Protein AF-A0A923XTR3-F1 (afdb_monomer_lite)

Sequence (593 aa):
PEISQDNFKNIISNLSNMLNDKYDSRIKNPKELISSTLHDISAPSDISQRDIGTCAGTSIQIQLALKDPIQYIKMIDTFAKNKPYKSESRAVINPNWTFKNEGKPELDKNGKPFKDKSGNIQYHPETNRTISSKIMQNAIMDYADGKRKYDSASSDENINSGLDDNEIKRGLEGVFPNKARIYSINNFSPEQLVNIAIKAKPSLANPVEINLNYADKGRDASHAVDLINVDKQKGLATIINPWGREETFPLSTLKDRITSVINVEKEKINTEKMSDTDLKNMIDNKINVNGINQIINKVNDASKKDSFLNSLNLDQKVKLIDTFSKKNPMPEENKKACLSVLENLLQGSEAQISDTSSTLNDKLKEKNISFDKLMDRLKLNDPSYYRLARIVDNANPEFNLATTLINDPKTSAKFISVLNKDQKIDIIDTLAKNYLAYDKKNEYPEDKKTVVVLWNNLLESEKSDKIFPDLDIKSKITFLNMGISISDKFLKDVNNQEKTNLLKGIGELIDNKSIKPEEKEQLKSSYQNLVKNMLKDIEPNNQKQILKTILLALGSNNNFFQKDDISYQSGLKAFKAYLTDNSETKNIFKLLS

pLDDT: mean 78.31, std 17.02, range [36.75, 98.62]

Structure (mmCIF, N/CA/C/O backbone):
data_AF-A0A923XTR3-F1
#
_entry.id   AF-A0A923XTR3-F1
#
loop_
_atom_site.group_PDB
_atom_site.id
_atom_site.type_symbol
_atom_site.label_atom_id
_atom_site.label_alt_id
_atom_site.label_comp_id
_atom_site.label_asym_id
_atom_site.label_entity_id
_atom_site.label_seq_id
_atom_site.pdbx_PDB_ins_code
_atom_site.Cartn_x
_atom_site.Cartn_y
_atom_site.Cartn_z
_atom_site.occupancy
_atom_site.B_iso_or_equiv
_atom_site.auth_seq_id
_atom_site.auth_comp_id
_atom_site.auth_asym_id
_atom_site.auth_atom_id
_atom_site.pdbx_PDB_model_num
ATOM 1 N N . PRO A 1 1 ? 4.467 -20.066 -11.820 1.00 58.88 1 PRO A N 1
ATOM 2 C CA . PRO A 1 1 ? 3.504 -20.338 -12.920 1.00 58.88 1 PRO A CA 1
ATOM 3 C C . PRO A 1 1 ? 4.150 -21.237 -13.982 1.00 58.88 1 PRO A C 1
ATOM 5 O O . PRO A 1 1 ? 5.334 -21.062 -14.254 1.00 58.88 1 PRO A O 1
ATOM 8 N N . GLU A 1 2 ? 3.416 -22.192 -14.559 1.00 76.94 2 GLU A N 1
ATOM 9 C CA . GLU A 1 2 ? 3.915 -22.936 -15.724 1.00 76.94 2 GLU A CA 1
ATOM 10 C C . GLU A 1 2 ? 3.927 -21.999 -16.939 1.00 76.94 2 GLU A C 1
ATOM 12 O O . GLU A 1 2 ? 2.881 -21.560 -17.417 1.00 76.94 2 GLU A O 1
ATOM 17 N N . ILE A 1 3 ? 5.120 -21.638 -17.412 1.00 84.31 3 ILE A N 1
ATOM 18 C CA . ILE A 1 3 ? 5.292 -20.827 -18.619 1.00 84.31 3 ILE A CA 1
ATOM 19 C C . ILE A 1 3 ? 5.256 -21.780 -19.815 1.00 84.31 3 ILE A C 1
ATOM 21 O O . ILE A 1 3 ? 6.049 -22.719 -19.885 1.00 84.31 3 ILE A O 1
ATOM 25 N N . SER A 1 4 ? 4.350 -21.544 -20.768 1.00 90.94 4 SER A N 1
ATOM 26 C CA . SER A 1 4 ? 4.307 -22.337 -22.000 1.00 90.94 4 SER A CA 1
ATOM 27 C C . SER A 1 4 ? 5.623 -22.217 -22.774 1.00 90.94 4 SER A C 1
ATOM 29 O O . SER A 1 4 ? 6.312 -21.197 -22.707 1.00 90.94 4 SER A O 1
ATOM 31 N N . GLN A 1 5 ? 5.970 -23.237 -23.560 1.00 93.31 5 GLN A N 1
ATOM 32 C CA . GLN A 1 5 ? 7.203 -23.220 -24.351 1.00 93.31 5 GLN A CA 1
ATOM 33 C C . GLN A 1 5 ? 7.280 -22.001 -25.289 1.00 93.31 5 GLN A C 1
ATOM 35 O O . GLN A 1 5 ? 8.353 -21.422 -25.464 1.00 93.31 5 GLN A O 1
ATOM 40 N N . ASP A 1 6 ? 6.152 -21.582 -25.863 1.00 95.00 6 ASP A N 1
ATOM 41 C CA . ASP A 1 6 ? 6.092 -20.408 -26.736 1.00 95.00 6 ASP A CA 1
ATOM 42 C C . ASP A 1 6 ? 6.262 -19.102 -25.956 1.00 95.00 6 ASP A C 1
ATOM 44 O O . ASP A 1 6 ? 7.020 -18.229 -26.384 1.00 95.00 6 ASP A O 1
ATOM 48 N N . ASN A 1 7 ? 5.655 -18.983 -24.769 1.00 92.62 7 ASN A N 1
ATOM 49 C CA . ASN A 1 7 ? 5.886 -17.828 -23.902 1.00 92.62 7 ASN A CA 1
ATOM 50 C C . ASN A 1 7 ? 7.346 -17.750 -23.457 1.00 92.62 7 ASN A C 1
ATOM 52 O O . ASN A 1 7 ? 7.928 -16.668 -23.471 1.00 92.62 7 ASN A O 1
ATOM 56 N N . PHE A 1 8 ? 7.968 -18.887 -23.140 1.00 94.31 8 PHE A N 1
ATOM 57 C CA . PHE A 1 8 ? 9.386 -18.941 -22.803 1.00 94.31 8 PHE A CA 1
ATOM 58 C C . PHE A 1 8 ? 10.262 -18.465 -23.972 1.00 94.31 8 PHE A C 1
ATOM 60 O O . PHE A 1 8 ? 11.107 -17.590 -23.787 1.00 94.31 8 PHE A O 1
ATOM 67 N N . LYS A 1 9 ? 10.020 -18.953 -25.198 1.00 96.19 9 LYS A N 1
ATOM 68 C CA . LYS A 1 9 ? 10.724 -18.473 -26.404 1.00 96.19 9 LYS A CA 1
ATOM 69 C C . LYS A 1 9 ? 10.554 -16.965 -26.605 1.00 96.19 9 LYS A C 1
ATOM 71 O O . LYS A 1 9 ? 11.531 -16.281 -26.905 1.00 96.19 9 LYS A O 1
ATOM 76 N N . ASN A 1 10 ? 9.345 -16.441 -26.404 1.00 96.69 10 ASN A N 1
ATOM 77 C CA . ASN A 1 10 ? 9.059 -15.011 -26.530 1.00 96.69 10 ASN A CA 1
ATOM 78 C C . ASN A 1 10 ? 9.779 -14.177 -25.462 1.00 96.69 10 ASN A C 1
ATOM 80 O O . ASN A 1 10 ? 10.318 -13.120 -25.782 1.00 96.69 10 ASN A O 1
ATOM 84 N N . ILE A 1 11 ? 9.835 -14.652 -24.214 1.00 96.00 11 ILE A N 1
ATOM 85 C CA . ILE A 1 11 ? 10.606 -14.021 -23.132 1.00 96.00 11 ILE A CA 1
ATOM 86 C C . ILE A 1 11 ? 12.085 -13.939 -23.524 1.00 96.00 11 ILE A C 1
ATOM 88 O O . ILE A 1 11 ? 12.656 -12.849 -23.528 1.00 96.00 11 ILE A O 1
ATOM 92 N N . ILE A 1 12 ? 12.687 -15.062 -23.929 1.00 96.75 12 ILE A N 1
ATOM 93 C CA . ILE A 1 12 ? 14.100 -15.114 -24.330 1.00 96.75 12 ILE A CA 1
ATOM 94 C C . ILE A 1 12 ? 14.372 -14.221 -25.544 1.00 96.75 12 ILE A C 1
ATOM 96 O O . ILE A 1 12 ? 15.374 -13.505 -25.567 1.00 96.75 12 ILE A O 1
ATOM 100 N N . SER A 1 13 ? 13.482 -14.215 -26.537 1.00 97.00 13 SER A N 1
ATOM 101 C CA . SER A 1 13 ? 13.606 -13.344 -27.706 1.00 97.00 13 SER A CA 1
ATOM 102 C C . SER A 1 13 ? 13.545 -11.863 -27.324 1.00 97.00 13 SER A C 1
ATOM 104 O O . SER A 1 13 ? 14.414 -11.103 -27.746 1.00 97.00 13 SER A O 1
ATOM 106 N N . ASN A 1 14 ? 12.597 -11.448 -26.476 1.00 97.38 14 ASN A N 1
ATOM 107 C CA . ASN A 1 14 ? 12.499 -10.053 -26.036 1.00 97.38 14 ASN A CA 1
ATOM 108 C C . ASN A 1 14 ? 13.723 -9.619 -25.217 1.00 97.38 14 ASN A C 1
ATOM 110 O O . ASN A 1 14 ? 14.280 -8.559 -25.487 1.00 97.38 14 ASN A O 1
ATOM 114 N N . LEU A 1 15 ? 14.199 -10.449 -24.281 1.00 96.31 15 LEU A N 1
ATOM 115 C CA . LEU A 1 15 ? 15.422 -10.165 -23.516 1.00 96.31 15 LEU A CA 1
ATOM 116 C C . LEU A 1 15 ? 16.667 -10.111 -24.421 1.00 96.31 15 LEU A C 1
ATOM 118 O O . LEU A 1 15 ? 17.572 -9.312 -24.192 1.00 96.31 15 LEU A O 1
ATOM 122 N N . SER A 1 16 ? 16.706 -10.925 -25.479 1.00 96.25 16 SER A N 1
ATOM 123 C CA . SER A 1 16 ? 17.784 -10.888 -26.479 1.00 96.25 16 SER A CA 1
ATOM 124 C C . SER A 1 16 ? 17.741 -9.614 -27.327 1.00 96.25 16 SER A C 1
ATOM 126 O O . SER A 1 16 ? 18.786 -9.042 -27.628 1.00 96.25 16 SER A O 1
ATOM 128 N N . ASN A 1 17 ? 16.548 -9.133 -27.684 1.00 96.69 17 ASN A N 1
ATOM 129 C CA . ASN A 1 17 ? 16.378 -7.852 -28.375 1.00 96.69 17 ASN A CA 1
ATOM 130 C C . ASN A 1 17 ? 16.838 -6.690 -27.491 1.00 96.69 17 ASN A C 1
ATOM 132 O O . ASN A 1 17 ? 17.592 -5.832 -27.952 1.00 96.69 17 ASN A O 1
ATOM 136 N N . MET A 1 18 ? 16.500 -6.743 -26.199 1.00 97.25 18 MET A N 1
ATOM 137 C CA . MET A 1 18 ? 16.944 -5.765 -25.211 1.00 97.25 18 MET A CA 1
ATOM 138 C C . MET A 1 18 ? 18.476 -5.631 -25.130 1.00 97.25 18 MET A C 1
ATOM 140 O O . MET A 1 18 ? 18.952 -4.550 -24.793 1.00 97.25 18 MET A O 1
ATOM 144 N N . LEU A 1 19 ? 19.263 -6.672 -25.446 1.00 95.00 19 LEU A N 1
ATOM 145 C CA . LEU A 1 19 ? 20.737 -6.590 -25.479 1.00 95.00 19 LEU A CA 1
ATOM 146 C C . LEU A 1 19 ? 21.270 -5.693 -26.604 1.00 95.00 19 LEU A C 1
ATOM 148 O O . LEU A 1 19 ? 22.365 -5.147 -26.477 1.00 95.00 19 LEU A O 1
ATOM 152 N N . ASN A 1 20 ? 20.521 -5.566 -27.699 1.00 95.81 20 ASN A N 1
ATOM 153 C CA . ASN A 1 20 ? 20.929 -4.827 -28.896 1.00 95.81 20 ASN A CA 1
ATOM 154 C C . ASN A 1 20 ? 20.326 -3.416 -28.959 1.00 95.81 20 ASN A C 1
ATOM 156 O O . ASN A 1 20 ? 20.702 -2.615 -29.818 1.00 95.81 20 ASN A O 1
ATOM 160 N N . ASP A 1 21 ? 19.385 -3.113 -28.068 1.00 96.88 21 ASP A N 1
ATOM 161 C CA . ASP A 1 21 ? 18.677 -1.845 -28.045 1.00 96.88 21 ASP A CA 1
ATOM 162 C C . ASP A 1 21 ? 19.510 -0.692 -27.474 1.00 96.88 21 ASP A C 1
ATOM 164 O O . ASP A 1 21 ? 20.375 -0.850 -26.610 1.00 96.88 21 ASP A O 1
ATOM 168 N N . LYS A 1 22 ? 19.211 0.520 -27.956 1.00 97.31 22 LYS A N 1
ATOM 169 C CA . LYS A 1 22 ? 19.754 1.763 -27.399 1.00 97.31 22 LYS A CA 1
ATOM 170 C C . LYS A 1 22 ? 18.801 2.307 -26.344 1.00 97.31 22 LYS A C 1
ATOM 172 O O . LYS A 1 22 ? 17.691 2.724 -26.675 1.00 97.31 22 LYS A O 1
ATOM 177 N N . TYR A 1 23 ? 19.263 2.341 -25.102 1.00 97.94 23 TYR A N 1
ATOM 178 C CA . TYR A 1 23 ? 18.527 2.918 -23.983 1.00 97.94 23 TYR A CA 1
ATOM 179 C C . TYR A 1 23 ? 18.865 4.385 -23.762 1.00 97.94 23 TYR A C 1
ATOM 181 O O . TYR A 1 23 ? 19.847 4.915 -24.287 1.00 97.94 23 TYR A O 1
ATOM 189 N N . ASP A 1 24 ? 18.028 5.035 -22.962 1.00 97.50 24 ASP A N 1
ATOM 190 C CA . ASP A 1 24 ? 18.317 6.359 -22.443 1.00 97.50 24 ASP A CA 1
ATOM 191 C C . ASP A 1 24 ? 19.664 6.347 -21.690 1.00 97.50 24 ASP A C 1
ATOM 193 O O . ASP A 1 24 ? 19.979 5.392 -20.978 1.00 97.50 24 ASP A O 1
ATOM 197 N N . SER A 1 25 ? 20.469 7.407 -21.831 1.00 95.38 25 SER A N 1
ATOM 198 C CA . SER A 1 25 ? 21.829 7.498 -21.263 1.00 95.38 25 SER A CA 1
ATOM 199 C C . SER A 1 25 ? 21.877 7.373 -19.737 1.00 95.38 25 SER A C 1
ATOM 201 O O . SER A 1 25 ? 22.938 7.162 -19.146 1.00 95.38 25 SER A O 1
ATOM 203 N N . ARG A 1 26 ? 20.720 7.493 -19.083 1.00 93.75 26 ARG A N 1
ATOM 204 C CA . ARG A 1 26 ? 20.529 7.259 -17.653 1.00 93.75 26 ARG A CA 1
ATOM 205 C C . ARG A 1 26 ? 20.680 5.787 -17.266 1.00 93.75 26 ARG A C 1
ATOM 207 O O . ARG A 1 26 ? 21.054 5.515 -16.126 1.00 93.75 26 ARG A O 1
ATOM 214 N N . ILE A 1 27 ? 20.460 4.860 -18.197 1.00 94.56 27 ILE A N 1
ATOM 215 C CA . ILE A 1 27 ? 20.739 3.430 -18.037 1.00 94.56 27 ILE A CA 1
ATOM 216 C C . ILE A 1 27 ? 22.209 3.180 -18.366 1.00 94.56 27 ILE A C 1
ATOM 218 O O . ILE A 1 27 ? 22.583 2.890 -19.500 1.00 94.56 27 ILE A O 1
ATOM 222 N N . LYS A 1 28 ? 23.067 3.303 -17.350 1.00 90.88 28 LYS A N 1
ATOM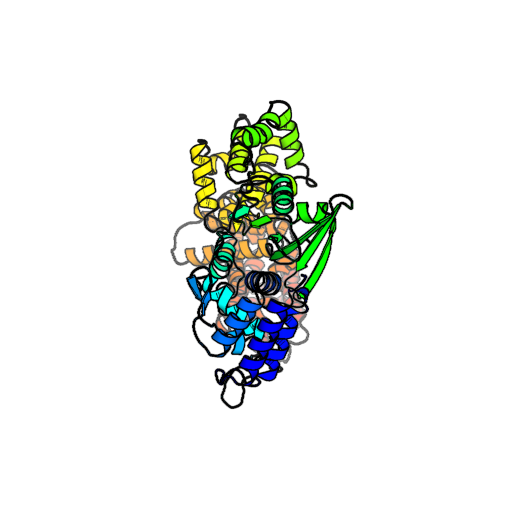 223 C CA . LYS A 1 28 ? 24.522 3.147 -17.508 1.00 90.88 28 LYS A CA 1
ATOM 224 C C . LYS A 1 28 ? 24.931 1.729 -17.921 1.00 90.88 28 LYS A C 1
ATOM 226 O O . LYS A 1 28 ? 25.936 1.564 -18.603 1.00 90.88 28 LYS A O 1
ATOM 231 N N . ASN A 1 29 ? 24.172 0.719 -17.491 1.00 93.56 29 ASN A N 1
ATOM 232 C CA . ASN A 1 29 ? 24.484 -0.686 -17.723 1.00 93.56 29 ASN A CA 1
ATOM 233 C C . ASN A 1 29 ? 23.246 -1.465 -18.207 1.00 93.56 29 ASN A C 1
ATOM 235 O O . ASN A 1 29 ? 22.483 -1.986 -17.393 1.00 93.56 29 ASN A O 1
ATOM 239 N N . PRO A 1 30 ? 23.048 -1.599 -19.530 1.00 94.75 30 PRO A N 1
ATOM 240 C CA . PRO A 1 30 ? 21.943 -2.380 -20.088 1.00 94.75 30 PRO A CA 1
ATOM 241 C C . PRO A 1 30 ? 21.911 -3.845 -19.627 1.00 94.75 30 PRO A C 1
ATOM 243 O O . PRO A 1 30 ? 20.836 -4.421 -19.485 1.00 94.75 30 PRO A O 1
ATOM 246 N N . LYS A 1 31 ? 23.072 -4.456 -19.341 1.00 96.19 31 LYS A N 1
ATOM 247 C CA . LYS A 1 31 ? 23.131 -5.847 -18.861 1.00 96.19 31 LYS A CA 1
ATOM 248 C C . LYS A 1 31 ? 22.508 -6.000 -17.477 1.00 96.19 31 LYS A C 1
ATOM 250 O O . LYS A 1 31 ? 21.869 -7.012 -17.217 1.00 96.19 31 LYS A O 1
ATOM 255 N N . GLU A 1 32 ? 22.675 -5.004 -16.611 1.00 95.75 32 GLU A N 1
ATOM 256 C CA . GLU A 1 32 ? 22.054 -4.988 -15.283 1.00 95.75 32 GLU A CA 1
ATOM 257 C C . GLU A 1 32 ? 20.530 -4.904 -15.389 1.00 95.75 32 GLU A C 1
ATOM 259 O O . GLU A 1 32 ? 19.840 -5.663 -14.717 1.00 95.75 32 GLU A O 1
ATOM 264 N N . LEU A 1 33 ? 20.012 -4.067 -16.298 1.00 97.25 33 LEU A N 1
ATOM 265 C CA . LEU A 1 33 ? 18.576 -3.978 -16.576 1.00 97.25 33 LEU A CA 1
ATOM 266 C C . LEU A 1 33 ? 17.993 -5.318 -17.023 1.00 97.25 33 LEU A C 1
ATOM 268 O O . LEU A 1 33 ? 16.948 -5.738 -16.535 1.00 97.25 33 LEU A O 1
ATOM 272 N N . ILE A 1 34 ? 18.674 -6.002 -17.936 1.00 97.81 34 ILE A N 1
ATOM 273 C CA . ILE A 1 34 ? 18.228 -7.298 -18.457 1.00 97.81 34 ILE A CA 1
ATOM 274 C C . ILE A 1 34 ? 18.315 -8.369 -17.369 1.00 97.81 34 ILE A C 1
ATOM 276 O O . ILE A 1 34 ? 17.372 -9.137 -17.192 1.00 97.81 34 ILE A O 1
ATOM 280 N N . SER A 1 35 ? 19.413 -8.388 -16.608 1.00 97.81 35 SER A N 1
ATOM 281 C CA . SER A 1 35 ? 19.601 -9.304 -15.482 1.00 97.81 35 SER A CA 1
ATOM 282 C C . SER A 1 35 ? 18.520 -9.118 -14.421 1.00 97.81 35 SER A C 1
ATOM 284 O O . SER A 1 35 ? 17.957 -10.106 -13.955 1.00 97.81 35 SER A O 1
ATOM 286 N N . SER A 1 36 ? 18.192 -7.876 -14.053 1.00 97.88 36 SER A N 1
ATOM 287 C CA . SER A 1 36 ? 17.151 -7.627 -13.059 1.00 97.88 36 SER A CA 1
ATOM 288 C C . SER A 1 36 ? 15.754 -7.921 -13.597 1.00 97.88 36 SER A C 1
ATOM 290 O O . SER A 1 36 ? 14.943 -8.491 -12.884 1.00 97.88 36 SER A O 1
ATOM 292 N N . THR A 1 37 ? 15.485 -7.621 -14.871 1.00 98.31 37 THR A N 1
ATOM 293 C CA . THR A 1 37 ? 14.211 -7.970 -15.524 1.00 98.31 37 THR A CA 1
ATOM 294 C C . THR A 1 37 ? 14.002 -9.486 -15.544 1.00 98.31 37 THR A C 1
ATOM 296 O O . THR A 1 37 ? 12.912 -9.959 -15.236 1.00 98.31 37 THR A O 1
ATOM 299 N N . LEU A 1 38 ? 15.045 -10.261 -15.866 1.00 97.38 38 LEU A N 1
ATOM 300 C CA . LEU A 1 38 ? 14.994 -11.725 -15.826 1.00 97.38 38 LEU A CA 1
ATOM 301 C C . LEU A 1 38 ? 14.796 -12.249 -14.398 1.00 97.38 38 LEU A C 1
ATOM 303 O O . LEU A 1 38 ? 14.015 -13.181 -14.201 1.00 97.38 38 LEU A O 1
ATOM 307 N N . HIS A 1 39 ? 15.486 -11.660 -13.419 1.00 97.50 39 HIS A N 1
ATOM 308 C CA . HIS A 1 39 ? 15.320 -12.005 -12.008 1.00 97.50 39 HIS A CA 1
ATOM 309 C C . HIS A 1 39 ? 13.880 -11.770 -11.543 1.00 97.50 39 HIS A C 1
ATOM 311 O O . HIS A 1 39 ? 13.271 -12.703 -11.033 1.00 97.50 39 HIS A O 1
ATOM 317 N N . ASP A 1 40 ? 13.306 -10.599 -11.823 1.00 97.94 40 ASP A N 1
ATOM 318 C CA . ASP A 1 40 ? 11.937 -10.243 -11.434 1.00 97.94 40 ASP A CA 1
ATOM 319 C C . ASP A 1 40 ? 10.895 -11.236 -11.984 1.00 97.94 40 ASP A C 1
ATOM 321 O O . ASP A 1 40 ? 9.946 -11.582 -11.292 1.00 97.94 40 ASP A O 1
ATOM 325 N N . ILE A 1 41 ? 11.077 -11.749 -13.206 1.00 96.88 41 ILE A N 1
ATOM 326 C CA . ILE A 1 41 ? 10.185 -12.767 -13.796 1.00 96.88 41 ILE A CA 1
ATOM 327 C C . ILE A 1 41 ? 10.405 -14.149 -13.168 1.00 96.88 41 ILE A C 1
ATOM 329 O O . ILE A 1 41 ? 9.464 -14.929 -13.022 1.00 96.88 41 ILE A O 1
ATOM 333 N N . SER A 1 42 ? 11.655 -14.473 -12.835 1.00 95.62 42 SER A N 1
ATOM 334 C CA . SER A 1 42 ? 12.039 -15.790 -12.311 1.00 95.62 42 SER A CA 1
ATOM 335 C C . SER A 1 42 ? 11.692 -15.949 -10.830 1.00 95.62 42 SER A C 1
ATOM 337 O O . SER A 1 42 ? 11.332 -17.045 -10.404 1.00 95.62 42 SER A O 1
ATOM 339 N N . ALA A 1 43 ? 11.788 -14.864 -10.062 1.00 96.81 43 ALA A N 1
ATOM 340 C CA . ALA A 1 43 ? 11.511 -14.797 -8.633 1.00 96.81 43 ALA A CA 1
ATOM 341 C C . ALA A 1 43 ? 10.714 -13.521 -8.285 1.00 96.81 43 ALA A C 1
ATOM 343 O O . ALA A 1 43 ? 11.242 -12.622 -7.630 1.00 96.81 43 ALA A O 1
ATOM 344 N N . PRO A 1 44 ? 9.427 -13.420 -8.681 1.00 97.25 44 PRO A N 1
ATOM 345 C CA . PRO A 1 44 ? 8.620 -12.229 -8.404 1.00 97.25 44 PRO A CA 1
ATOM 346 C C . PRO A 1 44 ? 8.516 -11.871 -6.916 1.00 97.25 44 PRO A C 1
ATOM 348 O O . PRO A 1 44 ? 8.340 -10.705 -6.582 1.00 97.25 44 PRO A O 1
ATOM 351 N N . SER A 1 45 ? 8.669 -12.846 -6.014 1.00 97.19 45 SER A N 1
ATOM 352 C CA . SER A 1 45 ? 8.702 -12.625 -4.564 1.00 97.19 45 SER A CA 1
ATOM 353 C C . SER A 1 45 ? 9.844 -11.728 -4.087 1.00 97.19 45 SER A C 1
ATOM 355 O O . SER A 1 45 ? 9.742 -11.165 -3.000 1.00 97.19 45 SER A O 1
ATOM 357 N N . ASP A 1 46 ? 10.917 -11.601 -4.869 1.00 97.31 46 ASP A N 1
ATOM 358 C CA . ASP A 1 46 ? 12.120 -10.845 -4.507 1.00 97.31 46 ASP A CA 1
ATOM 359 C C . ASP A 1 46 ? 12.019 -9.366 -4.926 1.00 97.31 46 ASP A C 1
ATOM 361 O O . ASP A 1 46 ? 12.818 -8.526 -4.492 1.00 97.31 46 ASP A O 1
ATOM 365 N N . ILE A 1 47 ? 11.003 -9.017 -5.726 1.00 98.12 47 ILE A N 1
ATOM 366 C CA . ILE A 1 47 ? 10.692 -7.637 -6.102 1.00 98.12 47 ILE A CA 1
ATOM 367 C C . ILE A 1 47 ? 10.314 -6.867 -4.830 1.00 98.12 47 ILE A C 1
ATOM 369 O O . ILE A 1 47 ? 9.406 -7.241 -4.089 1.00 98.12 47 ILE A O 1
ATOM 373 N N . SER A 1 48 ? 11.025 -5.770 -4.568 1.00 96.38 48 SER A N 1
ATOM 374 C CA . SER A 1 48 ? 10.932 -5.052 -3.296 1.00 96.38 48 SER A CA 1
ATOM 375 C C . SER A 1 48 ? 10.840 -3.541 -3.494 1.00 96.38 48 SER A C 1
ATOM 377 O O . SER A 1 48 ? 11.605 -2.955 -4.261 1.00 96.38 48 SER A O 1
ATOM 379 N N . GLN A 1 49 ? 9.936 -2.904 -2.750 1.00 94.00 49 GLN A N 1
ATOM 380 C CA . GLN A 1 49 ? 9.837 -1.454 -2.570 1.00 94.00 49 GLN A CA 1
ATOM 381 C C . GLN A 1 49 ? 10.986 -0.920 -1.698 1.00 94.00 49 GLN A C 1
ATOM 383 O O . GLN A 1 49 ? 11.304 0.270 -1.736 1.00 94.00 49 GLN A O 1
ATOM 388 N N . ARG A 1 50 ? 11.580 -1.799 -0.875 1.00 91.00 50 ARG A N 1
ATOM 389 C CA . ARG A 1 50 ? 12.580 -1.463 0.146 1.00 91.00 50 ARG A CA 1
ATOM 390 C C . ARG A 1 50 ? 12.061 -0.359 1.080 1.00 91.00 50 ARG A C 1
ATOM 392 O O . ARG A 1 50 ? 11.006 -0.543 1.675 1.00 91.00 50 ARG A O 1
ATOM 399 N N . ASP A 1 51 ? 12.773 0.759 1.189 1.00 85.44 51 ASP A N 1
ATOM 400 C CA . ASP A 1 51 ? 12.411 1.884 2.061 1.00 85.44 51 ASP A CA 1
ATOM 401 C C . ASP A 1 51 ? 11.701 3.026 1.303 1.00 85.44 51 ASP A C 1
ATOM 403 O O . ASP A 1 51 ? 11.631 4.149 1.798 1.00 85.44 51 ASP A O 1
ATOM 407 N N . ILE A 1 52 ? 11.207 2.772 0.085 1.00 90.06 52 ILE A N 1
ATOM 408 C CA . ILE A 1 52 ? 10.487 3.762 -0.731 1.00 90.06 52 ILE A CA 1
ATOM 409 C C . ILE A 1 52 ? 8.983 3.488 -0.668 1.00 90.06 52 ILE A C 1
ATOM 411 O O . ILE A 1 52 ? 8.566 2.334 -0.787 1.00 90.06 52 ILE A O 1
ATOM 415 N N . GLY A 1 53 ? 8.163 4.538 -0.545 1.00 89.69 53 GLY A N 1
ATOM 416 C CA . GLY A 1 53 ? 6.693 4.502 -0.466 1.00 89.69 53 GLY A CA 1
ATOM 417 C C . GLY A 1 53 ? 5.981 4.033 -1.744 1.00 89.69 53 GLY A C 1
ATOM 418 O O . GLY A 1 53 ? 5.111 4.720 -2.257 1.00 89.69 53 GLY A O 1
ATOM 419 N N . THR A 1 54 ? 6.352 2.864 -2.275 1.00 95.00 54 THR A N 1
ATOM 420 C CA . THR A 1 54 ? 5.862 2.288 -3.538 1.00 95.00 54 THR A CA 1
ATOM 421 C C . THR A 1 54 ? 5.147 0.942 -3.378 1.00 95.00 54 THR A C 1
ATOM 423 O O . THR A 1 54 ? 4.968 0.257 -4.374 1.00 95.00 54 THR A O 1
ATOM 426 N N . CYS A 1 55 ? 4.697 0.547 -2.178 1.00 96.69 55 CYS A N 1
ATOM 427 C CA . CYS A 1 55 ? 4.111 -0.784 -1.914 1.00 96.69 55 CYS A CA 1
ATOM 428 C C . CYS A 1 55 ? 3.050 -1.213 -2.945 1.00 96.69 55 CYS A C 1
ATOM 430 O O . CYS A 1 55 ? 3.097 -2.338 -3.442 1.00 96.69 55 CYS A O 1
ATOM 432 N N . ALA A 1 56 ? 2.157 -0.298 -3.330 1.00 97.31 56 ALA A N 1
ATOM 433 C CA . ALA A 1 56 ? 1.172 -0.509 -4.387 1.00 97.31 56 ALA A CA 1
ATOM 434 C C . ALA A 1 56 ? 1.812 -0.712 -5.772 1.00 97.31 56 ALA A C 1
ATOM 436 O O . ALA A 1 56 ? 1.558 -1.710 -6.438 1.00 97.31 56 ALA A O 1
ATOM 437 N N . GLY A 1 57 ? 2.693 0.197 -6.206 1.00 97.88 57 GLY A N 1
ATOM 438 C CA . GLY A 1 57 ? 3.408 0.067 -7.481 1.00 97.88 57 GLY A CA 1
ATOM 439 C C . GLY A 1 57 ? 4.263 -1.204 -7.565 1.00 97.88 57 GLY A C 1
ATOM 440 O O . GLY A 1 57 ? 4.334 -1.832 -8.620 1.00 97.88 57 GLY A O 1
ATOM 441 N N . THR A 1 58 ? 4.869 -1.615 -6.449 1.00 98.44 58 THR A N 1
ATOM 442 C CA . THR A 1 58 ? 5.607 -2.875 -6.305 1.00 98.44 58 THR A CA 1
ATOM 443 C C . THR A 1 58 ? 4.679 -4.083 -6.424 1.00 98.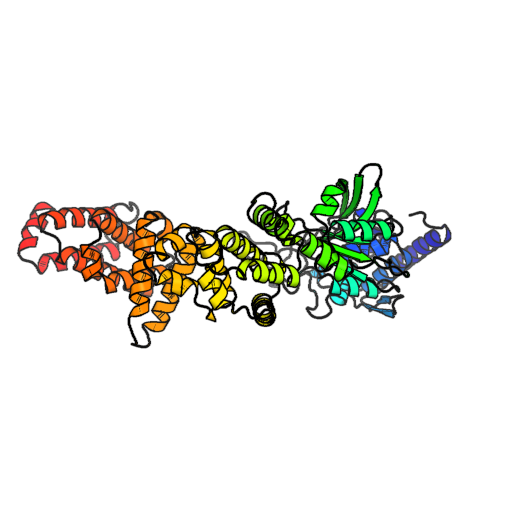44 58 THR A C 1
ATOM 445 O O . THR A 1 58 ? 5.006 -4.998 -7.172 1.00 98.44 58 THR A O 1
ATOM 448 N N . SER A 1 59 ? 3.516 -4.079 -5.764 1.00 98.38 59 SER A N 1
ATOM 449 C CA . SER A 1 59 ? 2.526 -5.167 -5.874 1.00 98.38 59 SER A CA 1
ATOM 450 C C . SER A 1 59 ? 2.008 -5.297 -7.312 1.00 98.38 59 SER A C 1
ATOM 452 O O . SER A 1 59 ? 2.051 -6.371 -7.905 1.00 98.38 59 SER A O 1
ATOM 454 N N . ILE A 1 60 ? 1.673 -4.185 -7.974 1.00 98.50 60 ILE A N 1
ATOM 455 C CA . ILE A 1 60 ? 1.265 -4.203 -9.390 1.00 98.50 60 ILE A CA 1
ATOM 456 C C . ILE A 1 60 ? 2.387 -4.755 -10.293 1.00 98.50 60 ILE A C 1
ATOM 458 O O . ILE A 1 60 ? 2.110 -5.529 -11.214 1.00 98.50 60 ILE A O 1
ATOM 462 N N . GLN A 1 61 ? 3.654 -4.407 -10.031 1.00 98.62 61 GLN A N 1
ATOM 463 C CA . GLN A 1 61 ? 4.803 -4.983 -10.741 1.00 98.62 61 GLN A CA 1
ATOM 464 C C . GLN A 1 61 ? 4.904 -6.502 -10.527 1.00 98.62 61 GLN A C 1
ATOM 466 O O . GLN A 1 61 ? 5.093 -7.230 -11.503 1.00 98.62 61 GLN A O 1
ATOM 471 N N . ILE A 1 62 ? 4.766 -6.979 -9.285 1.00 98.56 62 ILE A N 1
ATOM 472 C CA . ILE A 1 62 ? 4.775 -8.410 -8.937 1.00 98.56 62 ILE A CA 1
ATOM 473 C C . ILE A 1 62 ? 3.676 -9.142 -9.707 1.00 98.56 62 ILE A C 1
ATOM 475 O O . ILE A 1 62 ? 3.944 -10.145 -10.377 1.00 98.56 62 ILE A O 1
ATOM 479 N N . GLN A 1 63 ? 2.451 -8.612 -9.690 1.00 97.88 63 GLN A N 1
ATOM 480 C CA . GLN A 1 63 ? 1.341 -9.185 -10.445 1.00 97.88 63 GLN A CA 1
ATOM 481 C C . GLN A 1 63 ? 1.616 -9.215 -11.947 1.00 97.88 63 GLN A C 1
ATOM 483 O O . GLN A 1 63 ? 1.284 -10.207 -12.592 1.00 97.88 63 GLN A O 1
ATOM 488 N N . LEU A 1 64 ? 2.208 -8.161 -12.516 1.00 97.56 64 LEU A N 1
ATOM 489 C CA . LEU A 1 64 ? 2.518 -8.106 -13.945 1.00 97.56 64 LEU A CA 1
ATOM 490 C C . LEU A 1 64 ? 3.580 -9.149 -14.321 1.00 97.56 64 LEU A C 1
ATOM 492 O O . LEU A 1 64 ? 3.392 -9.870 -15.298 1.00 97.56 64 LEU A O 1
ATOM 496 N N . ALA A 1 65 ? 4.637 -9.294 -13.518 1.00 97.62 65 ALA A N 1
ATOM 497 C CA . ALA A 1 65 ? 5.670 -10.313 -13.718 1.00 97.62 65 ALA A CA 1
ATOM 498 C C . ALA A 1 65 ? 5.110 -11.748 -13.631 1.00 97.62 65 ALA A C 1
ATOM 500 O O . ALA A 1 65 ? 5.528 -12.620 -14.394 1.00 97.62 65 ALA A O 1
ATOM 501 N N . LEU A 1 66 ? 4.135 -11.987 -12.744 1.00 95.94 66 LEU A N 1
ATOM 502 C CA . LEU A 1 66 ? 3.464 -13.283 -12.583 1.00 95.94 66 LEU A CA 1
ATOM 503 C C . LEU A 1 66 ? 2.441 -13.590 -13.688 1.00 95.94 66 LEU A C 1
ATOM 505 O O . LEU A 1 66 ? 2.410 -14.715 -14.193 1.00 95.94 66 LEU A O 1
ATOM 509 N N . LYS A 1 67 ? 1.576 -12.621 -14.019 1.00 94.62 67 LYS A N 1
ATOM 510 C CA . LYS A 1 67 ? 0.414 -12.796 -14.910 1.00 94.62 67 LYS A CA 1
ATOM 511 C C . LYS A 1 67 ? 0.787 -12.675 -16.387 1.00 94.62 67 LYS A C 1
ATOM 513 O O . LYS A 1 67 ? 0.316 -13.475 -17.191 1.00 94.62 67 LYS A O 1
ATOM 518 N N . ASP A 1 68 ? 1.615 -11.692 -16.741 1.00 95.75 68 ASP A N 1
ATOM 519 C CA . ASP A 1 68 ? 2.027 -11.428 -18.122 1.00 95.75 68 ASP A CA 1
ATOM 520 C C . ASP A 1 68 ? 3.498 -10.966 -18.201 1.00 95.75 68 ASP A C 1
ATOM 522 O O . ASP A 1 68 ? 3.802 -9.779 -18.387 1.00 95.75 68 ASP A O 1
ATOM 526 N N . PRO A 1 69 ? 4.451 -11.910 -18.098 1.00 96.56 69 PRO A N 1
ATOM 527 C CA . PRO A 1 69 ? 5.874 -11.591 -18.170 1.00 96.56 69 PRO A CA 1
ATOM 528 C C . PRO A 1 69 ? 6.295 -10.993 -19.523 1.00 96.56 69 PRO A C 1
ATOM 530 O O . PRO A 1 69 ? 7.312 -10.305 -19.600 1.00 96.56 69 PRO A O 1
ATOM 533 N N . ILE A 1 70 ? 5.540 -11.214 -20.607 1.00 97.12 70 ILE A N 1
ATOM 534 C CA . ILE A 1 70 ? 5.853 -10.623 -21.916 1.00 97.12 70 ILE A CA 1
ATOM 535 C C . ILE A 1 70 ? 5.494 -9.135 -21.910 1.00 97.12 70 ILE A C 1
ATOM 537 O O . ILE A 1 70 ? 6.297 -8.313 -22.368 1.00 97.12 70 ILE A O 1
ATOM 541 N N . GLN A 1 71 ? 4.315 -8.777 -21.395 1.00 97.19 71 GLN A N 1
ATOM 542 C CA . GLN A 1 71 ? 3.916 -7.383 -21.208 1.00 97.19 71 GLN A CA 1
ATOM 543 C C . GLN A 1 71 ? 4.876 -6.669 -20.250 1.00 97.19 71 GLN A C 1
ATOM 545 O O . GLN A 1 71 ? 5.327 -5.566 -20.570 1.00 97.19 71 GLN A O 1
ATOM 550 N N . TYR A 1 72 ? 5.263 -7.322 -19.148 1.00 98.31 72 TYR A N 1
ATOM 551 C CA . TYR A 1 72 ? 6.272 -6.824 -18.210 1.00 98.31 72 TYR A CA 1
ATOM 552 C C . TYR A 1 72 ? 7.571 -6.395 -18.917 1.00 98.31 72 TYR A C 1
ATOM 554 O O . TYR A 1 72 ? 7.982 -5.237 -18.809 1.00 98.31 72 TYR A O 1
ATOM 562 N N . ILE A 1 73 ? 8.181 -7.293 -19.704 1.00 98.44 73 ILE A N 1
ATOM 563 C CA . ILE A 1 73 ? 9.435 -7.014 -20.429 1.00 98.44 73 ILE A CA 1
ATOM 564 C C . ILE A 1 73 ? 9.261 -5.844 -21.400 1.00 98.44 73 ILE A C 1
ATOM 566 O O . ILE A 1 73 ? 10.089 -4.935 -21.424 1.00 98.44 73 ILE A O 1
ATOM 570 N N . LYS A 1 74 ? 8.180 -5.840 -22.191 1.00 98.38 74 LYS A N 1
ATOM 571 C CA . LYS A 1 74 ? 7.913 -4.769 -23.168 1.00 98.38 74 LYS A CA 1
ATOM 572 C C . LYS A 1 74 ? 7.766 -3.406 -22.495 1.00 98.38 74 LYS A C 1
ATOM 574 O O . LYS A 1 74 ? 8.219 -2.400 -23.043 1.00 98.38 74 LYS A O 1
ATOM 579 N N . MET A 1 75 ? 7.124 -3.370 -21.332 1.00 98.56 75 MET A N 1
ATOM 580 C CA . MET A 1 75 ? 6.920 -2.150 -20.560 1.00 98.56 75 MET A CA 1
ATOM 581 C C . MET A 1 75 ? 8.248 -1.628 -19.995 1.00 98.56 75 MET A C 1
ATOM 583 O O . MET A 1 75 ? 8.562 -0.455 -20.203 1.00 98.56 75 MET A O 1
ATOM 587 N N . ILE A 1 76 ? 9.078 -2.497 -19.399 1.00 98.56 76 ILE A N 1
ATOM 588 C CA . ILE A 1 76 ? 10.438 -2.146 -18.948 1.00 98.56 76 ILE A CA 1
ATOM 589 C C . ILE A 1 76 ? 11.290 -1.608 -20.101 1.00 98.56 76 ILE A C 1
ATOM 591 O O . ILE A 1 76 ? 11.867 -0.528 -19.982 1.00 98.56 76 ILE A O 1
ATOM 595 N N . ASP A 1 77 ? 11.357 -2.339 -21.214 1.00 98.62 77 ASP A N 1
ATOM 596 C CA . ASP A 1 77 ? 12.138 -1.959 -22.394 1.00 98.62 77 ASP A CA 1
ATOM 597 C C . ASP A 1 77 ? 11.720 -0.576 -22.926 1.00 98.62 77 ASP A C 1
ATOM 599 O O . ASP A 1 77 ? 12.550 0.303 -23.178 1.00 98.62 77 ASP A O 1
ATOM 603 N N . THR A 1 78 ? 10.408 -0.335 -23.010 1.00 98.62 78 THR A N 1
ATOM 604 C CA . THR A 1 78 ? 9.852 0.948 -23.460 1.00 98.62 78 THR A CA 1
ATOM 605 C C . THR A 1 78 ? 10.217 2.092 -22.513 1.00 98.62 78 THR A C 1
ATOM 607 O O . THR A 1 78 ? 10.673 3.150 -22.965 1.00 98.62 78 THR A O 1
ATOM 610 N N . PHE A 1 79 ? 10.076 1.892 -21.201 1.00 98.56 79 PHE A N 1
ATOM 611 C CA . PHE A 1 79 ? 10.420 2.915 -20.215 1.00 98.56 79 PHE A CA 1
ATOM 612 C C . PHE A 1 79 ? 11.915 3.187 -20.138 1.00 98.56 79 PHE A C 1
ATOM 614 O O . PHE A 1 79 ? 12.303 4.350 -20.049 1.00 98.56 79 PHE A O 1
ATOM 621 N N . ALA A 1 80 ? 12.762 2.165 -20.258 1.00 98.19 80 ALA A N 1
ATOM 622 C CA . ALA A 1 80 ? 14.214 2.317 -20.296 1.00 98.19 80 ALA A CA 1
ATOM 623 C C . ALA A 1 80 ? 14.696 3.121 -21.519 1.00 98.19 80 ALA A C 1
ATOM 625 O O . ALA A 1 80 ? 15.747 3.762 -21.476 1.00 98.19 80 ALA A O 1
ATOM 626 N N . LYS A 1 81 ? 13.908 3.147 -22.602 1.00 98.44 81 LYS A N 1
ATOM 627 C CA . LYS A 1 81 ? 14.098 4.021 -23.777 1.00 98.44 81 LYS A CA 1
ATOM 628 C C . LYS A 1 81 ? 13.522 5.431 -23.582 1.00 98.44 81 LYS A C 1
ATOM 630 O O . LYS A 1 81 ? 13.515 6.217 -24.528 1.00 98.44 81 LYS A O 1
ATOM 635 N N . ASN A 1 82 ? 13.025 5.742 -22.383 1.00 98.00 82 ASN A N 1
ATOM 636 C CA . ASN A 1 82 ? 12.332 6.978 -22.028 1.00 98.00 82 ASN A CA 1
ATOM 637 C C . ASN A 1 82 ? 11.138 7.284 -22.948 1.00 98.00 82 ASN A C 1
ATOM 639 O O . ASN A 1 82 ? 10.955 8.413 -23.404 1.00 98.00 82 ASN A O 1
ATOM 643 N N . LYS A 1 83 ? 10.331 6.262 -23.245 1.00 98.50 83 LYS A N 1
ATOM 644 C CA . LYS A 1 83 ? 9.126 6.396 -24.069 1.00 98.50 83 LYS A CA 1
ATOM 645 C C . LYS A 1 83 ? 7.872 6.072 -23.261 1.00 98.50 83 LYS A C 1
ATOM 647 O O . LYS A 1 83 ? 7.937 5.220 -22.376 1.00 98.50 83 LYS A O 1
ATOM 652 N N . PRO A 1 84 ? 6.732 6.713 -23.567 1.00 98.38 84 PRO A N 1
ATOM 653 C CA . PRO A 1 84 ? 5.453 6.299 -23.013 1.00 98.38 84 PRO A CA 1
ATOM 654 C C . PRO A 1 84 ? 5.090 4.895 -23.507 1.00 98.38 84 PRO A C 1
ATOM 656 O O . PRO A 1 84 ? 5.293 4.569 -24.680 1.00 98.38 84 PRO A O 1
ATOM 659 N N . TYR A 1 85 ? 4.523 4.080 -22.624 1.00 98.44 85 TYR A N 1
ATOM 660 C CA . TYR A 1 85 ? 4.033 2.744 -22.942 1.00 98.44 85 TYR A CA 1
ATOM 661 C C . TYR A 1 85 ? 2.509 2.752 -23.020 1.00 98.44 85 TYR A C 1
ATOM 663 O O . TYR A 1 85 ? 1.838 3.247 -22.115 1.00 98.44 85 TYR A O 1
ATOM 671 N N . LYS A 1 86 ? 1.958 2.193 -24.101 1.00 98.44 86 LYS A N 1
ATOM 672 C CA . LYS A 1 86 ? 0.518 1.976 -24.244 1.00 98.44 86 LYS A CA 1
ATOM 673 C C . LYS A 1 86 ? 0.195 0.540 -23.844 1.00 98.44 86 LYS A C 1
ATOM 675 O O . LYS A 1 86 ? 0.547 -0.381 -24.579 1.00 98.44 86 LYS A O 1
ATOM 680 N N . SER A 1 87 ? -0.451 0.365 -22.696 1.00 96.75 87 SER A N 1
ATOM 681 C CA . SER A 1 87 ? -0.799 -0.951 -22.157 1.00 96.75 87 SER A CA 1
ATOM 682 C C . SER A 1 87 ? -1.919 -1.628 -22.948 1.00 96.75 87 SER A C 1
ATOM 684 O O . SER A 1 87 ? -2.570 -1.020 -23.805 1.00 96.75 87 SER A O 1
ATOM 686 N N . GLU A 1 88 ? -2.194 -2.892 -22.625 1.00 94.69 88 GLU A N 1
ATOM 687 C CA . GLU A 1 88 ? -3.329 -3.620 -23.199 1.00 94.69 88 GLU A CA 1
ATOM 688 C C . GLU A 1 88 ? -4.686 -3.015 -22.808 1.00 94.69 88 GLU A C 1
ATOM 690 O O . GLU A 1 88 ? -5.639 -3.074 -23.589 1.00 94.69 88 GLU A O 1
ATOM 695 N N . SER A 1 89 ? -4.765 -2.339 -21.655 1.00 94.00 89 SER A N 1
ATOM 696 C CA . SER A 1 89 ? -5.939 -1.546 -21.263 1.00 94.00 89 SER A CA 1
ATOM 697 C C . SER A 1 89 ? -6.075 -0.236 -22.044 1.00 94.00 89 SER A C 1
ATOM 699 O O . SER A 1 89 ? -7.073 0.475 -21.915 1.00 94.00 89 SER A O 1
ATOM 701 N N . ARG A 1 90 ? -5.100 0.056 -22.919 1.00 97.06 90 ARG A N 1
ATOM 702 C CA . ARG A 1 90 ? -4.943 1.278 -23.720 1.00 97.06 90 ARG A CA 1
ATOM 703 C C . ARG A 1 90 ? -4.566 2.512 -22.909 1.00 97.06 90 ARG A C 1
ATOM 705 O O . ARG A 1 90 ? -4.509 3.595 -23.497 1.00 97.06 90 ARG A O 1
ATOM 712 N N . ALA A 1 91 ? -4.281 2.362 -21.617 1.00 97.19 91 ALA A N 1
ATOM 713 C CA . ALA A 1 91 ? -3.690 3.425 -20.826 1.00 97.19 91 ALA A CA 1
ATOM 714 C C . ALA A 1 91 ? -2.309 3.791 -21.378 1.00 97.19 91 ALA A C 1
ATOM 716 O O . ALA A 1 91 ? -1.572 2.934 -21.867 1.00 97.19 91 ALA A O 1
ATOM 717 N N . VAL A 1 92 ? -1.969 5.077 -21.307 1.00 98.12 92 VAL A N 1
ATOM 718 C CA . VAL A 1 92 ? -0.638 5.577 -21.651 1.00 98.12 92 VAL A CA 1
ATOM 719 C C . VAL A 1 92 ? 0.075 5.901 -20.350 1.00 98.12 92 VAL A C 1
ATOM 721 O O . VAL A 1 92 ? -0.306 6.838 -19.653 1.00 98.12 92 VAL A O 1
ATOM 724 N N . ILE A 1 93 ? 1.091 5.111 -20.028 1.00 98.25 93 ILE A N 1
ATOM 725 C CA . ILE A 1 93 ? 1.896 5.264 -18.817 1.00 98.25 93 ILE A CA 1
ATOM 726 C C . ILE A 1 93 ? 3.215 5.910 -19.238 1.00 98.25 93 ILE A C 1
ATOM 728 O O . ILE A 1 93 ? 3.871 5.438 -20.169 1.00 98.25 93 ILE A O 1
ATOM 732 N N . ASN A 1 94 ? 3.574 7.026 -18.608 1.00 98.19 94 ASN A N 1
ATOM 733 C CA . ASN A 1 94 ? 4.813 7.740 -18.901 1.00 98.19 94 ASN A CA 1
ATOM 734 C C . ASN A 1 94 ? 5.953 7.204 -18.022 1.00 98.19 94 ASN A C 1
ATOM 736 O O . ASN A 1 94 ? 5.707 6.810 -16.883 1.00 98.19 94 ASN A O 1
ATOM 740 N N . PRO A 1 95 ? 7.201 7.196 -18.515 1.00 97.88 95 PRO A N 1
ATOM 741 C CA . PRO A 1 95 ? 8.338 6.828 -17.686 1.00 97.88 95 PRO A CA 1
ATOM 742 C C . PRO A 1 95 ? 8.590 7.907 -16.625 1.00 97.88 95 PRO A C 1
ATOM 744 O O . PRO A 1 95 ? 8.618 9.098 -16.941 1.00 97.88 95 PRO A O 1
ATOM 747 N N . ASN A 1 96 ? 8.852 7.489 -15.387 1.00 96.62 96 ASN A N 1
ATOM 748 C CA . ASN A 1 96 ? 9.201 8.381 -14.285 1.00 96.62 96 ASN A CA 1
ATOM 749 C C . ASN A 1 96 ? 10.616 8.065 -13.772 1.00 96.62 96 ASN A C 1
ATOM 751 O O . ASN A 1 96 ? 10.899 6.963 -13.310 1.00 96.62 96 ASN A O 1
ATOM 755 N N . TRP A 1 97 ? 11.514 9.048 -13.868 1.00 95.19 97 TRP A N 1
ATOM 756 C CA . TRP A 1 97 ? 12.948 8.901 -13.592 1.00 95.19 97 TRP A CA 1
ATOM 757 C C . TRP A 1 97 ? 13.406 9.564 -12.290 1.00 95.19 97 TRP A C 1
ATOM 759 O O . TRP A 1 97 ? 14.606 9.797 -12.108 1.00 95.19 97 TRP A O 1
ATOM 769 N N . THR A 1 98 ? 12.477 9.881 -11.389 1.00 91.00 98 THR A N 1
ATOM 770 C CA . THR A 1 98 ? 12.778 10.488 -10.082 1.00 91.00 98 THR A CA 1
ATOM 771 C C . THR A 1 98 ? 13.740 9.648 -9.240 1.00 91.00 98 THR A C 1
ATOM 773 O O . THR A 1 98 ? 14.538 10.196 -8.484 1.00 91.00 98 THR A O 1
ATOM 776 N N . PHE A 1 99 ? 13.796 8.331 -9.481 1.00 87.12 99 PHE A N 1
ATOM 777 C CA . PHE A 1 99 ? 14.701 7.395 -8.805 1.00 87.12 99 PHE A CA 1
ATOM 778 C C . PHE A 1 99 ? 16.192 7.696 -8.943 1.00 87.12 99 PHE A C 1
ATOM 780 O O . PHE A 1 99 ? 17.022 7.069 -8.289 1.00 87.12 99 PHE A O 1
ATOM 787 N N . LYS A 1 100 ? 16.580 8.630 -9.809 1.00 79.50 100 LYS A N 1
ATOM 788 C CA . LYS A 1 100 ? 17.970 9.082 -9.885 1.00 79.50 100 LYS A CA 1
ATOM 789 C C . LYS A 1 100 ? 18.478 9.728 -8.604 1.00 79.50 100 LYS A C 1
ATOM 791 O O . LYS A 1 100 ? 19.682 9.710 -8.376 1.00 79.50 100 LYS A O 1
ATOM 796 N N . ASN A 1 101 ? 17.566 10.290 -7.822 1.00 75.19 101 ASN A N 1
ATOM 797 C CA . ASN A 1 101 ? 17.866 10.973 -6.572 1.00 75.19 101 ASN A CA 1
ATOM 798 C C . ASN A 1 101 ? 17.252 10.218 -5.381 1.00 75.19 101 ASN A C 1
ATOM 800 O O . ASN A 1 101 ? 17.036 10.794 -4.323 1.00 75.19 101 ASN A O 1
ATOM 804 N N . GLU A 1 102 ? 16.924 8.936 -5.567 1.00 78.31 102 GLU A N 1
ATOM 805 C CA . GLU A 1 102 ? 16.430 8.089 -4.490 1.00 78.31 102 GLU A CA 1
ATOM 806 C C . GLU A 1 102 ? 17.515 7.805 -3.458 1.00 78.31 102 GLU A C 1
ATOM 808 O O . GLU A 1 102 ? 18.641 7.453 -3.806 1.00 78.31 102 GLU A O 1
ATOM 813 N N . GLY A 1 103 ? 17.132 7.883 -2.188 1.00 67.62 103 GLY A N 1
ATOM 814 C CA . GLY A 1 103 ? 18.010 7.644 -1.051 1.00 67.62 103 GLY A CA 1
ATOM 815 C C . GLY A 1 103 ? 17.901 8.774 -0.039 1.00 67.62 103 GLY A C 1
ATOM 816 O O . GLY A 1 103 ? 17.345 9.836 -0.312 1.00 67.62 103 GLY A O 1
ATOM 817 N N . LYS A 1 104 ? 18.440 8.560 1.160 1.00 67.12 104 LYS A N 1
ATOM 818 C CA . LYS A 1 104 ? 18.676 9.685 2.068 1.00 67.12 104 LYS A CA 1
ATOM 819 C C . LYS A 1 104 ? 19.878 10.467 1.544 1.00 67.12 104 LYS A C 1
ATOM 821 O O . LYS A 1 104 ? 20.810 9.834 1.039 1.00 67.12 104 LYS A O 1
ATOM 826 N N . PRO A 1 105 ? 19.897 11.802 1.673 1.00 71.25 105 PRO A N 1
ATOM 827 C CA . PRO A 1 105 ? 21.132 12.542 1.490 1.00 71.25 105 PRO A CA 1
ATOM 828 C C . PRO A 1 105 ? 22.218 11.883 2.338 1.00 71.25 105 PRO A C 1
ATOM 830 O O . PRO A 1 105 ? 21.980 11.595 3.515 1.00 71.25 105 PRO A O 1
ATOM 833 N N . GLU A 1 106 ? 23.391 11.630 1.765 1.00 76.25 106 GLU A N 1
ATOM 834 C CA . GLU A 1 106 ? 24.561 11.352 2.590 1.00 76.25 106 GLU A CA 1
ATOM 835 C C . GLU A 1 106 ? 24.708 12.532 3.546 1.00 76.25 106 GLU A C 1
ATOM 837 O O . GLU A 1 106 ? 24.591 13.679 3.124 1.00 76.25 106 GLU A O 1
ATOM 842 N N . LEU A 1 107 ? 24.877 12.281 4.840 1.00 80.75 107 LEU A N 1
ATOM 843 C CA . LEU A 1 107 ? 25.056 13.354 5.810 1.00 80.75 107 LEU A CA 1
ATOM 844 C C . LEU A 1 107 ? 26.548 13.511 6.103 1.00 80.75 107 LEU A C 1
ATOM 846 O O . LEU A 1 107 ? 27.265 12.531 6.293 1.00 80.75 107 LEU A O 1
ATOM 850 N N . ASP A 1 108 ? 27.024 14.752 6.145 1.00 83.31 108 ASP A N 1
ATOM 851 C CA . ASP A 1 108 ? 28.348 15.082 6.646 1.00 83.31 108 ASP A CA 1
ATOM 852 C C . ASP A 1 108 ? 28.440 14.792 8.156 1.00 83.31 108 ASP A C 1
ATOM 854 O O . ASP A 1 108 ? 27.456 14.496 8.838 1.00 83.31 108 ASP A O 1
ATOM 858 N N . LYS A 1 109 ? 29.644 14.929 8.720 1.00 88.38 109 LYS A N 1
ATOM 859 C CA . LYS A 1 109 ? 29.894 14.734 10.160 1.00 88.38 109 LYS A CA 1
ATOM 860 C C . LYS A 1 109 ? 29.064 15.638 11.091 1.00 88.38 109 LYS A C 1
ATOM 862 O O . LYS A 1 109 ? 29.083 15.426 12.298 1.00 88.38 109 LYS A O 1
ATOM 867 N N . ASN A 1 110 ? 28.384 16.652 10.556 1.00 87.38 110 ASN A N 1
ATOM 868 C CA . ASN A 1 110 ? 27.529 17.581 11.292 1.00 87.38 110 ASN A CA 1
ATOM 869 C C . ASN A 1 110 ? 26.033 17.315 11.045 1.00 87.38 110 ASN A C 1
ATOM 871 O O . ASN A 1 110 ? 25.204 18.135 11.441 1.00 87.38 110 ASN A O 1
ATOM 875 N N . GLY A 1 111 ? 25.678 16.222 10.362 1.00 82.31 111 GLY A N 1
ATOM 876 C CA . GLY A 1 111 ? 24.294 15.883 10.037 1.00 82.31 111 GLY A CA 1
ATOM 877 C C . GLY A 1 111 ? 23.693 16.705 8.891 1.00 82.31 111 GLY A C 1
ATOM 878 O O . GLY A 1 111 ? 22.472 16.726 8.748 1.00 82.31 111 GLY A O 1
ATOM 879 N N . LYS A 1 112 ? 24.501 17.407 8.085 1.00 84.81 112 LYS A N 1
ATOM 880 C CA . LYS A 1 112 ? 24.024 18.173 6.919 1.00 84.81 112 LYS A CA 1
ATOM 881 C C . LYS A 1 112 ? 24.164 17.352 5.639 1.00 84.81 112 LYS A C 1
ATOM 883 O O . LYS A 1 112 ? 25.156 16.646 5.522 1.00 84.81 112 LYS A O 1
ATOM 888 N N . PRO A 1 113 ? 23.271 17.491 4.644 1.00 84.62 113 PRO A N 1
ATOM 889 C CA . PRO A 1 113 ? 23.457 16.869 3.335 1.00 84.62 113 PRO A CA 1
ATOM 890 C C . PRO A 1 113 ? 24.853 17.151 2.760 1.00 84.62 113 PRO A C 1
ATOM 892 O O . PRO A 1 113 ? 25.227 18.310 2.553 1.00 84.62 113 PRO A O 1
ATOM 895 N N . PHE A 1 114 ? 25.621 16.094 2.525 1.00 82.50 114 PHE A N 1
ATOM 896 C CA . PHE A 1 114 ? 26.921 16.120 1.885 1.00 82.50 114 PHE A CA 1
ATOM 897 C C . PHE A 1 114 ? 26.734 16.617 0.456 1.00 82.50 114 PHE A C 1
ATOM 899 O O . PHE A 1 114 ? 25.911 16.099 -0.300 1.00 82.50 114 PHE A O 1
ATOM 906 N N . LYS A 1 115 ? 27.479 17.659 0.094 1.00 86.50 115 LYS A N 1
ATOM 907 C CA . LYS A 1 115 ? 27.472 18.234 -1.249 1.00 86.50 115 LYS A CA 1
ATOM 908 C C . LYS A 1 115 ? 28.794 17.921 -1.931 1.00 86.50 115 LYS A C 1
ATOM 910 O O . LYS A 1 115 ? 29.849 18.065 -1.315 1.00 86.50 115 LYS A O 1
ATOM 915 N N . ASP A 1 116 ? 28.743 17.512 -3.194 1.00 80.50 116 ASP A N 1
ATOM 916 C CA . ASP A 1 116 ? 29.948 17.357 -4.004 1.00 80.50 116 ASP A CA 1
ATOM 917 C C . ASP A 1 116 ? 30.627 18.711 -4.285 1.00 80.50 116 ASP A C 1
ATOM 919 O O . ASP A 1 116 ? 30.145 19.784 -3.910 1.00 80.50 116 ASP A O 1
ATOM 923 N N . LYS A 1 117 ? 31.769 18.671 -4.982 1.00 85.31 117 LYS A N 1
ATOM 924 C CA . LYS A 1 117 ? 32.524 19.877 -5.365 1.00 85.31 117 LYS A CA 1
ATOM 925 C C . LYS A 1 117 ? 31.728 20.839 -6.258 1.00 85.31 117 LYS A C 1
ATOM 927 O O . LYS A 1 117 ? 32.115 21.997 -6.379 1.00 85.31 117 LYS A O 1
ATOM 932 N N . SER A 1 118 ? 30.649 20.371 -6.877 1.00 79.19 118 SER A N 1
ATOM 933 C CA . SER A 1 118 ? 29.745 21.163 -7.710 1.00 79.19 118 SER A CA 1
ATOM 934 C C . SER A 1 118 ? 28.534 21.690 -6.929 1.00 79.19 118 SER A C 1
ATOM 936 O O . SER A 1 118 ? 27.708 22.396 -7.501 1.00 79.19 118 SER A O 1
ATOM 938 N N . GLY A 1 119 ? 28.435 21.397 -5.629 1.00 83.44 119 GLY A N 1
ATOM 939 C CA . GLY A 1 119 ? 27.348 21.839 -4.758 1.00 83.44 119 GLY A CA 1
ATOM 940 C C . GLY A 1 119 ? 26.107 20.942 -4.781 1.00 83.44 119 GLY A C 1
ATOM 941 O O . GLY A 1 119 ? 25.118 21.288 -4.126 1.00 83.44 119 GLY A O 1
ATOM 942 N N . ASN A 1 120 ? 26.139 19.804 -5.481 1.00 76.00 120 ASN A N 1
ATOM 943 C CA . ASN A 1 120 ? 25.006 18.882 -5.564 1.00 76.00 120 ASN A CA 1
ATOM 944 C C . ASN A 1 120 ? 24.977 17.951 -4.354 1.00 76.00 120 ASN A C 1
ATOM 946 O O . ASN A 1 120 ? 26.004 17.377 -3.991 1.00 76.00 120 ASN A O 1
ATOM 950 N N . ILE A 1 121 ? 23.794 17.769 -3.764 1.00 77.00 121 ILE A N 1
ATOM 951 C CA . ILE A 1 121 ? 23.580 16.813 -2.673 1.00 77.00 121 ILE A CA 1
ATOM 952 C C . ILE A 1 121 ? 23.877 15.401 -3.185 1.00 77.00 121 ILE A C 1
ATOM 954 O O . ILE A 1 121 ? 23.307 14.978 -4.190 1.00 77.00 121 ILE A O 1
ATOM 958 N N . GLN A 1 122 ? 24.766 14.690 -2.497 1.00 75.62 122 GLN A N 1
ATOM 959 C CA . GLN A 1 122 ? 24.974 13.266 -2.718 1.00 75.62 122 GLN A CA 1
ATOM 960 C C . GLN A 1 122 ? 23.915 12.491 -1.945 1.00 75.62 122 GLN A C 1
ATOM 962 O O . GLN A 1 122 ? 23.616 12.802 -0.792 1.00 75.62 122 GLN A O 1
ATOM 967 N N . TYR A 1 123 ? 23.345 11.488 -2.593 1.00 70.75 123 TYR A N 1
ATOM 968 C CA . TYR A 1 123 ? 22.372 10.587 -1.997 1.00 70.75 123 TYR A CA 1
ATOM 969 C C . TYR A 1 123 ? 23.040 9.239 -1.777 1.00 70.75 123 TYR A C 1
ATOM 971 O O . TYR A 1 123 ? 23.828 8.800 -2.616 1.00 70.75 123 TYR A O 1
ATOM 979 N N . HIS A 1 124 ? 22.723 8.590 -0.656 1.00 61.62 124 HIS A N 1
ATOM 980 C CA . HIS A 1 124 ? 23.229 7.259 -0.362 1.00 61.62 124 HIS A CA 1
ATOM 981 C C . HIS A 1 124 ? 22.782 6.329 -1.504 1.00 61.62 124 HIS A C 1
ATOM 983 O O . HIS A 1 124 ? 21.580 6.237 -1.762 1.00 61.62 124 HIS A O 1
ATOM 989 N N . PRO A 1 125 ? 23.712 5.668 -2.210 1.00 54.09 125 PRO A N 1
ATOM 990 C CA . PRO A 1 125 ? 23.468 5.203 -3.576 1.00 54.09 125 PRO A CA 1
ATOM 991 C C . PRO A 1 125 ? 22.411 4.102 -3.741 1.00 54.09 125 PRO A C 1
ATOM 993 O O . PRO A 1 125 ? 22.031 3.793 -4.872 1.00 54.09 125 PRO A O 1
ATOM 996 N N . GLU A 1 126 ? 21.916 3.482 -2.671 1.00 59.25 126 GLU A N 1
ATOM 997 C CA . GLU A 1 126 ? 21.183 2.231 -2.814 1.00 59.25 126 GLU A CA 1
ATOM 998 C C . GLU A 1 126 ? 19.960 2.175 -1.909 1.00 59.25 126 GLU A C 1
ATOM 1000 O O . GLU A 1 126 ? 19.998 1.696 -0.781 1.00 59.25 126 GLU A O 1
ATOM 1005 N N . THR A 1 127 ? 18.808 2.517 -2.489 1.00 71.44 127 THR A N 1
ATOM 1006 C CA . THR A 1 127 ? 17.522 1.981 -2.026 1.00 71.44 127 THR A CA 1
ATOM 1007 C C . THR A 1 127 ? 17.469 0.452 -2.106 1.00 71.44 127 THR A C 1
ATOM 1009 O O . THR A 1 127 ? 16.452 -0.117 -1.750 1.00 71.44 127 THR A O 1
ATOM 1012 N N . ASN A 1 128 ? 18.522 -0.234 -2.586 1.00 83.19 128 ASN A N 1
ATOM 1013 C CA . ASN A 1 128 ? 18.602 -1.679 -2.836 1.00 83.19 128 ASN A CA 1
ATOM 1014 C C . ASN A 1 128 ? 17.470 -2.226 -3.724 1.00 83.19 128 ASN A C 1
ATOM 1016 O O . ASN A 1 128 ? 17.236 -3.438 -3.768 1.00 83.19 128 ASN A O 1
ATOM 1020 N N . ARG A 1 129 ? 16.745 -1.338 -4.420 1.00 92.12 129 ARG A N 1
ATOM 1021 C CA . ARG A 1 129 ? 15.812 -1.695 -5.488 1.00 92.12 129 ARG A CA 1
ATOM 1022 C C . ARG A 1 129 ? 16.607 -1.947 -6.760 1.00 92.12 129 ARG A C 1
ATOM 1024 O O . ARG A 1 129 ? 17.503 -1.168 -7.099 1.00 92.12 129 ARG A O 1
ATOM 1031 N N . THR A 1 130 ? 16.246 -3.001 -7.480 1.00 95.25 130 THR A N 1
ATOM 1032 C CA . THR A 1 130 ? 16.807 -3.277 -8.802 1.00 95.25 130 THR A CA 1
ATOM 1033 C C . THR A 1 130 ? 16.472 -2.152 -9.784 1.00 95.25 130 THR A C 1
ATOM 1035 O O . THR A 1 130 ? 15.496 -1.419 -9.603 1.00 95.25 130 THR A O 1
ATOM 1038 N N . ILE A 1 131 ? 17.267 -1.991 -10.844 1.00 96.00 131 ILE A N 1
ATOM 1039 C CA . ILE A 1 131 ? 17.007 -0.952 -11.850 1.00 96.00 131 ILE A CA 1
ATOM 1040 C C . ILE A 1 131 ? 15.642 -1.137 -12.541 1.00 96.00 131 ILE A C 1
ATOM 1042 O O . ILE A 1 131 ? 14.950 -0.149 -12.778 1.00 96.00 131 ILE A O 1
ATOM 1046 N N . SER A 1 132 ? 15.202 -2.377 -12.785 1.00 97.94 132 SER A N 1
ATOM 1047 C CA . SER A 1 132 ? 13.852 -2.670 -13.296 1.00 97.94 132 SER A CA 1
ATOM 1048 C C . SER A 1 132 ? 12.761 -2.204 -12.328 1.00 97.94 132 SER A C 1
ATOM 1050 O O . SER A 1 132 ? 11.829 -1.522 -12.751 1.00 97.94 132 SER A O 1
ATOM 1052 N N . SER A 1 133 ? 12.922 -2.468 -11.027 1.00 97.62 133 SER A N 1
ATOM 1053 C CA . SER A 1 133 ? 12.011 -1.985 -9.980 1.00 97.62 133 SER A CA 1
ATOM 1054 C C . SER A 1 133 ? 11.941 -0.457 -9.931 1.00 97.62 133 SER A C 1
ATOM 1056 O O . SER A 1 133 ? 10.851 0.108 -9.915 1.00 97.62 133 SER A O 1
ATOM 1058 N N . LYS A 1 134 ? 13.089 0.230 -9.976 1.00 96.06 134 LYS A N 1
ATOM 1059 C CA . LYS A 1 134 ? 13.152 1.703 -9.985 1.00 96.06 134 LYS A CA 1
ATOM 1060 C C . LYS A 1 134 ? 12.388 2.310 -11.168 1.00 96.06 134 LYS A C 1
ATOM 1062 O O . LYS A 1 134 ? 11.628 3.257 -10.989 1.00 96.06 134 LYS A O 1
ATOM 1067 N N . ILE A 1 135 ? 12.565 1.743 -12.363 1.00 97.44 135 ILE A N 1
ATOM 1068 C CA . ILE A 1 135 ? 11.893 2.199 -13.589 1.00 97.44 135 ILE A CA 1
ATOM 1069 C C . ILE A 1 135 ? 10.387 1.926 -13.529 1.00 97.44 135 ILE A C 1
ATOM 1071 O O . ILE A 1 135 ? 9.588 2.814 -13.825 1.00 97.44 135 ILE A O 1
ATOM 1075 N N . MET A 1 136 ? 9.995 0.702 -13.166 1.00 98.50 136 MET A N 1
ATOM 1076 C CA . MET A 1 136 ? 8.600 0.270 -13.229 1.00 98.50 136 MET A CA 1
ATOM 1077 C C . MET A 1 136 ? 7.748 0.908 -12.136 1.00 98.50 136 MET A C 1
ATOM 1079 O O . MET A 1 136 ? 6.699 1.482 -12.427 1.00 98.50 136 MET A O 1
ATOM 1083 N N . GLN A 1 137 ? 8.197 0.823 -10.882 1.00 98.00 137 GLN A N 1
ATOM 1084 C CA . GLN A 1 137 ? 7.393 1.218 -9.726 1.00 98.00 137 GLN A CA 1
ATOM 1085 C C . GLN A 1 137 ? 7.081 2.709 -9.783 1.00 98.00 137 GLN A C 1
ATOM 1087 O O . GLN A 1 137 ? 5.929 3.089 -9.619 1.00 98.00 137 GLN A O 1
ATOM 1092 N N . ASN A 1 138 ? 8.061 3.554 -10.112 1.00 97.38 138 ASN A N 1
ATOM 1093 C CA . ASN A 1 138 ? 7.838 4.996 -10.188 1.00 97.38 138 ASN A CA 1
ATOM 1094 C C . ASN A 1 138 ? 6.877 5.384 -11.319 1.00 97.38 138 ASN A C 1
ATOM 1096 O O . ASN A 1 138 ? 6.071 6.294 -11.142 1.00 97.38 138 ASN A O 1
ATOM 1100 N N . ALA A 1 139 ? 6.952 4.709 -12.472 1.00 98.19 139 ALA A N 1
ATOM 1101 C CA . ALA A 1 139 ? 6.053 4.961 -13.598 1.00 98.19 139 ALA A CA 1
ATOM 1102 C C . ALA A 1 139 ? 4.606 4.552 -13.270 1.00 98.19 139 ALA A C 1
ATOM 1104 O O . ALA A 1 139 ? 3.668 5.290 -13.572 1.00 98.19 139 ALA A O 1
ATOM 1105 N N . ILE A 1 140 ? 4.423 3.398 -12.615 1.00 98.38 140 ILE A N 1
ATOM 1106 C CA . ILE A 1 140 ? 3.105 2.938 -12.159 1.00 98.38 140 ILE A CA 1
ATOM 1107 C C . ILE A 1 140 ? 2.549 3.881 -11.091 1.00 98.38 140 ILE A C 1
ATOM 1109 O O . ILE A 1 140 ? 1.395 4.286 -11.200 1.00 98.38 140 ILE A O 1
ATOM 1113 N N . MET A 1 141 ? 3.359 4.252 -10.096 1.00 97.88 141 MET A N 1
ATOM 1114 C CA . MET A 1 141 ? 2.950 5.153 -9.017 1.00 97.88 141 MET A CA 1
ATOM 1115 C C . MET A 1 141 ? 2.500 6.508 -9.559 1.00 97.88 141 MET A C 1
ATOM 1117 O O . MET A 1 141 ? 1.409 6.946 -9.219 1.00 97.88 141 MET A O 1
ATOM 1121 N N . ASP A 1 142 ? 3.274 7.130 -10.453 1.00 97.44 142 ASP A N 1
ATOM 1122 C CA . ASP A 1 142 ? 2.931 8.431 -11.048 1.00 97.44 142 ASP A CA 1
ATOM 1123 C C . ASP A 1 142 ? 1.623 8.381 -11.849 1.00 97.44 142 ASP A C 1
ATOM 1125 O O . ASP A 1 142 ? 0.753 9.242 -11.705 1.00 97.44 142 ASP A O 1
ATOM 1129 N N . TYR A 1 143 ? 1.424 7.320 -12.637 1.00 97.88 143 TYR A N 1
ATOM 1130 C CA . TYR A 1 143 ? 0.171 7.114 -13.363 1.00 97.88 143 TYR A CA 1
ATOM 1131 C C . TYR A 1 143 ? -1.028 6.891 -12.424 1.00 97.88 143 TYR A C 1
ATOM 1133 O O . TYR A 1 143 ? -2.113 7.447 -12.635 1.00 97.88 143 TYR A O 1
ATOM 1141 N N . ALA A 1 144 ? -0.848 6.054 -11.404 1.00 97.50 144 ALA A N 1
ATOM 1142 C CA . ALA A 1 144 ? -1.901 5.643 -10.487 1.00 97.50 144 ALA A CA 1
ATOM 1143 C C . ALA A 1 144 ? -2.335 6.786 -9.555 1.00 97.50 144 ALA A C 1
ATOM 1145 O O . ALA A 1 144 ? -3.535 7.006 -9.378 1.00 97.50 144 ALA A O 1
ATOM 1146 N N . ASP A 1 145 ? -1.375 7.559 -9.054 1.00 95.31 145 ASP A N 1
ATOM 1147 C CA . ASP A 1 145 ? -1.584 8.785 -8.287 1.00 95.31 145 ASP A CA 1
ATOM 1148 C C . ASP A 1 145 ? -2.309 9.853 -9.130 1.00 95.31 145 ASP A C 1
ATOM 1150 O O . ASP A 1 145 ? -3.377 10.365 -8.770 1.00 95.31 145 ASP A O 1
ATOM 1154 N N . GLY A 1 146 ? -1.785 10.150 -10.322 1.00 89.81 146 GLY A N 1
ATOM 1155 C CA . GLY A 1 146 ? -2.361 11.046 -11.329 1.00 89.81 146 GLY A CA 1
ATOM 1156 C C . GLY A 1 146 ? -2.477 12.530 -10.954 1.00 89.81 146 GLY A C 1
ATOM 1157 O O . GLY A 1 146 ? -2.618 13.351 -11.861 1.00 89.81 146 GLY A O 1
ATOM 1158 N N . LYS A 1 147 ? -2.433 12.905 -9.667 1.00 82.38 147 LYS A N 1
ATOM 1159 C CA . LYS A 1 147 ? -2.577 14.300 -9.207 1.00 82.38 147 LYS A CA 1
ATOM 1160 C C . LYS A 1 147 ? -1.332 14.842 -8.513 1.00 82.38 147 LYS A C 1
ATOM 1162 O O . LYS A 1 147 ? -0.961 15.982 -8.793 1.00 82.38 147 LYS A O 1
ATOM 1167 N N . ARG A 1 148 ? -0.727 14.074 -7.605 1.00 81.44 148 ARG A N 1
ATOM 1168 C CA . ARG A 1 148 ? 0.398 14.507 -6.759 1.00 81.44 148 ARG A CA 1
ATOM 1169 C C . ARG A 1 148 ? 1.714 14.556 -7.544 1.00 81.44 148 ARG A C 1
ATOM 1171 O O . ARG A 1 148 ? 2.599 15.308 -7.149 1.00 81.44 148 ARG A O 1
ATOM 1178 N N . LYS A 1 149 ? 1.780 13.872 -8.697 1.00 89.12 149 LYS A N 1
ATOM 1179 C CA . LYS A 1 149 ? 2.976 13.688 -9.540 1.00 89.12 149 LYS A CA 1
ATOM 1180 C C . LYS A 1 149 ? 4.071 13.006 -8.737 1.00 89.12 149 LYS A C 1
ATOM 1182 O O . LYS A 1 149 ? 5.038 13.650 -8.333 1.00 89.12 149 LYS A O 1
ATOM 1187 N N . TYR A 1 150 ? 3.856 11.725 -8.458 1.00 94.31 150 TYR A N 1
ATOM 1188 C CA . TYR A 1 150 ? 4.718 10.933 -7.591 1.00 94.31 150 TYR A CA 1
ATOM 1189 C C . TYR A 1 150 ? 6.211 11.155 -7.886 1.00 94.31 150 TYR A C 1
ATOM 1191 O O . TYR A 1 150 ? 6.682 10.976 -9.012 1.00 94.31 150 TYR A O 1
ATOM 1199 N N . ASP A 1 151 ? 6.964 11.500 -6.844 1.00 93.44 151 ASP A N 1
ATOM 1200 C CA . ASP A 1 151 ? 8.412 11.687 -6.898 1.00 93.44 151 ASP A CA 1
ATOM 1201 C C . ASP A 1 151 ? 9.059 10.929 -5.740 1.00 93.44 151 ASP A C 1
ATOM 1203 O O . ASP A 1 151 ? 9.029 11.353 -4.585 1.00 93.44 151 ASP A O 1
ATOM 1207 N N . SER A 1 152 ? 9.677 9.798 -6.073 1.00 89.12 152 SER A N 1
ATOM 1208 C CA . SER A 1 152 ? 10.370 8.931 -5.118 1.00 89.12 152 SER A CA 1
ATOM 1209 C C . SER A 1 152 ? 11.599 9.553 -4.448 1.00 89.12 152 SER A C 1
ATOM 1211 O O . SER A 1 152 ? 12.089 9.007 -3.457 1.00 89.12 152 SER A O 1
ATOM 1213 N N . ALA A 1 153 ? 12.118 10.660 -4.980 1.00 87.50 153 ALA A N 1
ATOM 1214 C CA . ALA A 1 153 ? 13.207 11.423 -4.387 1.00 87.50 153 ALA A CA 1
ATOM 1215 C C . ALA A 1 153 ? 12.711 12.606 -3.548 1.00 87.50 153 ALA A C 1
ATOM 1217 O O . ALA A 1 153 ? 13.510 13.252 -2.866 1.00 87.50 153 ALA A O 1
ATOM 1218 N N . SER A 1 154 ? 11.410 12.905 -3.585 1.00 87.19 154 SER A N 1
ATOM 1219 C CA . SER A 1 154 ? 10.842 13.959 -2.758 1.00 87.19 154 SER A CA 1
ATOM 1220 C C . SER A 1 154 ? 10.908 13.580 -1.280 1.00 87.19 154 SER A C 1
ATOM 1222 O O . SER A 1 154 ? 10.596 12.453 -0.886 1.00 87.19 154 SER A O 1
ATOM 1224 N N . SER A 1 155 ? 11.292 14.554 -0.453 1.00 81.88 155 SER A N 1
ATOM 1225 C CA . SER A 1 155 ? 11.172 14.475 1.004 1.00 81.88 155 SER A CA 1
ATOM 1226 C C . SER A 1 155 ? 9.774 14.846 1.506 1.00 81.88 155 SER A C 1
ATOM 1228 O O . SER A 1 155 ? 9.513 14.724 2.697 1.00 81.88 155 SER A O 1
ATOM 1230 N N . ASP A 1 156 ? 8.907 15.372 0.636 1.00 84.75 156 ASP A N 1
ATOM 1231 C CA . ASP A 1 156 ? 7.514 15.663 0.969 1.00 84.75 156 ASP A CA 1
ATOM 1232 C C . ASP A 1 156 ? 6.713 14.359 0.958 1.00 84.75 156 ASP A C 1
ATOM 1234 O O . ASP A 1 156 ? 6.511 13.748 -0.095 1.00 84.75 156 ASP A O 1
ATOM 1238 N N . GLU A 1 157 ? 6.246 13.946 2.134 1.00 83.81 157 GLU A N 1
ATOM 1239 C CA . GLU A 1 157 ? 5.437 12.741 2.313 1.00 83.81 157 GLU A CA 1
ATOM 1240 C C . GLU A 1 157 ? 4.148 12.786 1.492 1.00 83.81 157 GLU A C 1
ATOM 1242 O O . GLU A 1 157 ? 3.669 11.740 1.076 1.00 83.81 157 GLU A O 1
ATOM 1247 N N . ASN A 1 158 ? 3.606 13.962 1.163 1.00 83.69 158 ASN A N 1
ATOM 1248 C CA . ASN A 1 158 ? 2.436 14.043 0.288 1.00 83.69 158 ASN A CA 1
ATOM 1249 C C . ASN A 1 158 ? 2.775 13.644 -1.151 1.00 83.69 158 ASN A C 1
ATOM 1251 O O . ASN A 1 158 ? 1.921 13.110 -1.846 1.00 83.69 158 ASN A O 1
ATOM 1255 N N . ILE A 1 159 ? 4.010 13.865 -1.601 1.00 88.12 159 ILE A N 1
ATOM 1256 C CA . ILE A 1 159 ? 4.463 13.533 -2.959 1.00 88.12 159 ILE A CA 1
ATOM 1257 C C . ILE A 1 159 ? 5.022 12.101 -3.023 1.00 88.12 159 ILE A C 1
ATOM 1259 O O . ILE A 1 159 ? 4.844 11.417 -4.029 1.00 88.12 159 ILE A O 1
ATOM 1263 N N . ASN A 1 160 ? 5.670 11.636 -1.950 1.00 87.62 160 ASN A N 1
ATOM 1264 C CA . ASN A 1 160 ? 6.311 10.319 -1.849 1.00 87.62 160 ASN A CA 1
ATOM 1265 C C . ASN A 1 160 ? 5.547 9.345 -0.927 1.00 87.62 160 ASN A C 1
ATOM 1267 O O . ASN A 1 160 ? 6.147 8.516 -0.243 1.00 87.62 160 ASN A O 1
ATOM 1271 N N . SER A 1 161 ? 4.221 9.457 -0.859 1.00 88.50 161 SER A N 1
ATOM 1272 C CA . SER A 1 161 ? 3.382 8.517 -0.101 1.00 88.50 161 SER A CA 1
ATOM 1273 C C . SER A 1 161 ? 2.867 7.382 -0.972 1.00 88.50 161 SER A C 1
ATOM 1275 O O . SER A 1 161 ? 2.842 7.459 -2.202 1.00 88.50 161 SER A O 1
ATOM 1277 N N . GLY A 1 162 ? 2.413 6.327 -0.292 1.00 91.75 162 GLY A N 1
ATOM 1278 C CA . GLY A 1 162 ? 1.668 5.239 -0.907 1.00 91.75 162 GLY A CA 1
ATOM 1279 C C . GLY A 1 162 ? 0.370 5.700 -1.582 1.00 91.75 162 GLY A C 1
ATOM 1280 O O . GLY A 1 162 ? -0.017 6.874 -1.553 1.00 91.75 162 GLY A O 1
ATOM 1281 N N . LEU A 1 163 ? -0.298 4.735 -2.206 1.00 94.44 163 LEU A N 1
ATOM 1282 C CA . LEU A 1 163 ? -1.553 4.939 -2.920 1.00 94.44 163 LEU A CA 1
ATOM 1283 C C . LEU A 1 163 ? -2.748 4.521 -2.061 1.00 94.44 163 LEU A C 1
ATOM 1285 O O . LEU A 1 163 ? -2.662 3.540 -1.319 1.00 94.44 163 LEU A O 1
ATOM 1289 N N . ASP A 1 164 ? -3.867 5.226 -2.204 1.00 93.94 164 ASP A N 1
ATOM 1290 C CA . ASP A 1 164 ? -5.154 4.775 -1.665 1.00 93.94 164 ASP A CA 1
ATOM 1291 C C . ASP A 1 164 ? -5.794 3.662 -2.528 1.00 93.94 164 ASP A C 1
ATOM 1293 O O . ASP A 1 164 ? -5.343 3.366 -3.636 1.00 93.94 164 ASP A O 1
ATOM 1297 N N . ASP A 1 165 ? -6.882 3.042 -2.052 1.00 94.38 165 ASP A N 1
ATOM 1298 C CA . ASP A 1 165 ? -7.583 1.970 -2.781 1.00 94.38 165 ASP A CA 1
ATOM 1299 C C . ASP A 1 165 ? -8.014 2.374 -4.215 1.00 94.38 165 ASP A C 1
ATOM 1301 O O . ASP A 1 165 ? -8.013 1.542 -5.129 1.00 94.38 165 ASP A O 1
ATOM 1305 N N . ASN A 1 166 ? -8.416 3.631 -4.442 1.00 95.38 166 ASN A N 1
ATOM 1306 C CA . ASN A 1 166 ? -8.866 4.115 -5.754 1.00 95.38 166 ASN A CA 1
ATOM 1307 C C . ASN A 1 166 ? -7.698 4.371 -6.704 1.00 95.38 166 ASN A C 1
ATOM 1309 O O . ASN A 1 166 ? -7.819 4.139 -7.912 1.00 95.38 166 ASN A O 1
ATOM 1313 N N . GLU A 1 167 ? -6.589 4.869 -6.180 1.00 97.19 167 GLU A N 1
ATOM 1314 C CA . GLU A 1 167 ? -5.342 5.051 -6.910 1.00 97.19 167 GLU A CA 1
ATOM 1315 C C . GLU A 1 167 ? -4.734 3.694 -7.275 1.00 97.19 167 GLU A C 1
ATOM 1317 O O . GLU A 1 167 ? -4.430 3.470 -8.446 1.00 97.19 167 GLU A O 1
ATOM 1322 N N . ILE A 1 168 ? -4.686 2.737 -6.340 1.00 97.56 168 ILE A N 1
ATOM 1323 C CA . ILE A 1 168 ? -4.290 1.345 -6.614 1.00 97.56 168 ILE A CA 1
ATOM 1324 C C . ILE A 1 168 ? -5.143 0.761 -7.740 1.00 97.56 168 ILE A C 1
ATOM 1326 O O . ILE A 1 168 ? -4.622 0.259 -8.739 1.00 97.56 168 ILE A O 1
ATOM 1330 N N . LYS A 1 169 ? -6.471 0.884 -7.623 1.00 97.06 169 LYS A N 1
ATOM 1331 C CA . LYS A 1 169 ? -7.410 0.443 -8.658 1.00 97.06 169 LYS A CA 1
ATOM 1332 C C . LYS A 1 169 ? -7.081 1.072 -10.015 1.00 97.06 169 LYS A C 1
ATOM 1334 O O . LYS A 1 169 ? -7.098 0.368 -11.023 1.00 97.06 169 LYS A O 1
ATOM 1339 N N . ARG A 1 170 ? -6.766 2.371 -10.060 1.00 97.56 170 ARG A N 1
ATOM 1340 C CA . ARG A 1 170 ? -6.360 3.057 -11.295 1.00 97.56 170 ARG A CA 1
ATOM 1341 C C . ARG A 1 170 ? -5.070 2.471 -11.861 1.00 97.56 170 ARG A C 1
ATOM 1343 O O . ARG A 1 170 ? -5.010 2.254 -13.067 1.00 97.56 170 ARG A O 1
ATOM 1350 N N . GLY A 1 171 ? -4.074 2.194 -11.021 1.00 97.88 171 GLY A N 1
ATOM 1351 C CA . GLY A 1 171 ? -2.831 1.531 -11.417 1.00 97.88 171 GLY A CA 1
ATOM 1352 C C . GLY A 1 171 ? -3.081 0.152 -12.032 1.00 97.88 171 GLY A C 1
ATOM 1353 O O . GLY A 1 171 ? -2.637 -0.111 -13.151 1.00 97.88 171 GLY A O 1
ATOM 1354 N N . LEU A 1 172 ? -3.879 -0.685 -11.363 1.00 97.56 172 LEU A N 1
ATOM 1355 C CA . LEU A 1 172 ? -4.280 -2.004 -11.860 1.00 97.56 172 LEU A CA 1
ATOM 1356 C C . LEU A 1 172 ? -5.029 -1.919 -13.198 1.00 97.56 172 LEU A C 1
ATOM 1358 O O . LEU A 1 172 ? -4.686 -2.644 -14.126 1.00 97.56 172 LEU A O 1
ATOM 1362 N N . GLU A 1 173 ? -5.999 -1.012 -13.340 1.00 96.94 173 GLU A N 1
ATOM 1363 C CA . GLU A 1 173 ? -6.726 -0.783 -14.605 1.00 96.94 173 GLU A CA 1
ATOM 1364 C C . GLU A 1 173 ? -5.846 -0.129 -15.687 1.00 96.94 173 GLU A C 1
ATOM 1366 O O . GLU A 1 173 ? -6.133 -0.217 -16.882 1.00 96.94 173 GLU A O 1
ATOM 1371 N N . GLY A 1 174 ? -4.761 0.539 -15.296 1.00 97.38 174 GLY A N 1
ATOM 1372 C CA . GLY A 1 174 ? -3.749 1.068 -16.205 1.00 97.38 174 GLY A CA 1
ATOM 1373 C C . GLY A 1 174 ? -2.870 -0.023 -16.802 1.00 97.38 174 GLY A C 1
ATOM 1374 O O . GLY A 1 174 ? -2.504 0.050 -17.972 1.00 97.38 174 GLY A O 1
ATOM 1375 N N . VAL A 1 175 ? -2.547 -1.048 -16.019 1.00 97.44 175 VAL A N 1
ATOM 1376 C CA . VAL A 1 175 ? -1.662 -2.139 -16.439 1.00 97.44 175 VAL A CA 1
ATOM 1377 C C . VAL A 1 175 ? -2.442 -3.274 -17.105 1.00 97.44 175 VAL A C 1
ATOM 1379 O O . VAL A 1 175 ? -2.053 -3.736 -18.181 1.00 97.44 175 VAL A O 1
ATOM 1382 N N . PHE A 1 176 ? -3.563 -3.680 -16.511 1.00 96.44 176 PHE A N 1
ATOM 1383 C CA . PHE A 1 176 ? -4.361 -4.825 -16.938 1.00 96.44 176 PHE A CA 1
ATOM 1384 C C . PHE A 1 176 ? -5.637 -4.391 -17.676 1.00 96.44 176 PHE A C 1
ATOM 1386 O O . PHE A 1 176 ? -6.275 -3.412 -17.295 1.00 96.44 176 PHE A O 1
ATOM 1393 N N . PRO A 1 177 ? -6.083 -5.134 -18.707 1.00 93.38 177 PRO A N 1
ATOM 1394 C CA . PRO A 1 177 ? -7.260 -4.767 -19.504 1.00 93.38 177 PRO A CA 1
ATOM 1395 C C . PRO A 1 177 ? -8.599 -4.926 -18.766 1.00 93.38 177 PRO A C 1
ATOM 1397 O O . PRO A 1 177 ? -9.624 -4.416 -19.224 1.00 93.38 177 PRO A O 1
ATOM 1400 N N . ASN A 1 178 ? -8.622 -5.654 -17.647 1.00 92.31 178 ASN A N 1
ATOM 1401 C CA . ASN A 1 178 ? -9.838 -5.890 -16.878 1.00 92.31 178 ASN A CA 1
ATOM 1402 C C . ASN A 1 178 ? -10.090 -4.747 -15.891 1.00 92.31 178 ASN A C 1
ATOM 1404 O O . ASN A 1 178 ? -9.165 -4.180 -15.317 1.00 92.31 178 ASN A O 1
ATOM 1408 N N . LYS A 1 179 ? -11.370 -4.462 -15.639 1.00 92.31 179 LYS A N 1
ATOM 1409 C CA . LYS A 1 179 ? -11.763 -3.519 -14.589 1.00 92.31 179 LYS A CA 1
ATOM 1410 C C . LYS A 1 179 ? -11.474 -4.105 -13.214 1.00 92.31 179 LYS A C 1
ATOM 1412 O O . LYS A 1 179 ? -11.784 -5.270 -12.962 1.00 92.31 179 LYS A O 1
ATOM 1417 N N . ALA A 1 180 ? -10.964 -3.271 -12.323 1.00 93.88 180 ALA A N 1
ATOM 1418 C CA . ALA A 1 180 ? -10.719 -3.628 -10.940 1.00 93.88 180 ALA A CA 1
ATOM 1419 C C . ALA A 1 180 ? -11.917 -3.231 -10.065 1.00 93.88 180 ALA A C 1
ATOM 1421 O O . ALA A 1 180 ? -12.686 -2.310 -10.370 1.00 93.88 180 ALA A O 1
ATOM 1422 N N . ARG A 1 181 ? -12.115 -3.940 -8.956 1.00 94.12 181 ARG A N 1
ATOM 1423 C CA . ARG A 1 181 ? -13.176 -3.650 -7.984 1.00 94.12 181 ARG A CA 1
ATOM 1424 C C . ARG A 1 181 ? -12.616 -3.612 -6.585 1.00 94.12 181 ARG A C 1
ATOM 1426 O O . ARG A 1 181 ? -11.925 -4.540 -6.192 1.00 94.12 181 ARG A O 1
ATOM 1433 N N . ILE A 1 182 ? -12.999 -2.575 -5.853 1.00 94.12 182 ILE A N 1
ATOM 1434 C CA . ILE A 1 182 ? -12.594 -2.354 -4.471 1.00 94.12 182 ILE A CA 1
ATOM 1435 C C . ILE A 1 182 ? -13.699 -2.867 -3.552 1.00 94.12 182 ILE A C 1
ATOM 1437 O O . ILE A 1 182 ? -14.867 -2.489 -3.687 1.00 94.12 182 ILE A O 1
ATOM 1441 N N . TYR A 1 183 ? -13.311 -3.697 -2.596 1.00 93.31 183 TYR A N 1
ATOM 1442 C CA . TYR A 1 183 ? -14.113 -4.082 -1.447 1.00 93.31 183 TYR A CA 1
ATOM 1443 C C . TYR A 1 183 ? -13.344 -3.630 -0.211 1.00 93.31 183 TYR A C 1
ATOM 1445 O O . TYR A 1 183 ? -12.269 -4.152 0.045 1.00 93.31 183 TYR A O 1
ATOM 1453 N N . SER A 1 184 ? -13.858 -2.657 0.537 1.00 92.00 184 SER A N 1
ATOM 1454 C CA . SER A 1 184 ? -13.152 -2.089 1.690 1.00 92.00 184 SER A CA 1
ATOM 1455 C C . SER A 1 184 ? -13.932 -2.256 2.987 1.00 92.00 184 SER A C 1
ATOM 1457 O O . SER A 1 184 ? -15.153 -2.453 2.975 1.00 92.00 184 SER A O 1
ATOM 1459 N N . ILE A 1 185 ? -13.224 -2.131 4.108 1.00 85.56 185 ILE A N 1
ATOM 1460 C CA . ILE A 1 185 ? -13.765 -2.250 5.466 1.00 85.56 185 ILE A CA 1
ATOM 1461 C C . ILE A 1 185 ? -14.936 -1.288 5.733 1.00 85.56 185 ILE A C 1
ATOM 1463 O O . ILE A 1 185 ? -15.839 -1.594 6.504 1.00 85.56 185 ILE A O 1
ATOM 1467 N N . ASN A 1 186 ? -15.003 -0.172 4.998 1.00 79.88 186 ASN A N 1
ATOM 1468 C CA . ASN A 1 186 ? -16.108 0.790 5.065 1.00 79.88 186 ASN A CA 1
ATOM 1469 C C . ASN A 1 186 ? -17.465 0.180 4.654 1.00 79.88 186 ASN A C 1
ATOM 1471 O O . ASN A 1 186 ? -18.522 0.668 5.057 1.00 79.88 186 ASN A O 1
ATOM 1475 N N . ASN A 1 187 ? -17.450 -0.870 3.825 1.00 81.12 187 ASN A N 1
ATOM 1476 C CA . ASN A 1 187 ? -18.643 -1.500 3.249 1.00 81.12 187 ASN A CA 1
ATOM 1477 C C . ASN A 1 187 ? -18.773 -2.997 3.563 1.00 81.12 187 ASN A C 1
ATOM 1479 O O . ASN A 1 187 ? -19.819 -3.587 3.282 1.00 81.12 187 ASN A O 1
ATOM 1483 N N . PHE A 1 188 ? -17.722 -3.622 4.087 1.00 83.62 188 PHE A N 1
ATOM 1484 C CA . PHE A 1 188 ? -17.640 -5.061 4.302 1.00 83.62 188 PHE A CA 1
ATOM 1485 C C . PHE A 1 188 ? -16.961 -5.336 5.638 1.00 83.62 188 PHE A C 1
ATOM 1487 O O . PHE A 1 188 ? -15.957 -4.721 5.963 1.00 83.62 188 PHE A O 1
ATOM 1494 N N . SER A 1 189 ? -17.471 -6.300 6.398 1.00 82.75 189 SER A N 1
ATOM 1495 C CA . SER A 1 189 ? -16.754 -6.800 7.577 1.00 82.75 189 SER A CA 1
ATOM 1496 C C . SER A 1 189 ? -15.459 -7.525 7.171 1.00 82.75 189 SER A C 1
ATOM 1498 O O . SER A 1 189 ? -15.394 -8.060 6.058 1.00 82.75 189 SER A O 1
ATOM 1500 N N . PRO A 1 190 ? -14.461 -7.664 8.066 1.00 88.62 190 PRO A N 1
ATOM 1501 C CA . PRO A 1 190 ? -13.235 -8.392 7.737 1.00 88.62 190 PRO A CA 1
ATOM 1502 C C . PRO A 1 190 ? -13.488 -9.845 7.307 1.00 88.62 190 PRO A C 1
ATOM 1504 O O . PRO A 1 190 ? -12.863 -10.348 6.382 1.00 88.62 190 PRO A O 1
ATOM 1507 N N . GLU A 1 191 ? -14.482 -10.509 7.910 1.00 89.25 191 GLU A N 1
ATOM 1508 C CA . GLU A 1 191 ? -14.918 -11.853 7.502 1.00 89.25 191 GLU A CA 1
ATOM 1509 C C . GLU A 1 191 ? -15.409 -11.881 6.046 1.00 89.25 191 GLU A C 1
ATOM 1511 O O . GLU A 1 191 ? -15.101 -12.799 5.287 1.00 89.25 191 GLU A O 1
ATOM 1516 N N . GLN A 1 192 ? -16.170 -10.870 5.621 1.00 88.44 192 GLN A N 1
ATOM 1517 C CA . GLN A 1 192 ? -16.614 -10.772 4.233 1.00 88.44 192 GLN A CA 1
ATOM 1518 C C . GLN A 1 192 ? -15.453 -10.484 3.291 1.00 88.44 192 GLN A C 1
ATOM 1520 O O . GLN A 1 192 ? -15.421 -11.080 2.220 1.00 88.44 192 GLN A O 1
ATOM 1525 N N . LEU A 1 193 ? -14.504 -9.629 3.682 1.00 93.19 193 LEU A N 1
ATOM 1526 C CA . LEU A 1 193 ? -13.301 -9.360 2.892 1.00 93.19 193 LEU A CA 1
ATOM 1527 C C . LEU A 1 193 ? -12.476 -10.634 2.690 1.00 93.19 193 LEU A C 1
ATOM 1529 O O . LEU A 1 193 ? -12.145 -10.962 1.555 1.00 93.19 193 LEU A O 1
ATOM 1533 N N . VAL A 1 194 ? -12.246 -11.425 3.743 1.00 95.25 194 VAL A N 1
ATOM 1534 C CA . VAL A 1 194 ? -11.584 -12.737 3.623 1.00 95.25 194 VAL A CA 1
ATOM 1535 C C . VAL A 1 194 ? -12.353 -13.657 2.673 1.00 95.25 194 VAL A C 1
ATOM 1537 O O . VAL A 1 194 ? -11.760 -14.280 1.794 1.00 95.25 194 VAL A O 1
ATOM 1540 N N . ASN A 1 195 ? -13.682 -13.717 2.782 1.00 92.38 195 ASN A N 1
ATOM 1541 C CA . ASN A 1 195 ? -14.502 -14.527 1.882 1.00 92.38 195 ASN A CA 1
ATOM 1542 C C . ASN A 1 195 ? -14.481 -14.024 0.428 1.00 92.38 195 ASN A C 1
ATOM 1544 O O . ASN A 1 195 ? -14.503 -14.841 -0.493 1.00 92.38 195 ASN A O 1
ATOM 1548 N N . ILE A 1 196 ? -14.426 -12.709 0.205 1.00 93.94 196 ILE A N 1
ATOM 1549 C CA . ILE A 1 196 ? -14.240 -12.100 -1.119 1.00 93.94 196 ILE A CA 1
ATOM 1550 C C . ILE A 1 196 ? -12.881 -12.507 -1.684 1.00 93.94 196 ILE A C 1
ATOM 1552 O O . ILE A 1 196 ? -12.829 -13.016 -2.802 1.00 93.94 196 ILE A O 1
ATOM 1556 N N . ALA A 1 197 ? -11.813 -12.347 -0.901 1.00 95.50 197 ALA A N 1
ATOM 1557 C CA . ALA A 1 197 ? -10.459 -12.708 -1.297 1.00 95.50 197 ALA A CA 1
ATOM 1558 C C . ALA A 1 197 ? -10.374 -14.196 -1.662 1.00 95.50 197 ALA A C 1
ATOM 1560 O O . ALA A 1 197 ? -9.889 -14.544 -2.726 1.00 95.50 197 ALA A O 1
ATOM 1561 N N . ILE A 1 198 ? -10.963 -15.081 -0.856 1.00 95.25 198 ILE A N 1
ATOM 1562 C CA . ILE A 1 198 ? -11.065 -16.519 -1.140 1.00 95.25 198 ILE A CA 1
ATOM 1563 C C . ILE A 1 198 ? -11.838 -16.805 -2.436 1.00 95.25 198 ILE A C 1
ATOM 1565 O O . ILE A 1 198 ? -11.449 -17.686 -3.205 1.00 95.25 198 ILE A O 1
ATOM 1569 N N . LYS A 1 199 ? -12.955 -16.106 -2.677 1.00 94.75 199 LYS A N 1
ATOM 1570 C CA . LYS A 1 199 ? -13.772 -16.281 -3.891 1.00 94.75 199 LYS A CA 1
ATOM 1571 C C . LYS A 1 199 ? -13.045 -15.826 -5.156 1.00 94.75 199 LYS A C 1
ATOM 1573 O O . LYS A 1 199 ? -13.323 -16.397 -6.206 1.00 94.75 199 LYS A O 1
ATOM 1578 N N . ALA A 1 200 ? -12.108 -14.885 -5.037 1.00 94.31 200 ALA A N 1
ATOM 1579 C CA . ALA A 1 200 ? -11.196 -14.483 -6.108 1.00 94.31 200 ALA A CA 1
ATOM 1580 C C . ALA A 1 200 ? -10.122 -15.550 -6.423 1.00 94.31 200 ALA A C 1
ATOM 1582 O O . ALA A 1 200 ? -9.305 -15.356 -7.313 1.00 94.31 200 ALA A O 1
ATOM 1583 N N . LYS A 1 201 ? -10.116 -16.694 -5.713 1.00 95.19 201 LYS A N 1
ATOM 1584 C CA . LYS A 1 201 ? -9.237 -17.852 -5.967 1.00 95.19 201 LYS A CA 1
ATOM 1585 C C . LYS A 1 201 ? -7.756 -17.442 -6.104 1.00 95.19 201 LYS A C 1
ATOM 1587 O O . LYS A 1 201 ? -7.163 -17.654 -7.168 1.00 95.19 201 LYS A O 1
ATOM 1592 N N . PRO A 1 202 ? -7.161 -16.857 -5.046 1.00 96.50 202 PRO A N 1
ATOM 1593 C CA . PRO A 1 202 ? -5.795 -16.362 -5.087 1.00 96.50 202 PRO A CA 1
ATOM 1594 C C . PRO A 1 202 ? -4.840 -17.512 -5.395 1.00 96.50 202 PRO A C 1
ATOM 1596 O O . PRO A 1 202 ? -4.947 -18.597 -4.820 1.00 96.50 202 PRO A O 1
ATOM 1599 N N . SER A 1 203 ? -3.936 -17.275 -6.337 1.00 96.38 203 SER A N 1
ATOM 1600 C CA . SER A 1 203 ? -2.900 -18.216 -6.771 1.00 96.38 203 SER A CA 1
ATOM 1601 C C . SER A 1 203 ? -1.707 -17.436 -7.322 1.00 96.38 203 SER A C 1
ATOM 1603 O O . SER A 1 203 ? -1.835 -16.255 -7.620 1.00 96.38 203 SER A O 1
ATOM 1605 N N . LEU A 1 204 ? -0.567 -18.082 -7.575 1.00 94.50 204 LEU A N 1
ATOM 1606 C CA . LEU A 1 204 ? 0.532 -17.434 -8.312 1.00 94.50 204 LEU A CA 1
ATOM 1607 C C . LEU A 1 204 ? 0.130 -16.989 -9.731 1.00 94.50 204 LEU A C 1
ATOM 1609 O O . LEU A 1 204 ? 0.718 -16.059 -10.266 1.00 94.50 204 LEU A O 1
ATOM 1613 N N . ALA A 1 205 ? -0.854 -17.646 -10.355 1.00 92.69 205 ALA A N 1
ATOM 1614 C CA . ALA A 1 205 ? -1.379 -17.248 -11.665 1.00 92.69 205 ALA A CA 1
ATOM 1615 C C . ALA A 1 205 ? -2.455 -16.152 -11.566 1.00 92.69 205 ALA A C 1
ATOM 1617 O O . ALA A 1 205 ? -2.761 -15.487 -12.553 1.00 92.69 205 ALA A O 1
ATOM 1618 N N . ASN A 1 206 ? -3.035 -15.967 -10.380 1.00 94.12 206 ASN A N 1
ATOM 1619 C CA . ASN A 1 206 ? -4.041 -14.957 -10.092 1.00 94.12 206 ASN A CA 1
ATOM 1620 C C . ASN A 1 206 ? -3.810 -14.354 -8.697 1.00 94.12 206 ASN A C 1
ATOM 1622 O O . ASN A 1 206 ? -4.600 -14.620 -7.788 1.00 94.12 206 ASN A O 1
ATOM 1626 N N . PRO A 1 207 ? -2.713 -13.603 -8.483 1.00 96.31 207 PRO A N 1
ATOM 1627 C CA . PRO A 1 207 ? -2.545 -12.838 -7.257 1.00 96.31 207 PRO A CA 1
ATOM 1628 C C . PRO A 1 207 ? -3.694 -11.837 -7.112 1.00 96.31 207 PRO A C 1
ATOM 1630 O O . PRO A 1 207 ? -4.115 -11.211 -8.097 1.00 96.31 207 PRO A O 1
ATOM 1633 N N . VAL A 1 208 ? -4.201 -11.726 -5.887 1.00 97.12 208 VAL A N 1
ATOM 1634 C CA . VAL A 1 208 ? -5.297 -10.829 -5.510 1.00 97.12 208 VAL A CA 1
ATOM 1635 C C . VAL A 1 208 ? -4.732 -9.752 -4.600 1.00 97.12 208 VAL A C 1
ATOM 1637 O O . VAL A 1 208 ? -4.256 -10.065 -3.510 1.00 97.12 208 VAL A O 1
ATOM 1640 N N . GLU A 1 209 ? -4.816 -8.495 -5.024 1.00 97.75 209 GLU A N 1
ATOM 1641 C CA . GLU A 1 209 ? -4.329 -7.387 -4.210 1.00 97.75 209 GLU A CA 1
ATOM 1642 C C . GLU A 1 209 ? -5.227 -7.185 -2.991 1.00 97.75 209 GLU A C 1
ATOM 1644 O O . GLU A 1 209 ? -6.461 -7.154 -3.094 1.00 97.75 209 GLU A O 1
ATOM 1649 N N . ILE A 1 210 ? -4.611 -7.055 -1.824 1.00 98.00 210 ILE A N 1
ATOM 1650 C CA . ILE A 1 210 ? -5.286 -6.736 -0.569 1.00 98.00 210 ILE A CA 1
ATOM 1651 C C . ILE A 1 210 ? -4.498 -5.651 0.162 1.00 98.00 210 ILE A C 1
ATOM 1653 O O . ILE A 1 210 ? -3.274 -5.592 0.060 1.00 98.00 210 ILE A O 1
ATOM 1657 N N . ASN A 1 211 ? -5.188 -4.829 0.949 1.00 97.06 211 ASN A N 1
ATOM 1658 C CA . ASN A 1 211 ? -4.529 -3.960 1.919 1.00 97.06 211 ASN A CA 1
ATOM 1659 C C . ASN A 1 211 ? -4.585 -4.585 3.311 1.00 97.06 211 ASN A C 1
ATOM 1661 O O . ASN A 1 211 ? -5.619 -5.108 3.743 1.00 97.06 211 ASN A O 1
ATOM 1665 N N . LEU A 1 212 ? -3.450 -4.534 4.004 1.00 96.12 212 LEU A N 1
ATOM 1666 C CA . LEU A 1 212 ? -3.284 -5.014 5.369 1.00 96.12 212 LEU A CA 1
ATOM 1667 C C . LEU A 1 212 ? -2.874 -3.871 6.296 1.00 96.12 212 LEU A C 1
ATOM 1669 O O . LEU A 1 212 ? -2.031 -3.046 5.953 1.00 96.12 212 LEU A O 1
ATOM 1673 N N . ASN A 1 213 ? -3.414 -3.875 7.508 1.00 93.19 213 ASN A N 1
ATOM 1674 C CA . ASN A 1 213 ? -2.972 -3.014 8.593 1.00 93.19 213 ASN A CA 1
ATOM 1675 C C . ASN A 1 213 ? -1.812 -3.674 9.359 1.00 93.19 213 ASN A C 1
ATOM 1677 O O . ASN A 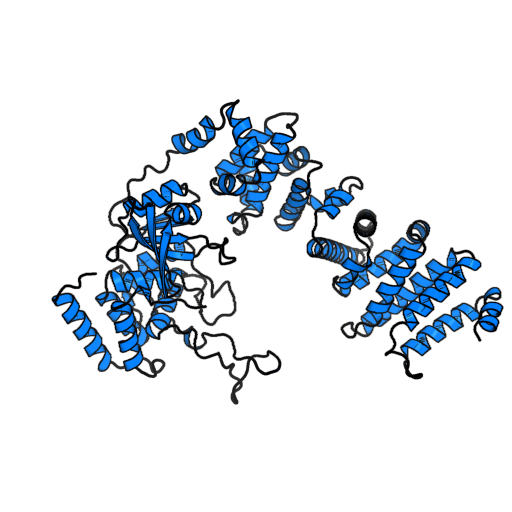1 213 ? -1.968 -4.774 9.895 1.00 93.19 213 ASN A O 1
ATOM 1681 N N . TYR A 1 214 ? -0.663 -2.993 9.431 1.00 86.81 214 TYR A N 1
ATOM 1682 C CA . TYR A 1 214 ? 0.529 -3.427 10.174 1.00 86.81 214 TYR A CA 1
ATOM 1683 C C . TYR A 1 214 ? 0.781 -2.596 11.449 1.00 86.81 214 TYR A C 1
ATOM 1685 O O . TYR A 1 214 ? 1.891 -2.605 11.991 1.00 86.81 214 TYR A O 1
ATOM 1693 N N . ALA A 1 215 ? -0.233 -1.905 11.979 1.00 77.06 215 ALA A N 1
ATOM 1694 C CA . ALA A 1 215 ? -0.120 -1.104 13.200 1.00 77.06 215 ALA A CA 1
ATOM 1695 C C . ALA A 1 215 ? 0.350 -1.922 14.418 1.00 77.06 215 ALA A C 1
ATOM 1697 O O . ALA A 1 215 ? 1.084 -1.401 15.257 1.00 77.06 215 ALA A O 1
ATOM 1698 N N . ASP A 1 216 ? 0.034 -3.224 14.489 1.00 70.31 216 ASP A N 1
ATOM 1699 C CA . ASP A 1 216 ? 0.538 -4.129 15.538 1.00 70.31 216 ASP A CA 1
ATOM 1700 C C . ASP A 1 216 ? 2.070 -4.304 15.512 1.00 70.31 216 ASP A C 1
ATOM 1702 O O . ASP A 1 216 ? 2.668 -4.832 16.451 1.00 70.31 216 ASP A O 1
ATOM 1706 N N . LYS A 1 217 ? 2.719 -3.843 14.440 1.00 70.31 217 LYS A N 1
ATOM 1707 C CA . LYS A 1 217 ? 4.173 -3.816 14.252 1.00 70.31 217 LYS A CA 1
ATOM 1708 C C . LYS A 1 217 ? 4.758 -2.403 14.296 1.00 70.31 217 LYS A C 1
ATOM 1710 O O . LYS A 1 217 ? 5.933 -2.248 13.971 1.00 70.31 217 LYS A O 1
ATOM 1715 N N . GLY A 1 218 ? 3.971 -1.398 14.693 1.00 65.81 218 GLY A N 1
ATOM 1716 C CA . GLY A 1 218 ? 4.400 0.003 14.739 1.00 65.81 218 GLY A CA 1
ATOM 1717 C C . GLY A 1 218 ? 4.730 0.579 13.359 1.00 65.81 218 GLY A C 1
ATOM 1718 O O . GLY A 1 218 ? 5.655 1.377 13.243 1.00 65.81 218 GLY A O 1
ATOM 1719 N N . ARG A 1 219 ? 4.036 0.116 12.312 1.00 68.75 219 ARG A N 1
ATOM 1720 C CA . ARG A 1 219 ? 4.216 0.539 10.913 1.00 68.75 219 ARG A CA 1
ATOM 1721 C C . ARG A 1 219 ? 2.921 1.117 10.337 1.00 68.75 219 ARG A C 1
ATOM 1723 O O . ARG A 1 219 ? 1.895 1.103 11.016 1.00 68.75 219 ARG A O 1
ATOM 1730 N N . ASP A 1 220 ? 3.010 1.599 9.097 1.00 63.88 220 ASP A N 1
ATOM 1731 C CA . ASP A 1 220 ? 1.927 2.183 8.301 1.00 63.88 220 ASP A CA 1
ATOM 1732 C C . ASP A 1 220 ? 0.583 1.466 8.489 1.00 63.88 220 ASP A C 1
ATOM 1734 O O . ASP A 1 220 ? 0.489 0.233 8.502 1.00 63.88 220 ASP A O 1
ATOM 1738 N N . ALA A 1 221 ? -0.477 2.265 8.619 1.00 69.62 221 ALA A N 1
ATOM 1739 C CA . ALA A 1 221 ? -1.828 1.774 8.873 1.00 69.62 221 ALA A CA 1
ATOM 1740 C C . ALA A 1 221 ? -2.433 1.002 7.681 1.00 69.62 221 ALA A C 1
ATOM 1742 O O . ALA A 1 221 ? -3.414 0.280 7.864 1.00 69.62 221 ALA A O 1
ATOM 1743 N N . SER A 1 222 ? -1.862 1.136 6.477 1.00 86.88 222 SER A N 1
ATOM 1744 C CA . SER A 1 222 ? -2.304 0.444 5.263 1.00 86.88 222 SER A CA 1
ATOM 1745 C C . SER A 1 222 ? -1.113 0.087 4.373 1.00 86.88 222 SER A C 1
ATOM 1747 O O . SER A 1 222 ? -0.338 0.961 3.993 1.00 86.88 222 SER A O 1
ATOM 1749 N N . HIS A 1 223 ? -0.983 -1.195 4.033 1.00 95.38 223 HIS A N 1
ATOM 1750 C CA . HIS A 1 223 ? 0.103 -1.750 3.224 1.00 95.38 223 HIS A CA 1
ATOM 1751 C C . HIS A 1 223 ? -0.455 -2.687 2.149 1.00 95.38 223 HIS A C 1
ATOM 1753 O O . HIS A 1 223 ? -1.095 -3.687 2.488 1.00 95.38 223 HIS A O 1
ATOM 1759 N N . ALA A 1 224 ? -0.207 -2.368 0.877 1.00 97.12 224 ALA A N 1
ATOM 1760 C CA . ALA A 1 224 ? -0.644 -3.181 -0.257 1.00 97.12 224 ALA A CA 1
ATOM 1761 C C . ALA A 1 224 ? 0.223 -4.439 -0.377 1.00 97.12 224 ALA A C 1
ATOM 1763 O O . ALA A 1 224 ? 1.450 -4.347 -0.333 1.00 97.12 224 ALA A O 1
ATOM 1764 N N . VAL A 1 225 ? -0.408 -5.607 -0.504 1.00 98.00 225 VAL A N 1
ATOM 1765 C CA . VAL A 1 225 ? 0.258 -6.908 -0.681 1.00 98.00 225 VAL A CA 1
ATOM 1766 C C . VAL A 1 225 ? -0.534 -7.796 -1.644 1.00 98.00 225 VAL A C 1
ATOM 1768 O O . VAL A 1 225 ? -1.740 -7.611 -1.826 1.00 98.00 225 VAL A O 1
ATOM 1771 N N . ASP A 1 226 ? 0.111 -8.825 -2.193 1.00 98.31 226 ASP A N 1
ATOM 1772 C CA . ASP A 1 226 ? -0.534 -9.784 -3.093 1.00 98.31 226 ASP A CA 1
ATOM 1773 C C . ASP A 1 226 ? -0.868 -11.091 -2.372 1.00 98.31 226 ASP A C 1
ATOM 1775 O O . ASP A 1 226 ? 0.019 -11.865 -2.013 1.00 98.31 226 ASP A O 1
ATOM 1779 N N . LEU A 1 227 ? -2.153 -11.393 -2.189 1.00 98.31 227 LEU A N 1
ATOM 1780 C CA . LEU A 1 227 ? -2.604 -12.692 -1.696 1.00 98.31 227 LEU A CA 1
ATOM 1781 C C . LEU A 1 227 ? -2.485 -13.743 -2.803 1.00 98.31 227 LEU A C 1
ATOM 1783 O O . LEU A 1 227 ? -3.135 -13.638 -3.844 1.00 98.31 227 LEU A O 1
ATOM 1787 N N . ILE A 1 228 ? -1.690 -14.785 -2.548 1.00 97.94 228 ILE A N 1
ATOM 1788 C CA . ILE A 1 228 ? -1.382 -15.842 -3.525 1.00 97.94 228 ILE A CA 1
ATOM 1789 C C . ILE A 1 228 ? -1.866 -17.230 -3.111 1.00 97.94 228 ILE A C 1
ATOM 1791 O O . ILE A 1 228 ? -1.826 -18.139 -3.931 1.00 97.94 228 ILE A O 1
ATOM 1795 N N . ASN A 1 229 ? -2.313 -17.438 -1.870 1.00 98.12 229 ASN A N 1
ATOM 1796 C CA . ASN A 1 229 ? -2.936 -18.700 -1.467 1.00 98.12 229 ASN A CA 1
ATOM 1797 C C . ASN A 1 229 ? -3.792 -18.540 -0.203 1.00 98.12 229 ASN A C 1
ATOM 1799 O O . ASN A 1 229 ? -3.444 -17.780 0.702 1.00 98.12 229 ASN A O 1
ATOM 1803 N N . VAL A 1 230 ? -4.868 -19.325 -0.108 1.00 98.00 230 VAL A N 1
ATOM 1804 C CA . VAL A 1 230 ? -5.627 -19.531 1.134 1.00 98.00 230 VAL A CA 1
ATOM 1805 C C . VAL A 1 230 ? -5.910 -21.022 1.317 1.00 98.00 230 VAL A C 1
ATOM 1807 O O . VAL A 1 230 ? -6.794 -21.589 0.673 1.00 98.00 230 VAL A O 1
ATOM 1810 N N . ASP A 1 231 ? -5.191 -21.652 2.244 1.00 97.75 231 ASP A N 1
ATOM 1811 C CA . ASP A 1 231 ? -5.399 -23.045 2.639 1.00 97.75 231 ASP A CA 1
ATOM 1812 C C . ASP A 1 231 ? -6.431 -23.102 3.773 1.00 97.75 231 ASP A C 1
ATOM 1814 O O . ASP A 1 231 ? -6.114 -22.962 4.957 1.00 97.75 231 ASP A O 1
ATOM 1818 N N . LYS A 1 232 ? -7.700 -23.305 3.406 1.00 96.00 232 LYS A N 1
ATOM 1819 C CA . LYS A 1 232 ? -8.808 -23.394 4.371 1.00 96.00 232 LYS A CA 1
ATOM 1820 C C . LYS A 1 232 ? -8.690 -24.579 5.323 1.00 96.00 232 LYS A C 1
ATOM 1822 O O . LYS A 1 232 ? -9.189 -24.489 6.439 1.00 96.00 232 LYS A O 1
ATOM 1827 N N . GLN A 1 233 ? -8.087 -25.684 4.886 1.00 96.25 233 GLN A N 1
ATOM 1828 C CA . GLN A 1 233 ? -7.982 -26.890 5.708 1.00 96.25 233 GLN A CA 1
ATOM 1829 C C . GLN A 1 233 ? -6.971 -26.684 6.832 1.00 96.25 233 GLN A C 1
ATOM 1831 O O . GLN A 1 233 ? -7.217 -27.093 7.964 1.00 96.25 233 GLN A O 1
ATOM 1836 N N . LYS A 1 234 ? -5.861 -26.001 6.533 1.00 97.50 234 LYS A N 1
ATOM 1837 C CA . LYS A 1 234 ? -4.840 -25.643 7.526 1.00 97.50 234 LYS A CA 1
ATOM 1838 C C . LYS A 1 234 ? -5.121 -24.321 8.236 1.00 97.50 234 LYS A C 1
ATOM 1840 O O . LYS A 1 234 ? -4.447 -24.004 9.209 1.00 97.50 234 LYS A O 1
ATOM 1845 N N . GLY A 1 235 ? -6.085 -23.543 7.744 1.00 97.31 235 GLY A N 1
ATOM 1846 C CA . GLY A 1 235 ? -6.376 -22.206 8.247 1.00 97.31 235 GLY A CA 1
ATOM 1847 C C . GLY A 1 235 ? -5.206 -21.246 8.036 1.00 97.31 235 GLY A C 1
ATOM 1848 O O . GLY A 1 235 ? -4.886 -20.489 8.948 1.00 97.31 235 GLY A O 1
ATOM 1849 N N . LEU A 1 236 ? -4.558 -21.286 6.866 1.00 98.44 236 LEU A N 1
ATOM 1850 C CA . LEU A 1 236 ? -3.396 -20.455 6.524 1.00 98.44 236 LEU A CA 1
ATOM 1851 C C . LEU A 1 236 ? -3.673 -19.571 5.302 1.00 98.44 236 LEU A C 1
ATOM 1853 O O . LEU A 1 236 ? -4.401 -19.964 4.390 1.00 98.44 236 LEU A O 1
ATOM 1857 N N . ALA A 1 237 ? -3.050 -18.398 5.269 1.00 98.50 237 ALA A N 1
ATOM 1858 C CA . ALA A 1 237 ? -2.985 -17.514 4.112 1.00 98.50 237 ALA A CA 1
ATOM 1859 C C . ALA A 1 237 ? -1.519 -17.238 3.758 1.00 98.50 237 ALA A C 1
ATOM 1861 O O . ALA A 1 237 ? -0.693 -17.082 4.661 1.00 98.50 237 ALA A O 1
ATOM 1862 N N . THR A 1 238 ? -1.211 -17.166 2.462 1.00 98.56 238 THR A N 1
ATOM 1863 C CA . THR A 1 238 ? 0.125 -16.833 1.950 1.00 98.56 238 THR A CA 1
ATOM 1864 C C . THR A 1 238 ? 0.044 -15.610 1.048 1.00 98.56 238 THR A C 1
ATOM 1866 O O . THR A 1 238 ? -0.784 -15.568 0.132 1.00 98.56 238 THR A O 1
ATOM 1869 N N . ILE A 1 239 ? 0.915 -14.636 1.297 1.00 98.56 239 ILE A N 1
ATOM 1870 C CA . ILE A 1 239 ? 1.046 -13.403 0.519 1.00 98.56 239 ILE A CA 1
ATOM 1871 C C . ILE A 1 239 ? 2.460 -13.273 -0.060 1.00 98.56 239 ILE A C 1
ATOM 1873 O O . ILE A 1 239 ? 3.413 -13.801 0.517 1.00 98.56 239 ILE A O 1
ATOM 1877 N N . ILE A 1 240 ? 2.601 -12.500 -1.135 1.00 98.31 240 ILE A N 1
ATOM 1878 C CA . ILE A 1 240 ? 3.860 -11.851 -1.502 1.00 98.31 240 ILE A CA 1
ATOM 1879 C C . ILE A 1 240 ? 3.811 -10.434 -0.936 1.00 98.31 240 ILE A C 1
ATOM 1881 O O . ILE A 1 240 ? 2.917 -9.649 -1.252 1.00 98.31 240 ILE A O 1
ATOM 1885 N N . ASN A 1 241 ? 4.760 -10.120 -0.062 1.00 97.50 241 ASN A N 1
ATOM 1886 C CA . ASN A 1 241 ? 4.888 -8.801 0.532 1.00 97.50 241 ASN A CA 1
ATOM 1887 C C . ASN A 1 241 ? 5.876 -7.974 -0.313 1.00 97.50 241 ASN A C 1
ATOM 1889 O O . ASN A 1 241 ? 7.003 -8.440 -0.519 1.00 97.50 241 ASN A O 1
ATOM 1893 N N . PRO A 1 242 ? 5.538 -6.737 -0.738 1.00 97.00 242 PRO A N 1
ATOM 1894 C CA . PRO A 1 242 ? 6.439 -5.868 -1.498 1.00 97.00 242 PRO A CA 1
ATOM 1895 C C . PRO A 1 242 ? 7.686 -5.428 -0.711 1.00 97.00 242 PRO A C 1
ATOM 1897 O O . PRO A 1 242 ? 8.459 -4.604 -1.181 1.00 97.00 242 PRO A O 1
ATOM 1900 N N . TRP A 1 243 ? 7.946 -5.982 0.473 1.00 94.88 243 TRP A N 1
ATOM 1901 C CA . TRP A 1 243 ? 9.263 -5.953 1.111 1.00 94.88 243 TRP A CA 1
ATOM 1902 C C . TRP A 1 243 ? 10.263 -6.962 0.520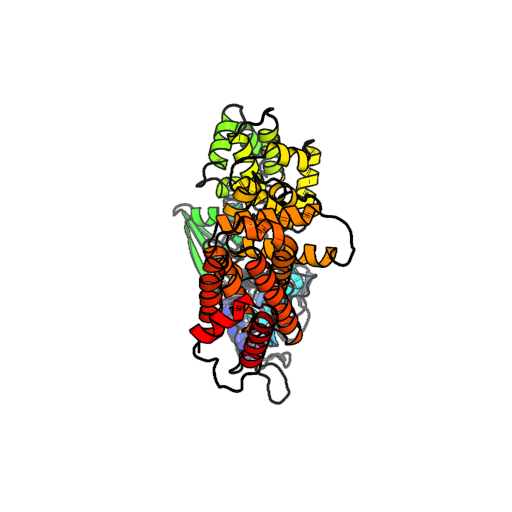 1.00 94.88 243 TRP A C 1
ATOM 1904 O O . TRP A 1 243 ? 11.427 -6.947 0.923 1.00 94.88 243 TRP A O 1
ATOM 1914 N N . GLY A 1 244 ? 9.867 -7.766 -0.470 1.00 95.94 244 GLY A N 1
ATOM 1915 C CA . GLY A 1 244 ? 10.733 -8.735 -1.149 1.00 95.94 244 GLY A CA 1
ATOM 1916 C C . GLY A 1 244 ? 10.786 -10.075 -0.422 1.00 95.94 244 GLY A C 1
ATOM 1917 O O . GLY A 1 244 ? 11.872 -10.581 -0.140 1.00 95.94 244 GLY A O 1
ATOM 1918 N N . ARG A 1 245 ? 9.621 -10.585 0.001 1.00 96.12 245 ARG A N 1
ATOM 1919 C CA . ARG A 1 245 ? 9.488 -11.912 0.616 1.00 96.12 245 ARG A CA 1
ATOM 1920 C C . ARG A 1 245 ? 8.062 -12.439 0.549 1.00 96.12 245 ARG A C 1
ATOM 1922 O O . ARG A 1 245 ? 7.100 -11.672 0.545 1.00 96.12 245 ARG A O 1
ATOM 1929 N N . GLU A 1 246 ? 7.932 -13.756 0.627 1.00 98.00 246 GLU A N 1
ATOM 1930 C CA . GLU A 1 246 ? 6.657 -14.410 0.913 1.00 98.00 246 GLU A CA 1
ATOM 1931 C C . GLU A 1 246 ? 6.409 -14.487 2.424 1.00 98.00 246 GLU A C 1
ATOM 1933 O O . GLU A 1 246 ? 7.326 -14.713 3.218 1.00 98.00 246 GLU A O 1
ATOM 1938 N N . GLU A 1 247 ? 5.155 -14.319 2.836 1.00 97.44 247 GLU A N 1
ATOM 1939 C CA . GLU A 1 247 ? 4.734 -14.486 4.228 1.00 97.44 247 GLU A CA 1
ATOM 1940 C C . GLU A 1 247 ? 3.562 -15.465 4.288 1.00 97.44 247 GLU A C 1
ATOM 1942 O O . GLU A 1 247 ? 2.599 -15.338 3.536 1.00 97.44 247 GLU A O 1
ATOM 1947 N N . THR A 1 248 ? 3.628 -16.438 5.201 1.00 98.19 248 THR A N 1
ATOM 1948 C CA . THR A 1 248 ? 2.506 -17.335 5.511 1.00 98.19 248 THR A CA 1
ATOM 1949 C C . THR A 1 248 ? 2.115 -17.171 6.969 1.00 98.19 248 THR A C 1
ATOM 1951 O O . THR A 1 248 ? 2.968 -17.224 7.856 1.00 98.19 248 THR A O 1
ATOM 1954 N N . PHE A 1 249 ? 0.826 -16.980 7.228 1.00 97.69 249 PHE A N 1
ATOM 1955 C CA . PHE A 1 249 ? 0.299 -16.769 8.575 1.00 97.69 249 PHE A CA 1
ATOM 1956 C C . PHE A 1 249 ? -1.119 -17.342 8.733 1.00 97.69 249 PHE A C 1
ATOM 1958 O O . PHE A 1 249 ? -1.765 -17.678 7.736 1.00 97.69 249 PHE A O 1
ATOM 1965 N N . PRO A 1 250 ? -1.620 -17.484 9.977 1.00 98.19 250 PRO A N 1
ATOM 1966 C CA . PRO A 1 250 ? -2.978 -17.953 10.225 1.00 98.19 250 PRO A CA 1
ATOM 1967 C C . PRO A 1 250 ? -4.040 -17.093 9.533 1.00 98.19 250 PRO A C 1
ATOM 1969 O O . PRO A 1 250 ? -3.943 -15.867 9.492 1.00 98.19 250 PRO A O 1
ATOM 1972 N N . LEU A 1 251 ? -5.115 -17.719 9.061 1.00 97.38 251 LEU A N 1
ATOM 1973 C CA . LEU A 1 251 ? -6.239 -17.034 8.421 1.00 97.38 251 LEU A CA 1
ATOM 1974 C C . LEU A 1 251 ? -6.929 -16.039 9.371 1.00 97.38 251 LEU A C 1
ATOM 1976 O O . LEU A 1 251 ? -7.461 -15.027 8.924 1.00 97.38 251 LEU A O 1
ATOM 1980 N N . SER A 1 252 ? -6.873 -16.284 10.684 1.00 95.31 252 SER A N 1
ATOM 1981 C CA . SER A 1 252 ? -7.303 -15.313 11.695 1.00 95.31 252 SER A CA 1
ATOM 1982 C C . SER A 1 252 ? -6.472 -14.030 11.644 1.00 95.31 252 SER A C 1
ATOM 1984 O O . SER A 1 252 ? -7.037 -12.948 11.677 1.00 95.31 252 SER A O 1
ATOM 1986 N N . THR A 1 253 ? -5.152 -14.128 11.458 1.00 95.50 253 THR A N 1
ATOM 1987 C CA . THR A 1 253 ? -4.280 -12.956 11.291 1.00 95.50 253 THR A CA 1
ATOM 1988 C C . THR A 1 253 ? -4.607 -12.190 10.011 1.00 95.50 253 THR A C 1
ATOM 1990 O O . THR A 1 253 ? -4.600 -10.963 10.033 1.00 95.50 253 THR A O 1
ATOM 1993 N N . LEU A 1 254 ? -4.947 -12.883 8.913 1.00 96.56 254 LEU A N 1
ATOM 1994 C CA . LEU A 1 254 ? -5.456 -12.214 7.709 1.00 96.56 254 LEU A CA 1
ATOM 1995 C C . LEU A 1 254 ? -6.727 -11.426 8.030 1.00 96.56 254 LEU A C 1
ATOM 1997 O O . LEU A 1 254 ? -6.819 -10.246 7.713 1.00 96.56 254 LEU A O 1
ATOM 2001 N N . LYS A 1 255 ? -7.692 -12.078 8.683 1.00 95.06 255 LYS A N 1
ATOM 2002 C CA . LYS A 1 255 ? -8.970 -11.474 9.062 1.00 95.06 255 LYS A CA 1
ATOM 2003 C C . LYS A 1 255 ? -8.798 -10.249 9.959 1.00 95.06 255 LYS A C 1
ATOM 2005 O O . LYS A 1 255 ? -9.530 -9.286 9.786 1.00 95.06 255 LYS A O 1
ATOM 2010 N N . ASP A 1 256 ? -7.853 -10.274 10.889 1.00 90.88 256 ASP A N 1
ATOM 2011 C CA . ASP A 1 256 ? -7.637 -9.160 11.816 1.00 90.88 256 ASP A CA 1
ATOM 2012 C C . ASP A 1 256 ? -6.960 -7.956 11.144 1.00 90.88 256 ASP A C 1
ATOM 2014 O O . ASP A 1 256 ? -7.147 -6.822 11.584 1.00 90.88 256 ASP A O 1
ATOM 2018 N N . ARG A 1 257 ? -6.181 -8.190 10.079 1.00 94.44 257 ARG A N 1
ATOM 2019 C CA . ARG A 1 257 ? -5.404 -7.144 9.397 1.00 94.44 257 ARG A CA 1
ATOM 2020 C C . ARG A 1 257 ? -6.030 -6.630 8.106 1.00 94.44 257 ARG A C 1
ATOM 2022 O O . ARG A 1 257 ? -5.684 -5.529 7.696 1.00 94.44 257 ARG A O 1
ATOM 2029 N N . ILE A 1 258 ? -6.888 -7.399 7.442 1.00 95.75 258 ILE A N 1
ATOM 2030 C CA . ILE A 1 258 ? -7.404 -7.041 6.117 1.00 95.75 258 ILE A CA 1
ATOM 2031 C C . ILE A 1 258 ? -8.310 -5.806 6.169 1.00 95.75 258 ILE A C 1
ATOM 2033 O O . ILE A 1 258 ? -9.311 -5.777 6.886 1.00 95.75 258 ILE A O 1
ATOM 2037 N N . THR A 1 259 ? -7.967 -4.790 5.381 1.00 94.88 259 THR A N 1
ATOM 2038 C CA . THR A 1 259 ? -8.723 -3.532 5.275 1.00 94.88 259 THR A CA 1
ATOM 2039 C C . THR A 1 259 ? -9.414 -3.388 3.926 1.00 94.88 259 THR A C 1
ATOM 2041 O O . THR A 1 259 ? -10.499 -2.805 3.857 1.00 94.88 259 THR A O 1
ATOM 2044 N N . SER A 1 260 ? -8.856 -3.962 2.859 1.00 96.38 260 SER A N 1
ATOM 2045 C CA . SER A 1 260 ? -9.518 -4.019 1.556 1.00 96.38 260 SER A CA 1
ATOM 2046 C C . SER A 1 260 ? -9.061 -5.201 0.697 1.00 96.38 260 SER A C 1
ATOM 2048 O O . SER A 1 260 ? -8.040 -5.836 0.958 1.00 96.38 260 SER A O 1
ATOM 2050 N N . VAL A 1 261 ? -9.866 -5.513 -0.319 1.00 97.00 261 VAL A N 1
ATOM 2051 C CA . VAL A 1 261 ? -9.576 -6.447 -1.411 1.00 97.00 261 VAL A CA 1
ATOM 2052 C C . VAL A 1 261 ? -9.808 -5.712 -2.721 1.00 97.00 261 VAL A C 1
ATOM 2054 O O . VAL A 1 261 ? -10.890 -5.152 -2.928 1.00 97.00 261 VAL A O 1
ATOM 2057 N N . ILE A 1 262 ? -8.835 -5.753 -3.625 1.00 95.56 262 ILE A N 1
ATOM 2058 C CA . ILE A 1 262 ? -8.920 -5.143 -4.949 1.00 95.56 262 ILE A CA 1
ATOM 2059 C C . ILE A 1 262 ? -8.772 -6.250 -5.993 1.00 95.56 262 ILE A C 1
ATOM 2061 O O . ILE A 1 262 ? -7.695 -6.789 -6.228 1.00 95.56 262 ILE A O 1
ATOM 2065 N N . ASN A 1 263 ? -9.893 -6.627 -6.609 1.00 92.12 263 ASN A N 1
ATOM 2066 C CA . ASN A 1 263 ? -9.947 -7.767 -7.523 1.00 92.12 263 ASN A CA 1
ATOM 2067 C C . ASN A 1 263 ? -10.046 -7.321 -8.989 1.00 92.12 263 ASN A C 1
ATOM 2069 O O . ASN A 1 263 ? -10.926 -6.528 -9.337 1.00 92.12 263 ASN A O 1
ATOM 2073 N N . VAL A 1 264 ? -9.189 -7.885 -9.842 1.00 84.12 264 VAL A N 1
ATOM 2074 C CA . VAL A 1 264 ? -9.082 -7.629 -11.287 1.00 84.12 264 VAL A CA 1
ATOM 2075 C C . VAL A 1 264 ? -9.684 -8.811 -12.059 1.00 84.12 264 VAL A C 1
ATOM 2077 O O . VAL A 1 264 ? -8.996 -9.523 -12.785 1.00 84.12 264 VAL A O 1
ATOM 2080 N N . GLU A 1 265 ? -10.981 -9.066 -11.891 1.00 78.12 265 GLU A N 1
ATOM 2081 C CA . GLU A 1 265 ? -11.666 -10.185 -12.555 1.00 78.12 265 GLU A CA 1
ATOM 2082 C C . GLU A 1 265 ? -12.768 -9.734 -13.515 1.00 78.12 265 GLU A C 1
ATOM 2084 O O . GLU A 1 265 ? -13.441 -8.717 -13.325 1.00 78.12 265 GLU A O 1
ATOM 2089 N N . LYS A 1 266 ? -12.974 -10.551 -14.559 1.00 65.12 266 LYS A N 1
ATOM 2090 C CA . LYS A 1 266 ? -14.048 -10.376 -15.548 1.00 65.12 266 LYS A CA 1
ATOM 2091 C C . LYS A 1 266 ? -15.431 -10.532 -14.924 1.00 65.12 266 LYS A C 1
ATOM 2093 O O . LYS A 1 266 ? -16.372 -9.851 -15.332 1.00 65.12 266 LYS A O 1
ATOM 2098 N N . GLU A 1 267 ? -15.558 -11.423 -13.945 1.00 71.50 267 GLU A N 1
ATOM 2099 C CA . GLU A 1 267 ? -16.832 -11.715 -13.310 1.00 71.50 267 GLU A CA 1
ATOM 2100 C C . GLU A 1 267 ? -17.008 -10.907 -12.031 1.00 71.50 267 GLU A C 1
ATOM 2102 O O . GLU A 1 267 ? -16.117 -10.759 -11.196 1.00 71.50 267 GLU A O 1
ATOM 2107 N N . LYS A 1 268 ? -18.219 -10.371 -11.863 1.00 73.06 268 LYS A N 1
ATOM 2108 C CA . LYS A 1 268 ? -18.646 -9.849 -10.573 1.00 73.06 268 LYS A CA 1
ATOM 2109 C C . LYS A 1 268 ? -18.601 -11.019 -9.600 1.00 73.06 268 LYS A C 1
ATOM 2111 O O . LYS A 1 268 ? -19.447 -11.902 -9.708 1.00 73.06 268 LYS A O 1
ATOM 2116 N N . ILE A 1 269 ? -17.696 -10.984 -8.620 1.00 79.31 269 ILE A N 1
ATOM 2117 C CA . ILE A 1 269 ? -17.898 -11.786 -7.416 1.00 79.31 269 ILE A CA 1
ATOM 2118 C C . ILE A 1 269 ? -19.251 -11.340 -6.877 1.00 79.31 269 ILE A C 1
ATOM 2120 O O . ILE A 1 269 ? -19.409 -10.206 -6.419 1.00 79.31 269 ILE A O 1
ATOM 2124 N N . ASN A 1 270 ? -20.250 -12.209 -7.027 1.00 68.12 270 ASN A N 1
ATOM 2125 C CA . ASN A 1 270 ? -21.578 -12.000 -6.486 1.00 68.12 270 ASN A CA 1
ATOM 2126 C C . ASN A 1 270 ? -21.452 -12.226 -4.981 1.00 68.12 270 ASN A C 1
ATOM 2128 O O . ASN A 1 270 ? -21.744 -13.285 -4.423 1.00 68.12 270 ASN A O 1
ATOM 2132 N N . THR A 1 271 ? -20.865 -11.243 -4.318 1.00 63.88 271 THR A N 1
ATOM 2133 C CA . THR A 1 271 ? -21.163 -11.021 -2.930 1.00 63.88 271 THR A CA 1
ATOM 2134 C C . THR A 1 271 ? -22.483 -10.290 -2.942 1.00 63.88 271 THR A C 1
ATOM 2136 O O . THR A 1 271 ? -22.607 -9.194 -3.494 1.00 63.88 271 THR A O 1
ATOM 2139 N N . GLU A 1 272 ? -23.501 -10.926 -2.371 1.00 53.84 272 GLU A N 1
ATOM 2140 C CA . GLU A 1 272 ? -24.527 -10.148 -1.707 1.00 53.84 272 GLU A CA 1
ATOM 2141 C C . GLU A 1 272 ? -23.745 -9.241 -0.763 1.00 53.84 272 GLU A C 1
ATOM 2143 O O . GLU A 1 272 ? -23.214 -9.670 0.267 1.00 53.84 272 GLU A O 1
ATOM 2148 N N . LYS A 1 273 ? -23.546 -7.989 -1.202 1.00 53.00 273 LYS A N 1
ATOM 2149 C CA . LYS A 1 273 ? -23.273 -6.893 -0.287 1.00 53.00 273 LYS A CA 1
ATOM 2150 C C . LYS A 1 273 ? -24.279 -7.130 0.823 1.00 53.00 273 LYS A C 1
ATOM 2152 O O . LYS A 1 273 ? -25.445 -7.355 0.490 1.00 53.00 273 LYS A O 1
ATOM 2157 N N . MET A 1 274 ? -23.814 -7.217 2.071 1.00 47.88 274 MET A N 1
ATOM 2158 C CA . MET A 1 274 ? -24.713 -7.455 3.199 1.00 47.88 274 MET A CA 1
ATOM 2159 C C . MET A 1 274 ? -25.920 -6.562 2.958 1.00 47.88 274 MET A C 1
ATOM 2161 O O . MET A 1 274 ? -25.707 -5.363 2.747 1.00 47.88 274 MET A O 1
ATOM 2165 N N . SER A 1 275 ? -27.115 -7.144 2.790 1.00 51.47 275 SER A N 1
ATOM 2166 C CA . SER A 1 275 ? -28.237 -6.318 2.360 1.00 51.47 275 SER A CA 1
ATOM 2167 C C . SER A 1 275 ? -28.349 -5.188 3.374 1.00 51.47 275 SER A C 1
ATOM 2169 O O . SER A 1 275 ? -28.030 -5.401 4.546 1.00 51.47 275 SER A O 1
ATOM 2171 N N . ASP A 1 276 ? -28.753 -3.983 2.971 1.00 49.12 276 ASP A N 1
ATOM 2172 C CA . ASP A 1 276 ? -28.906 -2.912 3.961 1.00 49.12 276 ASP A CA 1
ATOM 2173 C C . ASP A 1 276 ? -29.789 -3.397 5.115 1.00 49.12 276 ASP A C 1
ATOM 2175 O O . ASP A 1 276 ? -29.557 -3.001 6.242 1.00 49.12 276 ASP A O 1
ATOM 2179 N N . THR A 1 277 ? -30.696 -4.347 4.848 1.00 49.31 277 THR A N 1
ATOM 2180 C CA . THR A 1 277 ? -31.492 -5.101 5.818 1.00 49.31 277 THR A CA 1
ATOM 2181 C C . THR A 1 277 ? -30.694 -6.095 6.665 1.00 49.31 277 THR A C 1
ATOM 2183 O O . THR A 1 277 ? -30.948 -6.126 7.851 1.00 49.31 277 THR A O 1
ATOM 2186 N N . ASP A 1 278 ? -29.734 -6.869 6.160 1.00 51.66 278 ASP A N 1
ATOM 2187 C CA . ASP A 1 278 ? -28.902 -7.803 6.948 1.00 51.66 278 ASP A CA 1
ATOM 2188 C C . ASP A 1 278 ? -27.791 -7.096 7.720 1.00 51.66 278 ASP A C 1
ATOM 2190 O O . ASP A 1 278 ? -27.494 -7.468 8.851 1.00 51.66 278 ASP A O 1
ATOM 2194 N N . LEU A 1 279 ? -27.230 -6.026 7.157 1.00 51.75 279 LEU A N 1
ATOM 2195 C CA . LEU A 1 279 ? -26.337 -5.100 7.846 1.00 51.75 279 LEU A CA 1
ATOM 2196 C C . LEU A 1 279 ? -27.105 -4.385 8.956 1.00 51.75 279 LEU A C 1
ATOM 2198 O O . LEU A 1 279 ? -26.682 -4.376 10.114 1.00 51.75 279 LEU A O 1
ATOM 2202 N N . LYS A 1 280 ? -28.294 -3.871 8.625 1.00 53.62 280 LYS A N 1
ATOM 2203 C CA . LYS A 1 280 ? -29.238 -3.315 9.590 1.00 53.62 280 LYS A CA 1
ATOM 2204 C C . LYS A 1 280 ? -29.721 -4.359 10.576 1.00 53.62 280 LYS A C 1
ATOM 2206 O O . LYS A 1 280 ? -29.827 -3.983 11.715 1.00 53.62 280 LYS A O 1
ATOM 2211 N N . ASN A 1 281 ? -29.949 -5.623 10.231 1.00 54.47 281 ASN A N 1
ATOM 2212 C CA . ASN A 1 281 ? -30.417 -6.678 11.137 1.00 54.47 281 ASN A CA 1
ATOM 2213 C C . ASN A 1 281 ? -29.272 -7.224 11.989 1.00 54.47 281 ASN A C 1
ATOM 2215 O O . ASN A 1 281 ? -29.496 -7.600 13.127 1.00 54.47 281 ASN A O 1
ATOM 2219 N N . MET A 1 282 ? -28.028 -7.236 11.523 1.00 54.38 282 MET A N 1
ATOM 2220 C CA . MET A 1 282 ? -26.874 -7.511 12.384 1.00 54.38 282 MET A CA 1
ATOM 2221 C C . MET A 1 282 ? -26.679 -6.406 13.424 1.00 54.38 282 MET A C 1
ATOM 2223 O O . MET A 1 282 ? -26.233 -6.684 14.540 1.00 54.38 282 MET A O 1
ATOM 2227 N N . ILE A 1 283 ? -27.035 -5.173 13.067 1.00 53.16 283 ILE A N 1
ATOM 2228 C CA . ILE A 1 283 ? -27.044 -4.024 13.969 1.00 53.16 283 ILE A CA 1
ATOM 2229 C C . ILE A 1 283 ? -28.295 -4.039 14.854 1.00 53.16 283 ILE A C 1
ATOM 2231 O O . ILE A 1 283 ? -28.177 -3.944 16.064 1.00 53.16 283 ILE A O 1
ATOM 2235 N N . ASP A 1 284 ? -29.472 -4.277 14.291 1.00 49.38 284 ASP A N 1
ATOM 2236 C CA . ASP A 1 284 ? -30.792 -4.127 14.910 1.00 49.38 284 ASP A CA 1
ATOM 2237 C C . ASP A 1 284 ? -31.202 -5.383 15.689 1.00 49.38 284 ASP A C 1
ATOM 2239 O O . ASP A 1 284 ? -31.752 -5.253 16.774 1.00 49.38 284 ASP A O 1
ATOM 2243 N N . ASN A 1 285 ? -30.823 -6.597 15.272 1.00 46.78 285 ASN A N 1
ATOM 2244 C CA . ASN A 1 285 ? -30.968 -7.809 16.099 1.00 46.78 285 ASN A CA 1
ATOM 2245 C C . ASN A 1 285 ? -29.944 -7.855 17.245 1.00 46.78 285 ASN A C 1
ATOM 2247 O O . ASN A 1 285 ? -30.151 -8.581 18.217 1.00 46.78 285 ASN A O 1
ATOM 2251 N N . LYS A 1 286 ? -28.872 -7.049 17.193 1.00 45.94 286 LYS A N 1
ATOM 2252 C CA . LYS A 1 286 ? -28.048 -6.734 18.374 1.00 45.94 286 LYS A CA 1
ATOM 2253 C C . LYS A 1 286 ? -28.560 -5.512 19.151 1.00 45.94 286 LYS A C 1
ATOM 2255 O O . LYS A 1 286 ? -28.113 -5.313 20.271 1.00 45.94 286 LYS A O 1
ATOM 2260 N N . ILE A 1 287 ? -29.525 -4.753 18.629 1.00 45.41 287 ILE A N 1
ATOM 2261 C CA . ILE A 1 287 ? -30.233 -3.635 19.285 1.00 45.41 287 ILE A CA 1
ATOM 2262 C C . ILE A 1 287 ? -31.718 -4.031 19.450 1.00 45.41 287 ILE A C 1
ATOM 2264 O O . ILE A 1 287 ? -32.635 -3.270 19.173 1.00 45.41 287 ILE A O 1
ATOM 2268 N N . ASN A 1 288 ? -31.999 -5.248 19.927 1.00 46.22 288 ASN A N 1
ATOM 2269 C CA . ASN A 1 288 ? -33.233 -5.438 20.694 1.00 46.22 288 ASN A CA 1
ATOM 2270 C C . ASN A 1 288 ? -33.003 -4.798 22.081 1.00 46.22 288 ASN A C 1
ATOM 2272 O O . ASN A 1 288 ? -31.853 -4.601 22.472 1.00 46.22 288 ASN A O 1
ATOM 2276 N N . VAL A 1 289 ? -34.030 -4.461 22.860 1.00 48.91 289 VAL A N 1
ATOM 2277 C CA . VAL A 1 289 ? -33.854 -3.755 24.154 1.00 48.91 289 VAL A CA 1
ATOM 2278 C C . VAL A 1 289 ? -32.910 -4.520 25.111 1.00 48.91 289 VAL A C 1
ATOM 2280 O O . VAL A 1 289 ? -32.156 -3.904 25.860 1.00 48.91 289 VAL A O 1
ATOM 2283 N N . ASN A 1 290 ? -32.838 -5.854 24.982 1.00 52.19 290 ASN A N 1
ATOM 2284 C CA . ASN A 1 290 ? -31.853 -6.712 25.662 1.00 52.19 290 ASN A CA 1
ATOM 2285 C C . ASN A 1 290 ? -30.438 -6.682 25.041 1.00 52.19 290 ASN A C 1
ATOM 2287 O O . ASN A 1 290 ? -29.445 -6.902 25.733 1.00 52.19 290 ASN A O 1
ATOM 2291 N N . GLY A 1 291 ? -30.327 -6.412 23.743 1.00 58.88 291 GLY A N 1
ATOM 2292 C CA . GLY A 1 291 ? -29.072 -6.315 22.999 1.00 58.88 291 GLY A CA 1
ATOM 2293 C C . GLY A 1 291 ? -28.352 -4.972 23.163 1.00 58.88 291 GLY A C 1
ATOM 2294 O O . GLY A 1 291 ? -27.123 -4.951 23.161 1.00 58.88 291 GLY A O 1
ATOM 2295 N N . ILE A 1 292 ? -29.072 -3.872 23.435 1.00 68.12 292 ILE A N 1
ATOM 2296 C CA . ILE A 1 292 ? -28.449 -2.572 23.758 1.00 68.12 292 ILE A CA 1
ATOM 2297 C C . ILE A 1 292 ? -27.479 -2.717 24.931 1.00 68.12 292 ILE A C 1
ATOM 2299 O O . ILE A 1 292 ? -26.349 -2.249 24.842 1.00 68.12 292 ILE A O 1
ATOM 2303 N N . ASN A 1 293 ? -27.865 -3.442 25.984 1.00 74.06 293 ASN A N 1
ATOM 2304 C CA . ASN A 1 293 ? -26.982 -3.694 27.123 1.00 74.06 293 ASN A CA 1
ATOM 2305 C C . ASN A 1 293 ? -25.760 -4.540 26.729 1.00 74.06 293 ASN A C 1
ATOM 2307 O O . ASN A 1 293 ? -24.661 -4.295 27.212 1.00 74.06 293 ASN A O 1
ATOM 2311 N N . GLN A 1 294 ? -25.909 -5.499 25.808 1.00 72.50 294 GLN A N 1
ATOM 2312 C CA . GLN A 1 294 ? -24.773 -6.273 25.295 1.00 72.50 294 GLN A CA 1
ATOM 2313 C C . GLN A 1 294 ? -23.826 -5.422 24.442 1.00 72.50 294 GLN A C 1
ATOM 2315 O O . GLN A 1 294 ? -22.614 -5.617 24.506 1.00 72.50 294 GLN A O 1
ATOM 2320 N N . ILE A 1 295 ? -24.355 -4.486 23.649 1.00 73.69 295 ILE A N 1
ATOM 2321 C CA . ILE A 1 295 ? -23.546 -3.542 22.872 1.00 73.69 295 ILE A CA 1
ATOM 2322 C C . ILE A 1 295 ? -22.838 -2.571 23.809 1.00 73.69 295 ILE A C 1
ATOM 2324 O O . ILE A 1 295 ? -21.632 -2.411 23.681 1.00 73.69 295 ILE A O 1
ATOM 2328 N N . ILE A 1 296 ? -23.544 -1.984 24.778 1.00 79.19 296 ILE A N 1
ATOM 2329 C CA . ILE A 1 296 ? -22.953 -1.126 25.813 1.00 79.19 296 ILE A CA 1
ATOM 2330 C C . ILE A 1 296 ? -21.822 -1.875 26.518 1.00 79.19 296 ILE A C 1
ATOM 2332 O O . ILE A 1 296 ? -20.726 -1.341 26.636 1.00 79.19 296 ILE A O 1
ATOM 2336 N N . ASN A 1 297 ? -22.042 -3.136 26.899 1.00 78.88 297 ASN A N 1
ATOM 2337 C CA . ASN A 1 297 ? -21.006 -3.961 27.513 1.00 78.88 297 ASN A CA 1
ATOM 2338 C C . ASN A 1 297 ? -19.823 -4.205 26.570 1.00 78.88 297 ASN A C 1
ATOM 2340 O O . ASN A 1 297 ? -18.692 -4.138 27.021 1.00 78.88 297 ASN A O 1
ATOM 2344 N N . LYS A 1 298 ? -20.042 -4.447 25.271 1.00 76.88 298 LYS A N 1
ATOM 2345 C CA . LYS A 1 298 ? -18.949 -4.622 24.293 1.00 76.88 298 LYS A CA 1
ATOM 2346 C C . LYS A 1 298 ? -18.166 -3.340 24.023 1.00 76.88 298 LYS A C 1
ATOM 2348 O O . LYS A 1 298 ? -16.960 -3.415 23.832 1.00 76.88 298 LYS A O 1
ATOM 2353 N N . VAL A 1 299 ? -18.845 -2.197 23.988 1.00 80.44 299 VAL A N 1
ATOM 2354 C CA . VAL A 1 299 ? -18.224 -0.881 23.791 1.00 80.44 299 VAL A CA 1
ATOM 2355 C C . VAL A 1 299 ? -17.463 -0.454 25.049 1.00 80.44 299 VAL A C 1
ATOM 2357 O O . VAL A 1 299 ? -16.388 0.122 24.945 1.00 80.44 299 VAL A O 1
ATOM 2360 N N . ASN A 1 300 ? -17.980 -0.771 26.236 1.00 81.88 300 ASN A N 1
ATOM 2361 C CA . ASN A 1 300 ? -17.328 -0.447 27.505 1.00 81.88 300 ASN A CA 1
ATOM 2362 C C . ASN A 1 300 ? -16.274 -1.494 27.933 1.00 81.88 300 ASN A C 1
ATOM 2364 O O . ASN A 1 300 ? -15.461 -1.210 28.811 1.00 81.88 300 ASN A O 1
ATOM 2368 N N . ASP A 1 301 ? -16.260 -2.691 27.335 1.00 81.62 301 ASP A N 1
ATOM 2369 C CA . ASP A 1 301 ? -15.225 -3.716 27.532 1.00 81.62 301 ASP A CA 1
ATOM 2370 C C . ASP A 1 301 ? -13.958 -3.323 26.760 1.00 81.62 301 ASP A C 1
ATOM 2372 O O . ASP A 1 301 ? -13.879 -3.476 25.539 1.00 81.62 301 ASP A O 1
ATOM 2376 N N . ALA A 1 302 ? -12.946 -2.841 27.486 1.00 75.50 302 ALA A N 1
ATOM 2377 C CA . ALA A 1 302 ? -11.682 -2.367 26.923 1.00 75.50 302 ALA A CA 1
ATOM 2378 C C . ALA A 1 302 ? -10.984 -3.394 26.012 1.00 75.50 302 ALA A C 1
ATOM 2380 O O . ALA A 1 302 ? -10.302 -2.998 25.074 1.00 75.50 302 ALA A O 1
ATOM 2381 N N . SER A 1 303 ? -11.179 -4.700 26.238 1.00 72.38 303 SER A N 1
ATOM 2382 C CA . SER A 1 303 ? -10.549 -5.751 25.424 1.00 72.38 303 SER A CA 1
ATOM 2383 C C . SER A 1 303 ? -11.214 -5.961 24.060 1.00 72.38 303 SER A C 1
ATOM 2385 O O . SER A 1 303 ? -10.617 -6.555 23.164 1.00 72.38 303 SER A O 1
ATOM 2387 N N . LYS A 1 304 ? -12.458 -5.494 23.890 1.00 71.50 304 LYS A N 1
ATOM 2388 C CA . LYS A 1 304 ? -13.279 -5.728 22.687 1.00 71.50 304 LYS A CA 1
ATOM 2389 C C . LYS A 1 304 ? -13.717 -4.447 21.992 1.00 71.50 304 LYS A C 1
ATOM 2391 O O . LYS A 1 304 ? -14.122 -4.521 20.830 1.00 71.50 304 LYS A O 1
ATOM 2396 N N . LYS A 1 305 ? -13.638 -3.307 22.685 1.00 82.38 305 LYS A N 1
ATOM 2397 C CA . LYS A 1 305 ? -14.080 -1.990 22.219 1.00 82.38 305 LYS A CA 1
ATOM 2398 C C . LYS A 1 305 ? -13.563 -1.678 20.820 1.00 82.38 305 LYS A C 1
ATOM 2400 O O . LYS A 1 305 ? -14.369 -1.462 19.920 1.00 82.38 305 LYS A O 1
ATOM 2405 N N . ASP A 1 306 ? -12.248 -1.707 20.626 1.00 76.31 306 ASP A N 1
ATOM 2406 C CA . ASP A 1 306 ? -11.639 -1.202 19.392 1.00 76.31 306 ASP A CA 1
ATOM 2407 C C . ASP A 1 306 ? -11.941 -2.109 18.197 1.00 76.31 306 ASP A C 1
ATOM 2409 O O . ASP A 1 306 ? -12.364 -1.625 17.154 1.00 76.31 306 ASP A O 1
ATOM 2413 N N . SER A 1 307 ? -11.845 -3.433 18.364 1.00 71.56 307 SER A N 1
ATOM 2414 C CA . SER A 1 307 ? -12.228 -4.395 17.318 1.00 71.56 307 SER A CA 1
ATOM 2415 C C . SER A 1 307 ? -13.704 -4.255 16.926 1.00 71.56 307 SER A C 1
ATOM 2417 O O . SER A 1 307 ? -14.041 -4.276 15.741 1.00 71.56 307 SER A O 1
ATOM 2419 N N . PHE A 1 308 ? -14.594 -4.065 17.907 1.00 77.25 308 PHE A N 1
ATOM 2420 C CA . PHE A 1 308 ? -16.013 -3.867 17.634 1.00 77.25 308 PHE A CA 1
ATOM 2421 C C . PHE A 1 308 ? -16.277 -2.538 16.922 1.00 77.25 308 PHE A C 1
ATOM 2423 O O . PHE A 1 308 ? -16.930 -2.544 15.883 1.00 77.25 308 PHE A O 1
ATOM 2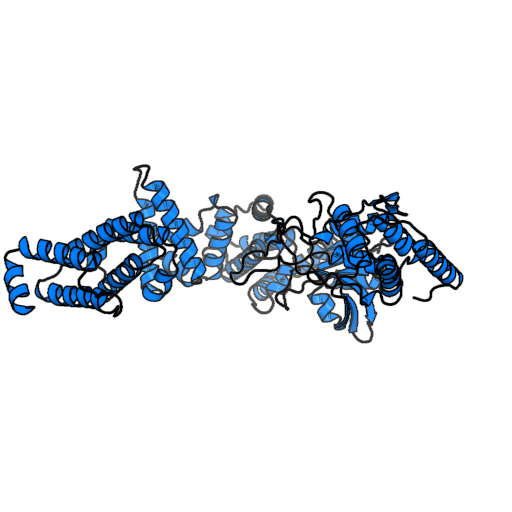430 N N . LEU A 1 309 ? -15.768 -1.416 17.435 1.00 79.00 309 LEU A N 1
ATOM 2431 C CA . LEU A 1 309 ? -16.016 -0.097 16.852 1.00 79.00 309 LEU A CA 1
ATOM 2432 C C . LEU A 1 309 ? -15.368 0.060 15.472 1.00 79.00 309 LEU A C 1
ATOM 2434 O O . LEU A 1 309 ? -16.018 0.585 14.577 1.00 79.00 309 LEU A O 1
ATOM 2438 N N . ASN A 1 310 ? -14.162 -0.472 15.256 1.00 75.81 310 ASN A N 1
ATOM 2439 C CA . ASN A 1 310 ? -13.497 -0.456 13.945 1.00 75.81 310 ASN A CA 1
ATOM 2440 C C . ASN A 1 310 ? -14.206 -1.331 12.902 1.00 75.81 310 ASN A C 1
ATOM 2442 O O . ASN A 1 310 ? -13.995 -1.156 11.707 1.00 75.81 310 ASN A O 1
ATOM 2446 N N . SER A 1 311 ? -15.059 -2.266 13.334 1.00 70.00 311 SER A N 1
ATOM 2447 C CA . SER A 1 311 ? -15.910 -3.036 12.419 1.00 70.00 311 SER A CA 1
ATOM 2448 C C . SER A 1 311 ? -17.163 -2.278 11.964 1.00 70.00 311 SER A C 1
ATOM 2450 O O . SER A 1 311 ? -17.908 -2.793 11.129 1.00 70.00 311 SER A O 1
ATOM 2452 N N . LEU A 1 312 ? -17.420 -1.093 12.531 1.00 74.06 312 LEU A N 1
ATOM 2453 C CA . LEU A 1 312 ? -18.563 -0.250 12.202 1.00 74.06 312 LEU A CA 1
ATOM 2454 C C . LEU A 1 312 ? -18.134 0.898 11.288 1.00 74.06 312 LEU A C 1
ATOM 2456 O O . LEU A 1 312 ? -17.124 1.547 11.541 1.00 74.06 312 LEU A O 1
ATOM 2460 N N . ASN A 1 313 ? -18.945 1.204 10.280 1.00 78.06 313 ASN A N 1
ATOM 2461 C CA . ASN A 1 313 ? -18.783 2.416 9.481 1.00 78.06 313 ASN A CA 1
ATOM 2462 C C . ASN A 1 313 ? -19.407 3.647 10.172 1.00 78.06 313 ASN A C 1
ATOM 2464 O O . ASN A 1 313 ? -20.102 3.537 11.189 1.00 78.06 313 ASN A O 1
ATOM 2468 N N . LEU A 1 314 ? -19.190 4.829 9.588 1.00 82.12 314 LEU A N 1
ATOM 2469 C CA . LEU A 1 314 ? -19.666 6.110 10.120 1.00 82.12 314 LEU A CA 1
ATOM 2470 C C . LEU A 1 314 ? -21.178 6.135 10.409 1.00 82.12 314 LEU A C 1
ATOM 2472 O O . LEU A 1 314 ? -21.584 6.503 11.510 1.00 82.12 314 LEU A O 1
ATOM 2476 N N . ASP A 1 315 ? -22.021 5.704 9.466 1.00 80.69 315 ASP A N 1
ATOM 2477 C CA . ASP A 1 315 ? -23.483 5.719 9.637 1.00 80.69 315 ASP A CA 1
ATOM 2478 C C . ASP A 1 315 ? -23.932 4.831 10.807 1.00 80.69 315 ASP A C 1
ATOM 2480 O O . ASP A 1 315 ? -24.863 5.159 11.551 1.00 80.69 315 ASP A O 1
ATOM 2484 N N . GLN A 1 316 ? -23.248 3.705 11.003 1.00 81.81 316 GLN A N 1
ATOM 2485 C CA . GLN A 1 316 ? -23.528 2.766 12.085 1.00 81.81 316 GLN A CA 1
ATOM 2486 C C . GLN A 1 316 ? -23.103 3.334 13.441 1.00 81.81 316 GLN A C 1
ATOM 2488 O O . GLN A 1 316 ? -23.853 3.231 14.415 1.00 81.81 316 GLN A O 1
ATOM 2493 N N . LYS A 1 317 ? -21.939 3.985 13.502 1.00 86.31 317 LYS A N 1
ATOM 2494 C CA . LYS A 1 317 ? -21.456 4.687 14.699 1.00 86.31 317 LYS A CA 1
ATOM 2495 C C . LYS A 1 317 ? -22.386 5.846 15.076 1.00 86.31 317 LYS A C 1
ATOM 2497 O O . LYS A 1 317 ? -22.784 5.957 16.235 1.00 86.31 317 LYS A O 1
ATOM 2502 N N . VAL A 1 318 ? -22.845 6.631 14.101 1.00 88.25 318 VAL A N 1
ATOM 2503 C CA . VAL A 1 318 ? -23.852 7.690 14.304 1.00 88.25 318 VAL A CA 1
ATOM 2504 C C . VAL A 1 318 ? -25.176 7.111 14.811 1.00 88.25 318 VAL A C 1
ATOM 2506 O O . VAL A 1 318 ? -25.781 7.661 15.732 1.00 88.25 318 VAL A O 1
ATOM 2509 N N . LYS A 1 319 ? -25.615 5.959 14.291 1.00 87.31 319 LYS A N 1
ATOM 2510 C CA . LYS A 1 319 ? -26.810 5.263 14.796 1.00 87.31 319 LYS A CA 1
ATOM 2511 C C . LYS A 1 319 ? -26.641 4.771 16.239 1.00 87.31 319 LYS A C 1
ATOM 2513 O O . LYS A 1 319 ? -27.610 4.806 17.001 1.00 87.31 319 LYS A O 1
ATOM 2518 N N . LEU A 1 320 ? -25.444 4.334 16.643 1.00 86.75 320 LEU A N 1
ATOM 2519 C CA . LEU A 1 320 ? -25.160 4.002 18.044 1.00 86.75 320 LEU A CA 1
ATOM 2520 C C . LEU A 1 320 ? -25.246 5.238 18.941 1.00 86.75 320 LEU A C 1
ATOM 2522 O O . LEU A 1 320 ? -25.900 5.171 19.979 1.00 86.75 320 LEU A O 1
ATOM 2526 N N . ILE A 1 321 ? -24.669 6.367 18.519 1.00 91.44 321 ILE A N 1
ATOM 2527 C CA . ILE A 1 321 ? -24.772 7.650 19.235 1.00 91.44 321 ILE A CA 1
ATOM 2528 C C . ILE A 1 321 ? -26.242 8.063 19.403 1.00 91.44 321 ILE A C 1
ATOM 2530 O O . ILE A 1 321 ? -26.677 8.380 20.511 1.00 91.44 321 ILE A O 1
ATOM 2534 N N . ASP A 1 322 ? -27.039 7.988 18.336 1.00 92.50 322 ASP A N 1
ATOM 2535 C CA . ASP A 1 322 ? -28.488 8.228 18.380 1.00 92.50 322 ASP A CA 1
ATOM 2536 C C . ASP A 1 322 ? -29.191 7.295 19.375 1.00 92.50 322 ASP A C 1
ATOM 2538 O O . ASP A 1 322 ? -29.935 7.729 20.254 1.00 92.50 322 ASP A O 1
ATOM 2542 N N . THR A 1 323 ? -28.885 6.001 19.322 1.00 87.62 323 THR A N 1
ATOM 2543 C CA . THR A 1 323 ? -29.478 5.001 20.219 1.00 87.62 323 THR A CA 1
ATOM 2544 C C . THR A 1 323 ? -29.125 5.264 21.685 1.00 87.62 323 THR A C 1
ATOM 2546 O O . THR A 1 323 ? -30.010 5.258 22.544 1.00 87.62 323 THR A O 1
ATOM 2549 N N . PHE A 1 324 ? -27.852 5.526 21.991 1.00 88.75 324 PHE A N 1
ATOM 2550 C CA . PHE A 1 324 ? -27.399 5.794 23.356 1.00 88.75 324 PHE A CA 1
ATOM 2551 C C . PHE A 1 324 ? -27.958 7.109 23.894 1.00 88.75 324 PHE A C 1
ATOM 2553 O O . PHE A 1 324 ? -28.293 7.182 25.081 1.00 88.75 324 PHE A O 1
ATOM 2560 N N . SER A 1 325 ? -28.130 8.105 23.022 1.00 91.12 325 SER A N 1
ATOM 2561 C CA . SER A 1 325 ? -28.584 9.440 23.398 1.00 91.12 325 SER A CA 1
ATOM 2562 C C . SER A 1 325 ? -30.103 9.599 23.511 1.00 91.12 325 SER A C 1
ATOM 2564 O O . SER A 1 325 ? -30.560 10.605 24.051 1.00 91.12 325 SER A O 1
ATOM 2566 N N . LYS A 1 326 ? -30.921 8.624 23.105 1.00 89.19 326 LYS A N 1
ATOM 2567 C CA . LYS A 1 326 ? -32.394 8.730 23.202 1.00 89.19 326 LYS A CA 1
ATOM 2568 C C . LYS A 1 326 ? -32.956 8.722 24.625 1.00 89.19 326 LYS A C 1
ATOM 2570 O O . LYS A 1 326 ? -34.011 9.306 24.857 1.00 89.19 326 LYS A O 1
ATOM 2575 N N . LYS A 1 327 ? -32.286 8.082 25.590 1.00 85.50 327 LYS A N 1
ATOM 2576 C CA . LYS A 1 327 ? -32.772 8.038 26.983 1.00 85.50 327 LYS A CA 1
ATOM 2577 C C . LYS A 1 327 ? -32.591 9.394 27.674 1.00 85.50 327 LYS A C 1
ATOM 2579 O O . LYS A 1 327 ? -31.509 9.977 27.606 1.00 85.50 327 LYS A O 1
ATOM 2584 N N . ASN A 1 328 ? -33.630 9.882 28.353 1.00 86.56 328 ASN A N 1
ATOM 2585 C CA . ASN A 1 328 ? -33.589 11.124 29.125 1.00 86.56 328 ASN A CA 1
ATOM 2586 C C . ASN A 1 328 ? -34.095 10.887 30.565 1.00 86.56 328 ASN A C 1
ATOM 2588 O O . ASN A 1 328 ? -35.279 10.588 30.719 1.00 86.56 328 ASN A O 1
ATOM 2592 N N . PRO A 1 329 ? -33.241 11.006 31.602 1.00 89.00 329 PRO A N 1
ATOM 2593 C CA . PRO A 1 329 ? -31.803 11.293 31.532 1.00 89.00 329 PRO A CA 1
ATOM 2594 C C . PRO A 1 329 ? -31.012 10.151 30.871 1.00 89.00 329 PRO A C 1
ATOM 2596 O O . PRO A 1 329 ? -31.458 9.004 30.840 1.00 89.00 329 PRO A O 1
ATOM 2599 N N . MET A 1 330 ? -29.840 10.470 30.311 1.00 91.81 330 MET A N 1
ATOM 2600 C CA . MET A 1 330 ? -28.966 9.464 29.695 1.00 91.81 330 MET A CA 1
ATOM 2601 C C . MET A 1 330 ? -28.258 8.661 30.799 1.00 91.81 330 MET A C 1
ATOM 2603 O O . MET A 1 330 ? -27.564 9.285 31.604 1.00 91.81 330 MET A O 1
ATOM 2607 N N . PRO A 1 331 ? -28.399 7.320 30.855 1.00 92.38 331 PRO A N 1
ATOM 2608 C CA . PRO A 1 331 ? -27.684 6.506 31.837 1.00 92.38 331 PRO A CA 1
ATOM 2609 C C . PRO A 1 331 ? -26.161 6.638 31.708 1.00 92.38 331 PRO A C 1
ATOM 2611 O O . PRO A 1 331 ? -25.644 6.879 30.618 1.00 92.38 331 PRO A O 1
ATOM 2614 N N . GLU A 1 332 ? -25.433 6.453 32.806 1.00 89.75 332 GLU A N 1
ATOM 2615 C CA . GLU A 1 332 ? -23.968 6.589 32.845 1.00 89.75 332 GLU A CA 1
ATOM 2616 C C . GLU A 1 332 ? -23.264 5.623 31.881 1.00 89.75 332 GLU A C 1
ATOM 2618 O O . GLU A 1 332 ? -22.346 6.008 31.156 1.00 89.75 332 GLU A O 1
ATOM 2623 N N . GLU A 1 333 ? -23.739 4.384 31.794 1.00 89.31 333 GLU A N 1
ATOM 2624 C CA . GLU A 1 333 ? -23.237 3.371 30.870 1.00 89.31 333 GLU A CA 1
ATOM 2625 C C . GLU A 1 333 ? -23.469 3.744 29.397 1.00 89.31 333 GLU A C 1
ATOM 2627 O O . GLU A 1 333 ? -22.604 3.479 28.556 1.00 89.31 333 GLU A O 1
ATOM 2632 N N . ASN A 1 334 ? -24.580 4.429 29.095 1.00 89.94 334 ASN A N 1
ATOM 2633 C CA . ASN A 1 334 ? -24.861 4.974 27.766 1.00 89.94 334 ASN A CA 1
ATOM 2634 C C . ASN A 1 334 ? -23.918 6.132 27.442 1.00 89.94 334 ASN A C 1
ATOM 2636 O O . ASN A 1 334 ? -23.410 6.204 26.324 1.00 89.94 334 ASN A O 1
ATOM 2640 N N . LYS A 1 335 ? -23.664 7.025 28.407 1.00 93.00 335 LYS A N 1
ATOM 2641 C CA . LYS A 1 335 ? -22.729 8.139 28.218 1.00 93.00 335 LYS A CA 1
ATOM 2642 C C . LYS A 1 335 ? -21.316 7.620 27.933 1.00 93.00 335 LYS A C 1
ATOM 2644 O O . LYS A 1 335 ? -20.701 8.057 26.965 1.00 93.00 335 LYS A O 1
ATOM 2649 N N . LYS A 1 336 ? -20.829 6.633 28.697 1.00 89.38 336 LYS A N 1
ATOM 2650 C CA . LYS A 1 336 ? -19.517 5.989 28.469 1.00 89.38 336 LYS A CA 1
ATOM 2651 C C . LYS A 1 336 ? -19.418 5.312 27.102 1.00 89.38 336 LYS A C 1
ATOM 2653 O O . LYS A 1 336 ? -18.418 5.485 26.401 1.00 89.38 336 LYS A O 1
ATOM 2658 N N . ALA A 1 337 ? -20.471 4.603 26.693 1.00 88.12 337 ALA A N 1
ATOM 2659 C CA . ALA A 1 337 ? -20.509 3.965 25.384 1.00 88.12 337 ALA A CA 1
ATOM 2660 C C . ALA A 1 337 ? -20.516 5.006 24.253 1.00 88.12 337 ALA A C 1
ATOM 2662 O O . ALA A 1 337 ? -19.788 4.871 23.273 1.00 88.12 337 ALA A O 1
ATOM 2663 N N . CYS A 1 338 ? -21.279 6.088 24.407 1.00 91.81 338 CYS A N 1
ATOM 2664 C CA . CYS A 1 338 ? -21.324 7.177 23.437 1.00 91.81 338 CYS A CA 1
ATOM 2665 C C . CYS A 1 338 ? -19.977 7.909 23.323 1.00 91.81 338 CYS A C 1
ATOM 2667 O O . CYS A 1 338 ? -19.532 8.181 22.210 1.00 91.81 338 CYS A O 1
ATOM 2669 N N . LEU A 1 339 ? -19.295 8.162 24.446 1.00 90.50 339 LEU A N 1
ATOM 2670 C CA . LEU A 1 339 ? -17.939 8.721 24.452 1.00 90.50 339 LEU A CA 1
ATOM 2671 C C . LEU A 1 339 ? -16.944 7.820 23.730 1.00 90.50 339 LEU A C 1
ATOM 2673 O O . LEU A 1 339 ? -16.139 8.309 22.950 1.00 90.50 339 LEU A O 1
ATOM 2677 N N . SER A 1 340 ? -17.032 6.510 23.947 1.00 89.19 340 SER A N 1
ATOM 2678 C CA . SER A 1 340 ? -16.171 5.532 23.282 1.00 89.19 340 SER A CA 1
ATOM 2679 C C . SER A 1 340 ? -16.358 5.518 21.764 1.00 89.19 340 SER A C 1
ATOM 2681 O O . SER A 1 340 ? -15.379 5.443 21.026 1.00 89.19 340 SER A O 1
ATOM 2683 N N . VAL A 1 341 ? -17.605 5.620 21.289 1.00 89.56 341 VAL A N 1
ATOM 2684 C CA . VAL A 1 341 ? -17.903 5.719 19.851 1.00 89.56 341 VAL A CA 1
ATOM 2685 C C . VAL A 1 341 ? -17.339 7.017 19.268 1.00 89.56 341 VAL A C 1
ATOM 2687 O O . VAL A 1 341 ? -16.707 6.981 18.216 1.00 89.56 341 VAL A O 1
ATOM 2690 N N . LEU A 1 342 ? -17.530 8.149 19.950 1.00 90.12 342 LEU A N 1
ATOM 2691 C CA . LEU A 1 342 ? -17.016 9.447 19.504 1.00 90.12 342 LEU A CA 1
ATOM 2692 C C . LEU A 1 342 ? -15.480 9.508 19.519 1.00 90.12 342 LEU A C 1
ATOM 2694 O O . LEU A 1 342 ? -14.887 10.031 18.583 1.00 90.12 342 LEU A O 1
ATOM 2698 N N . GLU A 1 343 ? -14.828 8.937 20.535 1.00 86.75 343 GLU A N 1
ATOM 2699 C CA . GLU A 1 343 ? -13.364 8.827 20.603 1.00 86.75 343 GLU A CA 1
ATOM 2700 C C . GLU A 1 343 ? -12.834 7.994 19.429 1.00 86.75 343 GLU A C 1
ATOM 2702 O O . GLU A 1 343 ? -11.879 8.401 18.775 1.00 86.75 343 GLU A O 1
ATOM 2707 N N . ASN A 1 344 ? -13.496 6.881 19.091 1.00 87.12 344 ASN A N 1
ATOM 2708 C CA . ASN A 1 344 ? -13.120 6.062 17.939 1.00 87.12 344 ASN A CA 1
ATOM 2709 C C . ASN A 1 344 ? -13.312 6.789 16.597 1.00 87.12 344 ASN A C 1
ATOM 2711 O O . ASN A 1 344 ? -12.437 6.701 15.743 1.00 87.12 344 ASN A O 1
ATOM 2715 N N . LEU A 1 345 ? -14.410 7.530 16.425 1.00 85.88 345 LEU A N 1
ATOM 2716 C CA . LEU A 1 345 ? -14.654 8.342 15.225 1.00 85.88 345 LEU A CA 1
ATOM 2717 C C . LEU A 1 345 ? -13.592 9.430 15.033 1.00 85.88 345 LEU A C 1
ATOM 2719 O O . LEU A 1 345 ? -13.161 9.683 13.914 1.00 85.88 345 LEU A O 1
ATOM 2723 N N . LEU A 1 346 ? -13.186 10.079 16.126 1.00 82.31 346 LEU A N 1
ATOM 2724 C CA . LEU A 1 346 ? -12.325 11.259 16.081 1.00 82.31 346 LEU A CA 1
ATOM 2725 C C . LEU A 1 346 ? -10.827 10.955 16.273 1.00 82.31 346 LEU A C 1
ATOM 2727 O O . LEU A 1 346 ? -10.009 11.842 16.054 1.00 82.31 346 LEU A O 1
ATOM 2731 N N . GLN A 1 347 ? -10.443 9.735 16.666 1.00 78.56 347 GLN A N 1
ATOM 2732 C CA . GLN A 1 347 ? -9.032 9.301 16.756 1.00 78.56 347 GLN A CA 1
ATOM 2733 C C . GLN A 1 347 ? -8.679 8.119 15.852 1.00 78.56 347 GLN A C 1
ATOM 2735 O O . GLN A 1 347 ? -7.497 7.838 15.667 1.00 78.56 347 GLN A O 1
ATOM 2740 N N . GLY A 1 348 ? -9.669 7.377 15.354 1.00 70.50 348 GLY A N 1
ATOM 2741 C CA . GLY A 1 348 ? -9.434 6.200 14.523 1.00 70.50 348 GLY A CA 1
ATOM 2742 C C . GLY A 1 348 ? -8.871 6.554 13.148 1.00 70.50 348 GLY A C 1
ATOM 2743 O O . GLY A 1 348 ? -8.706 7.721 12.801 1.00 70.50 348 GLY A O 1
ATOM 2744 N N . SER A 1 349 ? -8.636 5.535 12.318 1.00 57.72 349 SER A N 1
ATOM 2745 C CA . SER A 1 349 ? -8.215 5.712 10.917 1.00 57.72 349 SER A CA 1
ATOM 2746 C C . SER A 1 349 ? -9.151 6.625 10.116 1.00 57.72 349 SER A C 1
ATOM 2748 O O . SER A 1 349 ? -8.730 7.256 9.156 1.00 57.72 349 SER A O 1
ATOM 2750 N N . GLU A 1 350 ? -10.416 6.719 10.528 1.00 59.34 350 GLU A N 1
ATOM 2751 C CA . GLU A 1 350 ? -11.407 7.626 9.948 1.00 59.34 350 GLU A CA 1
ATOM 2752 C C . GLU A 1 350 ? -11.042 9.101 10.168 1.00 59.34 350 GLU A C 1
ATOM 2754 O O . GLU A 1 350 ? -11.211 9.894 9.253 1.00 59.34 350 GLU A O 1
ATOM 2759 N N . ALA A 1 351 ? -10.445 9.465 11.308 1.00 58.97 351 ALA A N 1
ATOM 2760 C CA . ALA A 1 351 ? -10.093 10.846 11.646 1.00 58.97 351 ALA A CA 1
ATOM 2761 C C . ALA A 1 351 ? -9.022 11.468 10.731 1.00 58.97 351 ALA A C 1
ATOM 2763 O O . ALA A 1 351 ? -8.887 12.688 10.692 1.00 58.97 351 ALA A O 1
ATOM 2764 N N . GLN A 1 352 ? -8.273 10.648 9.983 1.00 52.97 352 GLN A N 1
ATOM 2765 C CA . GLN A 1 352 ? -7.304 11.126 8.990 1.00 52.97 352 GLN A CA 1
ATOM 2766 C C . GLN A 1 352 ? -7.971 11.690 7.727 1.00 52.97 352 GLN A C 1
ATOM 2768 O O . GLN A 1 352 ? -7.311 12.348 6.925 1.00 52.97 352 GLN A O 1
ATOM 2773 N N . ILE A 1 353 ? -9.277 11.474 7.545 1.00 56.31 353 ILE A N 1
ATOM 2774 C CA . ILE A 1 353 ? -10.043 12.124 6.485 1.00 56.31 353 ILE A CA 1
ATOM 2775 C C . ILE A 1 353 ? -10.359 13.541 6.973 1.00 56.31 353 ILE A C 1
ATOM 2777 O O . ILE A 1 353 ? -11.092 13.705 7.952 1.00 56.31 353 ILE A O 1
ATOM 2781 N N . SER A 1 354 ? -9.819 14.559 6.293 1.00 50.03 354 SER A N 1
ATOM 2782 C CA . SER A 1 354 ? -9.889 15.984 6.679 1.00 50.03 354 SER A CA 1
ATOM 2783 C C . SER A 1 354 ? -11.308 16.525 6.916 1.00 50.03 354 SER A C 1
ATOM 2785 O O . SER A 1 354 ? -11.465 17.556 7.561 1.00 50.03 354 SER A O 1
ATOM 2787 N N . ASP A 1 355 ? -12.336 15.803 6.462 1.00 73.44 355 ASP A N 1
ATOM 2788 C CA . ASP A 1 355 ? -13.750 16.180 6.557 1.00 73.44 355 ASP A CA 1
ATOM 2789 C C . ASP A 1 355 ? -14.546 15.350 7.583 1.00 73.44 355 ASP A C 1
ATOM 2791 O O . ASP A 1 355 ? -15.778 15.388 7.611 1.00 73.44 355 ASP A O 1
ATOM 2795 N N . THR A 1 356 ? -13.890 14.566 8.443 1.00 74.06 356 THR A N 1
ATOM 2796 C CA . THR A 1 356 ? -14.605 13.672 9.377 1.00 74.06 356 THR A CA 1
ATOM 2797 C C . THR A 1 356 ? -15.471 14.443 10.366 1.00 74.06 356 THR A C 1
ATOM 2799 O O . THR A 1 356 ? -16.607 14.047 10.620 1.00 74.06 356 THR A O 1
ATOM 2802 N N . SER A 1 357 ? -14.991 15.576 10.884 1.00 75.94 357 SER A N 1
ATOM 2803 C CA . SER A 1 357 ? -15.745 16.400 11.838 1.00 75.94 357 SER A CA 1
ATOM 2804 C C . SER A 1 357 ? -16.970 17.066 11.212 1.00 75.94 357 SER A C 1
ATOM 2806 O O . SER A 1 357 ? -18.040 17.073 11.826 1.00 75.94 357 SER A O 1
ATOM 2808 N N . SER A 1 358 ? -16.848 17.601 9.991 1.00 79.75 358 SER A N 1
ATOM 2809 C CA . SER A 1 358 ? -17.978 18.199 9.266 1.00 79.75 358 SER A CA 1
ATOM 2810 C C . SER A 1 358 ? -19.001 17.128 8.892 1.00 79.75 358 SER A C 1
ATOM 2812 O O . SER A 1 358 ? -20.180 17.268 9.219 1.00 79.75 358 SER A O 1
ATOM 2814 N N . THR A 1 359 ? -18.538 16.002 8.343 1.00 83.62 359 THR A N 1
ATOM 2815 C CA . THR A 1 359 ? -19.391 14.864 7.980 1.00 83.62 359 THR A CA 1
ATOM 2816 C C . THR A 1 359 ? -20.106 14.287 9.202 1.00 83.62 359 THR A C 1
ATOM 2818 O O . THR A 1 359 ? -21.305 14.015 9.147 1.00 83.62 359 THR A O 1
ATOM 2821 N N . LEU A 1 360 ? -19.412 14.127 10.334 1.00 86.56 360 LEU A N 1
ATOM 2822 C CA . LEU A 1 360 ? -20.019 13.665 11.583 1.00 86.56 360 LEU A CA 1
ATOM 2823 C C . LEU A 1 360 ? -21.101 14.635 12.065 1.00 86.56 360 LEU A C 1
ATOM 2825 O O . LEU A 1 360 ? -22.185 14.193 12.446 1.00 86.56 360 LEU A O 1
ATOM 2829 N N . ASN A 1 361 ? -20.835 15.942 12.035 1.00 85.19 361 ASN A N 1
ATOM 2830 C CA . ASN A 1 361 ? -21.808 16.951 12.447 1.00 85.19 361 ASN A CA 1
ATOM 2831 C C . ASN A 1 361 ? -23.064 16.913 11.563 1.00 85.19 361 ASN A C 1
ATOM 2833 O O . ASN A 1 361 ? -24.181 16.927 12.080 1.00 85.19 361 ASN A O 1
ATOM 2837 N N . ASP A 1 362 ? -22.901 16.795 10.246 1.00 88.56 362 ASP A N 1
ATOM 2838 C CA . ASP A 1 362 ? -24.023 16.697 9.308 1.00 88.56 362 ASP A CA 1
ATOM 2839 C C . ASP A 1 362 ? -24.834 15.415 9.535 1.00 88.56 362 ASP A C 1
ATOM 2841 O O . ASP A 1 362 ? -26.061 15.463 9.656 1.00 88.56 362 ASP A O 1
ATOM 2845 N N . LYS A 1 363 ? -24.159 14.281 9.744 1.00 88.38 363 LYS A N 1
ATOM 2846 C CA . LYS A 1 363 ? -24.806 13.002 10.070 1.00 88.38 363 LYS A CA 1
ATOM 2847 C C . LYS A 1 363 ? -25.541 13.016 11.411 1.00 88.38 363 LYS A C 1
ATOM 2849 O O . LYS A 1 363 ? -26.596 12.395 11.543 1.00 88.38 363 LYS A O 1
ATOM 2854 N N . LEU A 1 364 ? -25.023 13.718 12.416 1.00 89.69 364 LEU A N 1
ATOM 2855 C CA . LEU A 1 364 ? -25.718 13.897 13.693 1.00 89.69 364 LEU A CA 1
ATOM 2856 C C . LEU A 1 364 ? -26.945 14.806 13.536 1.00 89.69 364 LEU A C 1
ATOM 2858 O O . LEU A 1 364 ? -28.011 14.481 14.069 1.00 89.69 364 LEU A O 1
ATOM 2862 N N . LYS A 1 365 ? -26.849 15.878 12.737 1.00 90.69 365 LYS A N 1
ATOM 2863 C CA . LYS A 1 365 ? -27.992 16.745 12.400 1.00 90.69 365 LYS A CA 1
ATOM 2864 C C . LYS A 1 365 ? -29.099 15.983 11.674 1.00 90.69 365 LYS A C 1
ATOM 2866 O O . LYS A 1 365 ? -30.262 16.170 12.022 1.00 90.69 365 LYS A O 1
ATOM 2871 N N . GLU A 1 366 ? -28.768 15.064 10.763 1.00 91.25 366 GLU A N 1
ATOM 2872 C CA . GLU A 1 366 ? -29.746 14.158 10.126 1.00 91.25 366 GLU A CA 1
ATOM 2873 C C . GLU A 1 366 ? -30.537 13.313 11.147 1.00 91.25 366 GLU A C 1
ATOM 2875 O O . GLU A 1 366 ? -31.653 12.870 10.866 1.00 91.25 366 GLU A O 1
ATOM 2880 N N . LYS A 1 367 ? -29.984 13.083 12.348 1.00 91.00 367 LYS A N 1
ATOM 2881 C CA . LYS A 1 367 ? -30.647 12.391 13.469 1.00 91.00 367 LYS A CA 1
ATOM 2882 C C . LYS A 1 367 ? -31.292 13.336 14.484 1.00 91.00 367 LYS A C 1
ATOM 2884 O O . LYS A 1 367 ? -31.755 12.873 15.522 1.00 91.00 367 LYS A O 1
ATOM 2889 N N . ASN A 1 368 ? -31.360 14.637 14.199 1.00 94.00 368 ASN A N 1
ATOM 2890 C CA . ASN A 1 368 ? -31.781 15.682 15.139 1.00 94.00 368 ASN A CA 1
ATOM 2891 C C . ASN A 1 368 ? -30.923 15.733 16.418 1.00 94.00 368 ASN A C 1
ATOM 2893 O O . ASN A 1 368 ? -31.403 16.114 17.489 1.00 94.00 368 ASN A O 1
ATOM 2897 N N . ILE A 1 369 ? -29.645 15.364 16.315 1.00 91.56 369 ILE A N 1
ATOM 2898 C CA . ILE A 1 369 ? -28.678 15.434 17.409 1.00 91.56 369 ILE A CA 1
ATOM 2899 C C . ILE A 1 369 ? -27.763 16.625 17.141 1.00 91.56 369 ILE A C 1
ATOM 2901 O O . ILE A 1 369 ? -26.980 16.628 16.198 1.00 91.56 369 ILE A O 1
ATOM 2905 N N . SER A 1 370 ? -27.854 17.650 17.984 1.00 91.81 370 SER A N 1
ATOM 2906 C CA . SER A 1 370 ? -26.854 18.722 18.008 1.00 91.81 370 SER A CA 1
ATOM 2907 C C . SER A 1 370 ? -25.617 18.217 18.745 1.00 91.81 370 SER A C 1
ATOM 2909 O O . SER A 1 370 ? -25.748 17.678 19.846 1.00 91.81 370 SER A O 1
ATOM 2911 N N . PHE A 1 371 ? -24.437 18.391 18.143 1.00 87.12 371 PHE A N 1
ATOM 2912 C CA . PHE A 1 371 ? -23.169 17.974 18.741 1.00 87.12 371 PHE A CA 1
ATOM 2913 C C . PHE A 1 371 ? -22.951 18.626 20.116 1.00 87.12 371 PHE A C 1
ATOM 2915 O O . PHE A 1 371 ? -22.699 17.919 21.087 1.00 87.12 371 PHE A O 1
ATOM 2922 N N . ASP A 1 372 ? -23.192 19.933 20.238 1.00 83.56 372 ASP A N 1
ATOM 2923 C CA . ASP A 1 372 ? -23.076 20.671 21.508 1.00 83.56 372 ASP A CA 1
ATOM 2924 C C . ASP A 1 372 ? -24.001 20.107 22.585 1.00 83.56 372 ASP A C 1
ATOM 2926 O O . ASP A 1 372 ? -23.572 19.774 23.690 1.00 83.56 372 ASP A O 1
ATOM 2930 N N . LYS A 1 373 ? -25.279 19.899 22.236 1.00 88.56 373 LYS A N 1
ATOM 2931 C CA . LYS A 1 373 ? -26.264 19.310 23.157 1.00 88.56 373 LYS A CA 1
ATOM 2932 C C . LYS A 1 373 ? -25.903 17.878 23.536 1.00 88.56 373 LYS A C 1
ATOM 2934 O O . LYS A 1 373 ? -26.223 17.441 24.642 1.00 88.56 373 LYS A O 1
ATOM 2939 N N . LEU A 1 374 ? -25.292 17.123 22.626 1.00 90.31 374 LEU A N 1
ATOM 2940 C CA . LEU A 1 374 ? -24.799 15.785 22.919 1.00 90.31 374 LEU A CA 1
ATOM 2941 C C . LEU A 1 374 ? -23.651 15.864 23.927 1.00 90.31 374 LEU A C 1
ATOM 2943 O O . LEU A 1 374 ? -23.732 15.203 24.959 1.00 90.31 374 LEU A O 1
ATOM 2947 N N . MET A 1 375 ? -22.647 16.707 23.686 1.00 88.75 375 MET A N 1
ATOM 2948 C CA . MET A 1 375 ? -21.510 16.889 24.591 1.00 88.75 375 MET A CA 1
ATOM 2949 C C . MET A 1 375 ? -21.951 17.350 25.982 1.00 88.75 375 MET A C 1
ATOM 2951 O O . MET A 1 375 ? -21.521 16.768 26.978 1.00 88.75 375 MET A O 1
ATOM 2955 N N . ASP A 1 376 ? -22.906 18.276 26.075 1.00 85.88 376 ASP A N 1
ATOM 2956 C CA . ASP A 1 376 ? -23.497 18.685 27.353 1.00 85.88 376 ASP A CA 1
ATOM 2957 C C . ASP A 1 376 ? -24.133 17.521 28.121 1.00 85.88 376 ASP A C 1
ATOM 2959 O O . ASP A 1 376 ? -23.997 17.422 29.343 1.00 85.88 376 ASP A O 1
ATOM 2963 N N . ARG A 1 377 ? -24.802 16.600 27.421 1.00 88.56 377 ARG A N 1
ATOM 2964 C CA . ARG A 1 377 ? -25.425 15.416 28.034 1.00 88.56 377 ARG A CA 1
ATOM 2965 C C . ARG A 1 377 ? -24.417 14.321 28.375 1.00 88.56 377 ARG A C 1
ATOM 2967 O O . ARG A 1 377 ? -24.683 13.520 29.272 1.00 88.56 377 ARG A O 1
ATOM 2974 N N . LEU A 1 378 ? -23.288 14.283 27.672 1.00 88.19 378 LEU A N 1
ATOM 2975 C CA . LEU A 1 378 ? -22.181 13.361 27.911 1.00 88.19 378 LEU A CA 1
ATOM 2976 C C . LEU A 1 378 ? -21.239 13.824 29.018 1.00 88.19 378 LEU A C 1
ATOM 2978 O O . LEU A 1 378 ? -20.331 13.065 29.347 1.00 88.19 378 LEU A O 1
ATOM 2982 N N . LYS A 1 379 ? -21.452 15.011 29.608 1.00 84.81 379 LYS A N 1
ATOM 2983 C CA . LYS A 1 379 ? -20.688 15.490 30.765 1.00 84.81 379 LYS A CA 1
ATOM 2984 C C . LYS A 1 379 ? -20.632 14.400 31.833 1.00 84.81 379 LYS A C 1
ATOM 2986 O O . LYS A 1 379 ? -21.626 14.057 32.482 1.00 84.81 379 LYS A O 1
ATOM 2991 N N . LEU A 1 380 ? -19.437 13.839 31.957 1.00 77.38 380 LEU A N 1
ATOM 2992 C CA . LEU A 1 380 ? -19.105 12.729 32.823 1.00 77.38 380 LEU A CA 1
ATOM 2993 C C . LEU A 1 380 ? -17.879 13.095 33.636 1.00 77.38 380 LEU A C 1
ATOM 2995 O O . LEU A 1 380 ? -16.944 13.720 33.140 1.00 77.38 380 LEU A O 1
ATOM 2999 N N . ASN A 1 381 ? -17.850 12.615 34.874 1.00 76.69 381 ASN A N 1
ATOM 3000 C CA . ASN A 1 381 ? -16.627 12.578 35.660 1.00 76.69 381 ASN A CA 1
ATOM 3001 C C . ASN A 1 381 ? -15.728 11.409 35.200 1.00 76.69 381 ASN A C 1
ATOM 3003 O O . ASN A 1 381 ? -15.345 10.565 36.007 1.00 76.69 381 ASN A O 1
ATOM 3007 N N . ASP A 1 382 ? -15.472 11.316 33.893 1.00 79.75 382 ASP A N 1
ATOM 3008 C CA . ASP A 1 382 ? -14.753 10.214 33.253 1.00 79.75 382 ASP A CA 1
ATOM 3009 C C . ASP A 1 382 ? -13.594 10.768 32.408 1.00 79.75 382 ASP A C 1
ATOM 3011 O O . ASP A 1 382 ? -13.811 11.688 31.613 1.00 79.75 382 ASP A O 1
ATOM 3015 N N . PRO A 1 383 ? -12.373 10.212 32.524 1.00 76.81 383 PRO A N 1
ATOM 3016 C CA . PRO A 1 383 ? -11.224 10.620 31.718 1.00 76.81 383 PRO A CA 1
ATOM 3017 C C . PRO A 1 383 ? -11.472 10.680 30.210 1.00 76.81 383 PRO A C 1
ATOM 3019 O O . PRO A 1 383 ? -10.879 11.503 29.515 1.00 76.81 383 PRO A O 1
ATOM 3022 N N . SER A 1 384 ? -12.359 9.831 29.699 1.00 76.00 384 SER A N 1
ATOM 3023 C CA . SER A 1 384 ? -12.679 9.745 28.273 1.00 76.00 384 SER A CA 1
ATOM 3024 C C . SER A 1 384 ? -13.426 10.979 27.771 1.00 76.00 384 SER A C 1
ATOM 3026 O O . SER A 1 384 ? -13.218 11.388 26.635 1.00 76.00 384 SER A O 1
ATOM 3028 N N . TYR A 1 385 ? -14.231 11.627 28.622 1.00 83.75 385 TYR A N 1
ATOM 3029 C CA . TYR A 1 385 ? -14.914 12.877 28.275 1.00 83.75 385 TYR A CA 1
ATOM 3030 C C . TYR A 1 385 ? -13.903 14.005 28.046 1.00 83.75 385 TYR A C 1
ATOM 3032 O O . TYR A 1 385 ? -13.958 14.723 27.051 1.00 83.75 385 TYR A O 1
ATOM 3040 N N . TYR A 1 386 ? -12.937 14.115 28.955 1.00 80.62 386 TYR A N 1
ATOM 3041 C CA . TYR A 1 386 ? -11.875 15.111 28.895 1.00 80.62 386 TYR A CA 1
ATOM 3042 C C . TYR A 1 386 ? -10.935 14.878 27.705 1.00 80.62 386 TYR A C 1
ATOM 3044 O O . TYR A 1 386 ? -10.597 15.826 26.997 1.00 80.62 386 TYR A O 1
ATOM 3052 N N . ARG A 1 387 ? -10.579 13.617 27.413 1.00 78.94 387 ARG A N 1
ATOM 3053 C CA . ARG A 1 387 ? -9.848 13.283 26.180 1.00 78.94 387 ARG A CA 1
ATOM 3054 C C . ARG A 1 387 ? -10.643 13.671 24.939 1.00 78.94 387 ARG A C 1
ATOM 3056 O O . ARG A 1 387 ? -10.061 14.256 24.031 1.00 78.94 387 ARG A O 1
ATOM 3063 N N . LEU A 1 388 ? -11.947 13.384 24.918 1.00 80.88 388 LEU A N 1
ATOM 3064 C CA . LEU A 1 388 ? -12.811 13.698 23.787 1.00 80.88 388 LEU A CA 1
ATOM 3065 C C . LEU A 1 388 ? -12.897 15.198 23.519 1.00 80.88 388 LEU A C 1
ATOM 3067 O O . LEU A 1 388 ? -12.721 15.622 22.381 1.00 80.88 388 LEU A O 1
ATOM 3071 N N . ALA A 1 389 ? -13.096 15.992 24.571 1.00 80.75 389 ALA A N 1
ATOM 3072 C CA . ALA A 1 389 ? -13.189 17.442 24.461 1.00 80.75 389 ALA A CA 1
ATOM 3073 C C . ALA A 1 389 ? -11.960 18.071 23.794 1.00 80.75 389 ALA A C 1
ATOM 3075 O O . ALA A 1 389 ? -12.096 18.977 22.980 1.00 80.75 389 ALA A O 1
ATOM 3076 N N . ARG A 1 390 ? -10.769 17.532 24.067 1.00 78.06 390 ARG A N 1
ATOM 3077 C CA . ARG A 1 390 ? -9.531 17.965 23.412 1.00 78.06 390 ARG A CA 1
ATOM 3078 C C . ARG A 1 390 ? -9.509 17.645 21.917 1.00 78.06 390 ARG A C 1
ATOM 3080 O O . ARG A 1 390 ? -9.089 18.472 21.120 1.00 78.06 390 ARG A O 1
ATOM 3087 N N . ILE A 1 391 ? -9.914 16.433 21.536 1.00 77.31 391 ILE A N 1
ATOM 3088 C CA . ILE A 1 391 ? -9.900 16.021 20.123 1.00 77.31 391 ILE A CA 1
ATOM 3089 C C . ILE A 1 391 ? -10.866 16.892 19.324 1.00 77.31 391 ILE A C 1
ATOM 3091 O O . ILE A 1 391 ? -10.536 17.321 18.225 1.00 77.31 391 ILE A O 1
ATOM 3095 N N . VAL A 1 392 ? -12.039 17.162 19.901 1.00 77.88 392 VAL A N 1
ATOM 3096 C CA . VAL A 1 392 ? -13.059 18.027 19.308 1.00 77.88 392 VAL A CA 1
ATOM 3097 C C . VAL A 1 392 ? -12.503 19.424 19.065 1.00 77.88 392 VAL A C 1
ATOM 3099 O O . VAL A 1 392 ? -12.615 19.898 17.943 1.00 77.88 392 VAL A O 1
ATOM 3102 N N . ASP A 1 393 ? -11.861 20.048 20.053 1.00 75.69 393 ASP A N 1
ATOM 3103 C CA . ASP A 1 393 ? -11.314 21.402 19.890 1.00 75.69 393 ASP A CA 1
ATOM 3104 C C . ASP A 1 393 ? -10.177 21.456 18.862 1.00 75.69 393 ASP A C 1
ATOM 3106 O O . ASP A 1 393 ? -10.096 22.401 18.082 1.00 75.69 393 ASP A O 1
ATOM 3110 N N . ASN A 1 394 ? -9.336 20.420 18.797 1.00 70.38 394 ASN A N 1
ATOM 3111 C CA . ASN A 1 394 ? -8.295 20.337 17.771 1.00 70.38 394 ASN A CA 1
ATOM 3112 C C . ASN A 1 394 ? -8.883 20.167 16.364 1.00 70.38 394 ASN A C 1
ATOM 3114 O O . ASN A 1 394 ? -8.342 20.703 15.400 1.00 70.38 394 ASN A O 1
ATOM 3118 N N . ALA A 1 395 ? -9.968 19.401 16.239 1.00 67.62 395 ALA A N 1
ATOM 3119 C CA . ALA A 1 395 ? -10.593 19.112 14.955 1.00 67.62 395 ALA A CA 1
ATOM 3120 C C . ALA A 1 395 ? -11.573 20.210 14.508 1.00 67.62 395 ALA A C 1
ATOM 3122 O O . ALA A 1 395 ? -11.832 20.351 13.314 1.00 67.62 395 ALA A O 1
ATOM 3123 N N . ASN A 1 396 ? -12.139 20.965 15.448 1.00 70.69 396 ASN A N 1
ATOM 3124 C CA . ASN A 1 396 ? -13.006 22.104 15.197 1.00 70.69 396 ASN A CA 1
ATOM 3125 C C . ASN A 1 396 ? -12.944 23.099 16.381 1.00 70.69 396 ASN A C 1
ATOM 3127 O O . ASN A 1 396 ? -13.711 22.972 17.342 1.00 70.69 396 ASN A O 1
ATOM 3131 N N . PRO A 1 397 ? -12.069 24.118 16.289 1.00 68.19 397 PRO A N 1
ATOM 3132 C CA . PRO A 1 397 ? -11.871 25.118 17.340 1.00 68.19 397 PRO A CA 1
ATOM 3133 C C . PRO A 1 397 ? -13.125 25.920 17.711 1.00 68.19 397 PRO A C 1
ATOM 3135 O O . PRO A 1 397 ? -13.166 26.527 18.778 1.00 68.19 397 PRO A O 1
ATOM 3138 N N . GLU A 1 398 ? -14.159 25.940 16.861 1.00 70.00 398 GLU A N 1
ATOM 3139 C CA . GLU A 1 398 ? -15.383 26.709 17.114 1.00 70.00 398 GLU A CA 1
ATOM 3140 C C . GLU A 1 398 ? -16.193 26.165 18.302 1.00 70.00 398 GLU A C 1
ATOM 3142 O O . GLU A 1 398 ? -16.925 26.925 18.941 1.00 70.00 398 GLU A O 1
ATOM 3147 N N . PHE A 1 399 ? -16.033 24.881 18.648 1.00 69.19 399 PHE A N 1
ATOM 3148 C CA . PHE A 1 399 ? -16.769 24.257 19.751 1.00 69.19 399 PHE A CA 1
ATOM 3149 C C . PHE A 1 399 ? -16.335 24.743 21.141 1.00 69.19 399 PHE A C 1
ATOM 3151 O O . PHE A 1 399 ? -17.152 24.720 22.063 1.00 69.19 399 PHE A O 1
ATOM 3158 N N . ASN A 1 400 ? -15.088 25.211 21.305 1.00 71.75 400 ASN A N 1
ATOM 3159 C CA . ASN A 1 400 ? -14.549 25.747 22.566 1.00 71.75 400 ASN A CA 1
ATOM 3160 C C . ASN A 1 400 ? -14.821 24.864 23.806 1.00 71.75 400 ASN A C 1
ATOM 3162 O O . ASN A 1 400 ? -15.045 25.358 24.923 1.00 71.75 400 ASN A O 1
ATOM 3166 N N . LEU A 1 401 ? -14.845 23.544 23.637 1.00 74.94 401 LEU A N 1
ATOM 3167 C CA . LEU A 1 401 ? -15.269 22.615 24.673 1.00 74.94 401 LEU A CA 1
ATOM 3168 C C . LEU A 1 401 ? -14.187 22.434 25.741 1.00 74.94 401 LEU A C 1
ATOM 3170 O O . LEU A 1 401 ? -14.509 22.393 26.933 1.00 74.94 401 LEU A O 1
ATOM 3174 N N . ALA A 1 402 ? -12.911 22.378 25.350 1.00 69.81 402 ALA A N 1
ATOM 3175 C CA . ALA A 1 402 ? -11.796 22.392 26.289 1.00 69.81 402 ALA A CA 1
ATOM 3176 C C . ALA A 1 402 ? -11.773 23.725 27.040 1.00 69.81 402 ALA A C 1
ATOM 3178 O O . ALA A 1 402 ? -11.750 23.709 28.267 1.00 69.81 402 ALA A O 1
ATOM 3179 N N . THR A 1 403 ? -11.907 24.863 26.351 1.00 67.31 403 THR A N 1
ATOM 3180 C CA . THR A 1 403 ? -11.995 26.192 26.990 1.00 67.31 403 THR A CA 1
ATOM 3181 C C . THR A 1 403 ? -13.098 26.239 28.052 1.00 67.31 403 THR A C 1
ATOM 3183 O O . THR A 1 403 ? -12.866 26.661 29.184 1.00 67.31 403 THR A O 1
ATOM 3186 N N . THR A 1 404 ? -14.282 25.704 27.744 1.00 74.69 404 THR A N 1
ATOM 3187 C CA . THR A 1 404 ? -15.402 25.634 28.696 1.00 74.69 404 THR A CA 1
ATOM 3188 C C . THR A 1 404 ? -15.075 24.769 29.919 1.00 74.69 404 THR A C 1
ATOM 3190 O O . THR A 1 404 ? -15.395 25.145 31.047 1.00 74.69 404 THR A O 1
ATOM 3193 N N . LEU A 1 405 ? -14.417 23.620 29.729 1.00 75.44 405 LEU A N 1
ATOM 3194 C CA . LEU A 1 405 ? -14.029 22.723 30.829 1.00 75.44 405 LEU A CA 1
ATOM 3195 C C . LEU A 1 405 ? -12.920 23.286 31.703 1.00 75.44 405 LEU A C 1
ATOM 3197 O O . LEU A 1 405 ? -12.857 22.984 32.897 1.00 75.44 405 LEU A O 1
ATOM 3201 N N . ILE A 1 406 ? -12.051 24.078 31.093 1.00 67.50 406 ILE A N 1
ATOM 3202 C CA . ILE A 1 406 ? -10.972 24.782 31.755 1.00 67.50 406 ILE A CA 1
ATOM 3203 C C . ILE A 1 406 ? -11.535 25.927 32.617 1.00 67.50 406 ILE A C 1
ATOM 3205 O O . ILE A 1 406 ? -11.064 26.139 33.735 1.00 67.50 406 ILE A O 1
ATOM 3209 N N . ASN A 1 407 ? -12.562 26.630 32.137 1.00 66.88 407 ASN A N 1
ATOM 3210 C CA . ASN A 1 407 ? -13.175 27.756 32.848 1.00 66.88 407 ASN A CA 1
ATOM 3211 C C . ASN A 1 407 ? -13.945 27.336 34.112 1.00 66.88 407 ASN A C 1
ATOM 3213 O O . ASN A 1 407 ? -14.147 28.163 35.003 1.00 66.88 407 ASN A O 1
ATOM 3217 N N . ASP A 1 408 ? -14.357 26.068 34.223 1.00 74.12 408 ASP A N 1
ATOM 3218 C CA . ASP A 1 408 ? -14.987 25.521 35.429 1.00 74.12 408 ASP A CA 1
ATOM 3219 C C . ASP A 1 408 ? -13.921 24.942 36.396 1.00 74.12 408 ASP A C 1
ATOM 3221 O O . ASP A 1 408 ? -13.263 23.936 36.094 1.00 74.12 408 ASP A O 1
ATOM 3225 N N . PRO A 1 409 ? -13.748 25.529 37.602 1.00 67.94 409 PRO A N 1
ATOM 3226 C CA . PRO A 1 409 ? -12.775 25.067 38.595 1.00 67.94 409 PRO A CA 1
ATOM 3227 C C . PRO A 1 409 ? -12.925 23.592 38.994 1.00 67.94 409 PRO A C 1
ATOM 3229 O O . PRO A 1 409 ? -11.937 22.945 39.331 1.00 67.94 409 PRO A O 1
ATOM 3232 N N . LYS A 1 410 ? -14.142 23.030 38.959 1.00 73.12 410 LYS A N 1
ATOM 3233 C CA . LYS A 1 410 ? -14.387 21.634 39.366 1.00 73.12 410 LYS A CA 1
ATOM 3234 C C . LYS A 1 410 ? -13.997 20.628 38.287 1.00 73.12 410 LYS A C 1
ATOM 3236 O O . LYS A 1 410 ? -13.650 19.490 38.615 1.00 73.12 410 LYS A O 1
ATOM 3241 N N . THR A 1 411 ? -14.091 21.008 37.015 1.00 75.69 411 THR A N 1
ATOM 3242 C CA . THR A 1 411 ? -13.771 20.130 35.881 1.00 75.69 411 THR A CA 1
ATOM 3243 C C . THR A 1 411 ? -12.348 20.312 35.381 1.00 75.69 411 THR A C 1
ATOM 3245 O O . THR A 1 411 ? -11.758 19.339 34.921 1.00 75.69 411 THR A O 1
ATOM 3248 N N . SER A 1 412 ? -11.774 21.505 35.522 1.00 72.38 412 SER A N 1
ATOM 3249 C CA . SER A 1 412 ? -10.425 21.838 35.050 1.00 72.38 412 SER A CA 1
ATOM 3250 C C . SER A 1 412 ? -9.333 20.975 35.684 1.00 72.38 412 SER A C 1
ATOM 3252 O O . SER A 1 412 ? -8.503 20.432 34.960 1.00 72.38 412 SER A O 1
ATOM 3254 N N . ALA A 1 413 ? -9.365 20.748 37.001 1.00 72.88 413 ALA A N 1
ATOM 3255 C CA . ALA A 1 413 ? -8.380 19.893 37.676 1.00 72.88 413 ALA A CA 1
ATOM 3256 C C . ALA A 1 413 ? -8.383 18.447 37.136 1.00 72.88 413 ALA A C 1
ATOM 3258 O O . ALA A 1 413 ? -7.340 17.813 36.988 1.00 72.88 413 ALA A O 1
ATOM 3259 N N . LYS A 1 414 ? -9.566 17.935 36.784 1.00 75.00 414 LYS A N 1
ATOM 3260 C CA . LYS A 1 414 ? -9.750 16.585 36.232 1.00 75.00 414 LYS A CA 1
ATOM 3261 C C . LYS A 1 414 ? -9.426 16.507 34.746 1.00 75.00 414 LYS A C 1
ATOM 3263 O O . LYS A 1 414 ? -8.899 15.499 34.294 1.00 75.00 414 LYS A O 1
ATOM 3268 N N . PHE A 1 415 ? -9.718 17.569 33.999 1.00 76.69 415 PHE A N 1
ATOM 3269 C CA . PHE A 1 415 ? -9.272 17.707 32.620 1.00 76.69 415 PHE A CA 1
ATOM 3270 C C . PHE A 1 415 ? -7.744 17.682 32.562 1.00 76.69 415 PHE A C 1
ATOM 3272 O O . PHE A 1 415 ? -7.186 16.899 31.805 1.00 76.69 415 PHE A O 1
ATOM 3279 N N . ILE A 1 416 ? -7.067 18.442 33.430 1.00 74.62 416 ILE A N 1
ATOM 3280 C CA . ILE A 1 416 ? -5.600 18.464 33.504 1.00 74.62 416 ILE A CA 1
ATOM 3281 C C . ILE A 1 416 ? -5.029 17.102 33.901 1.00 74.62 416 ILE A C 1
ATOM 3283 O O . ILE A 1 416 ? -4.026 16.675 33.330 1.00 74.62 416 ILE A O 1
ATOM 3287 N N . SER A 1 417 ? -5.637 16.404 34.864 1.00 76.69 417 SER A N 1
ATOM 3288 C CA . SER A 1 417 ? -5.068 15.160 35.397 1.00 76.69 417 SER A CA 1
ATOM 3289 C C . SER A 1 417 ? -5.011 14.009 34.389 1.00 76.69 417 SER A C 1
ATOM 3291 O O . SER A 1 417 ? -4.245 13.070 34.593 1.00 76.69 417 SER A O 1
ATOM 3293 N N . VAL A 1 418 ? -5.782 14.077 33.299 1.00 73.69 418 VAL A N 1
ATOM 3294 C CA . VAL A 1 418 ? -5.812 13.035 32.258 1.00 73.69 418 VAL A CA 1
ATOM 3295 C C . VAL A 1 418 ? -4.930 13.350 31.053 1.00 73.69 418 VAL A C 1
ATOM 3297 O O . VAL A 1 418 ? -4.804 12.514 30.157 1.00 73.69 418 VAL A O 1
ATOM 3300 N N . LEU A 1 419 ? -4.338 14.543 31.018 1.00 73.38 419 LEU A N 1
ATOM 3301 C CA . LEU A 1 419 ? -3.377 14.934 29.997 1.00 73.38 419 LEU A CA 1
ATOM 3302 C C . LEU A 1 419 ? -2.009 14.337 30.328 1.00 73.38 419 LEU A C 1
ATOM 3304 O O . LEU A 1 419 ? -1.589 14.313 31.487 1.00 73.38 419 LEU A O 1
ATOM 3308 N N . ASN A 1 420 ? -1.285 13.888 29.306 1.00 78.06 420 ASN A N 1
ATOM 3309 C CA . ASN A 1 420 ? 0.134 13.581 29.458 1.00 78.06 420 ASN A CA 1
ATOM 3310 C C . ASN A 1 420 ? 0.972 14.877 29.495 1.00 78.06 420 ASN A C 1
ATOM 3312 O O . ASN A 1 420 ? 0.456 15.976 29.281 1.00 78.06 420 ASN A O 1
ATOM 3316 N N . LYS A 1 421 ? 2.271 14.750 29.778 1.00 74.81 421 LYS A N 1
ATOM 3317 C CA . LYS A 1 421 ? 3.189 15.890 29.906 1.00 74.81 421 LYS A CA 1
ATOM 3318 C C . LYS A 1 421 ? 3.178 16.802 28.672 1.00 74.81 421 LYS A C 1
ATOM 3320 O O . LYS A 1 421 ? 2.975 18.003 28.814 1.00 74.81 421 LYS A O 1
ATOM 3325 N N . ASP A 1 422 ? 3.329 16.227 27.484 1.00 69.69 422 ASP A N 1
ATOM 3326 C CA . ASP A 1 422 ? 3.402 16.977 26.225 1.00 69.69 422 ASP A CA 1
ATOM 3327 C C . ASP A 1 422 ? 2.084 17.702 25.927 1.00 69.69 422 ASP A C 1
ATOM 3329 O O . ASP A 1 422 ? 2.071 18.843 25.482 1.00 69.69 422 ASP A O 1
ATOM 3333 N N . GLN A 1 423 ? 0.956 17.073 26.253 1.00 72.38 423 GLN A N 1
ATOM 3334 C CA . GLN A 1 423 ? -0.375 17.659 26.099 1.00 72.38 423 GLN A CA 1
ATOM 3335 C C . GLN A 1 423 ? -0.615 18.820 27.065 1.00 72.38 423 GLN A C 1
ATOM 3337 O O . GLN A 1 423 ? -1.243 19.810 26.695 1.00 72.38 423 GLN A O 1
ATOM 3342 N N . LYS A 1 424 ? -0.123 18.708 28.304 1.00 75.38 424 LYS A N 1
ATOM 3343 C CA . LYS A 1 424 ? -0.146 19.819 29.263 1.00 75.38 424 LYS A CA 1
ATOM 3344 C C . LYS A 1 424 ? 0.670 20.994 28.729 1.00 75.38 424 LYS A C 1
ATOM 3346 O O . LYS A 1 424 ? 0.194 22.122 28.791 1.00 75.38 424 LYS A O 1
ATOM 3351 N N . ILE A 1 425 ? 1.856 20.721 28.185 1.00 70.12 425 ILE A N 1
ATOM 3352 C CA . ILE A 1 425 ? 2.738 21.730 27.583 1.00 70.12 425 ILE A CA 1
ATOM 3353 C C . ILE A 1 425 ? 2.042 22.430 26.415 1.00 70.12 425 ILE A C 1
ATOM 3355 O O . ILE A 1 425 ? 1.960 23.651 26.418 1.00 70.12 425 ILE A O 1
ATOM 3359 N N . ASP A 1 426 ? 1.464 21.677 25.481 1.00 69.19 426 ASP A N 1
ATOM 3360 C CA . ASP A 1 426 ? 0.791 22.226 24.297 1.00 69.19 426 ASP A CA 1
ATOM 3361 C C . ASP A 1 426 ? -0.404 23.132 24.649 1.00 69.19 426 ASP A C 1
ATOM 3363 O O . ASP A 1 426 ? -0.571 24.221 24.091 1.00 69.19 426 ASP A O 1
ATOM 3367 N N . ILE A 1 427 ? -1.206 22.737 25.644 1.00 70.88 427 ILE A N 1
ATOM 3368 C CA . ILE A 1 427 ? -2.316 23.563 26.142 1.00 70.88 427 ILE A CA 1
ATOM 3369 C C . ILE A 1 427 ? -1.793 24.844 26.798 1.00 70.88 427 ILE A C 1
ATOM 3371 O O . ILE A 1 427 ? -2.331 25.923 26.543 1.00 70.88 427 ILE A O 1
ATOM 3375 N N . ILE A 1 428 ? -0.738 24.751 27.613 1.00 69.81 428 ILE A N 1
ATOM 3376 C CA . ILE A 1 428 ? -0.116 25.928 28.235 1.00 69.81 428 ILE A CA 1
ATOM 3377 C C . ILE A 1 428 ? 0.445 26.861 27.160 1.00 69.81 428 ILE A C 1
ATOM 3379 O O . ILE A 1 428 ? 0.199 28.064 27.220 1.00 69.81 428 ILE A O 1
ATOM 3383 N N . ASP A 1 429 ? 1.142 26.322 26.161 1.00 67.12 429 ASP A N 1
ATOM 3384 C CA . ASP A 1 429 ? 1.711 27.086 25.053 1.00 67.12 429 ASP A CA 1
ATOM 3385 C C . ASP A 1 429 ? 0.618 27.791 24.247 1.00 67.12 429 ASP A C 1
ATOM 3387 O O . ASP A 1 429 ? 0.746 28.971 23.918 1.00 67.12 429 ASP A O 1
ATOM 3391 N N . THR A 1 430 ? -0.477 27.093 23.948 1.00 67.81 430 THR A N 1
ATOM 3392 C CA . THR A 1 430 ? -1.619 27.648 23.211 1.00 67.81 430 THR A CA 1
ATOM 3393 C C . THR A 1 430 ? -2.273 28.787 23.985 1.00 67.81 430 THR A C 1
ATOM 3395 O O . THR A 1 430 ? -2.497 29.869 23.439 1.00 67.81 430 THR A O 1
ATOM 3398 N N . LEU A 1 431 ? -2.513 28.598 25.281 1.00 68.50 431 LEU A N 1
ATOM 3399 C CA . LEU A 1 431 ? -3.103 29.627 26.133 1.00 68.50 431 LEU A CA 1
ATOM 3400 C C . LEU A 1 431 ? -2.170 30.819 26.341 1.00 68.50 431 LEU A C 1
ATOM 3402 O O . LEU A 1 431 ? -2.631 31.957 26.318 1.00 68.50 431 LEU A O 1
ATOM 3406 N N . ALA A 1 432 ? -0.866 30.582 26.476 1.00 66.12 432 ALA A N 1
ATOM 3407 C CA . ALA A 1 432 ? 0.143 31.633 26.545 1.00 66.12 432 ALA A CA 1
ATOM 3408 C C . ALA A 1 432 ? 0.189 32.443 25.238 1.00 66.12 432 ALA A C 1
ATOM 3410 O O . ALA A 1 432 ? 0.195 33.675 25.262 1.00 66.12 432 ALA A O 1
ATOM 3411 N N . LYS A 1 433 ? 0.163 31.774 24.081 1.00 65.81 433 LYS A N 1
ATOM 3412 C CA . LYS A 1 433 ? 0.118 32.430 22.763 1.00 65.81 433 LYS A CA 1
ATOM 3413 C C . LYS A 1 433 ? -1.155 33.256 22.591 1.00 65.81 433 LYS A C 1
ATOM 3415 O O . LYS A 1 433 ? -1.062 34.399 22.140 1.00 65.81 433 LYS A O 1
ATOM 3420 N N . ASN A 1 434 ? -2.305 32.720 22.996 1.00 64.19 434 ASN A N 1
ATOM 3421 C CA . ASN A 1 434 ? -3.571 33.448 22.984 1.00 64.19 434 ASN A CA 1
ATOM 3422 C C . ASN A 1 434 ? -3.495 34.668 23.908 1.00 64.19 434 ASN A C 1
ATOM 3424 O O . ASN A 1 434 ? -3.761 35.782 23.464 1.00 64.19 434 ASN A O 1
ATOM 3428 N N . TYR A 1 435 ? -3.010 34.502 25.141 1.00 62.56 435 TYR A N 1
ATOM 3429 C CA . TYR A 1 435 ? -2.807 35.601 26.085 1.00 62.56 435 TYR A CA 1
ATOM 3430 C C . TYR A 1 435 ? -1.935 36.728 25.502 1.00 62.56 435 TYR A C 1
ATOM 3432 O O . TYR A 1 435 ? -2.317 37.897 25.554 1.00 62.56 435 TYR A O 1
ATOM 3440 N N . LEU A 1 436 ? -0.806 36.390 24.866 1.00 61.97 436 LEU A N 1
ATOM 3441 C CA . LEU A 1 436 ? 0.058 37.367 24.186 1.00 61.97 436 LEU A CA 1
ATOM 3442 C C . LEU A 1 436 ? -0.628 38.084 23.016 1.00 61.97 436 LEU A C 1
ATOM 3444 O O . LEU A 1 436 ? -0.308 39.240 22.728 1.00 61.97 436 LEU A O 1
ATOM 3448 N N . ALA A 1 437 ? -1.506 37.393 22.288 1.00 60.91 437 ALA A N 1
ATOM 3449 C CA . ALA A 1 437 ? -2.254 37.987 21.185 1.00 60.91 437 ALA A CA 1
ATOM 3450 C C . ALA A 1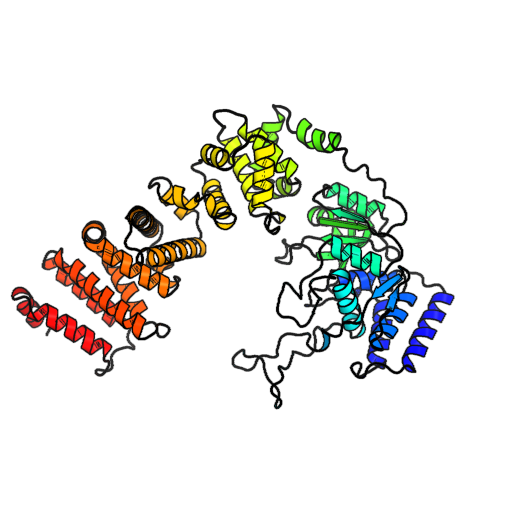 437 ? -3.291 39.005 21.693 1.00 60.91 437 ALA A C 1
ATOM 3452 O O . ALA A 1 437 ? -3.513 40.024 21.033 1.00 60.91 437 ALA A O 1
ATOM 3453 N N . TYR A 1 438 ? -3.869 38.760 22.873 1.00 63.06 438 TYR A N 1
ATOM 3454 C CA . TYR A 1 438 ? -4.882 39.613 23.499 1.00 63.06 438 TYR A CA 1
ATOM 3455 C C . TYR A 1 438 ? -4.311 40.822 24.251 1.00 63.06 438 TYR A C 1
ATOM 3457 O O . TYR A 1 438 ? -4.883 41.907 24.147 1.00 63.06 438 TYR A O 1
ATOM 3465 N N . ASP A 1 439 ? -3.159 40.697 24.922 1.00 55.41 439 ASP A N 1
ATOM 3466 C CA . ASP A 1 439 ? -2.510 41.800 25.666 1.00 55.41 439 ASP A CA 1
ATOM 3467 C C . ASP A 1 439 ? -2.210 43.028 24.775 1.00 55.41 439 ASP A C 1
ATOM 3469 O O . ASP A 1 439 ? -2.175 44.167 25.227 1.00 55.41 439 ASP A O 1
ATOM 3473 N N . LYS A 1 440 ? -2.099 42.829 23.455 1.00 55.53 440 LYS A N 1
ATOM 3474 C CA . LYS A 1 440 ? -1.925 43.915 22.476 1.00 55.53 440 LYS A CA 1
ATOM 3475 C C . LYS A 1 440 ? -3.189 44.739 22.192 1.00 55.53 440 LYS A C 1
ATOM 3477 O O . LYS A 1 440 ? -3.074 45.772 21.535 1.00 55.53 440 LYS A O 1
ATOM 3482 N N . LYS A 1 441 ? -4.380 44.293 22.615 1.00 54.00 441 LYS A N 1
ATOM 3483 C CA . LYS A 1 441 ? -5.680 44.893 22.244 1.00 54.00 441 LYS A CA 1
ATOM 3484 C C . LYS A 1 441 ? -6.455 45.557 23.395 1.00 54.00 441 LYS A C 1
ATOM 3486 O O . LYS A 1 441 ? -7.501 46.130 23.127 1.00 54.00 441 LYS A O 1
ATOM 3491 N N . ASN A 1 442 ? -5.942 45.564 24.630 1.00 47.56 442 ASN A N 1
ATOM 3492 C CA . ASN A 1 442 ? -6.525 46.283 25.782 1.00 47.56 442 ASN A CA 1
ATOM 3493 C C . ASN A 1 442 ? -8.000 45.954 26.156 1.00 47.56 442 ASN A C 1
ATOM 3495 O O . ASN A 1 442 ? -8.648 46.781 26.795 1.00 47.56 442 ASN A O 1
ATOM 3499 N N . GLU A 1 443 ? -8.537 44.761 25.861 1.00 42.38 443 GLU A N 1
ATOM 3500 C CA . GLU A 1 443 ? -9.900 44.364 26.286 1.00 42.38 443 GLU A CA 1
ATOM 3501 C C . GLU A 1 443 ? -9.963 43.021 27.068 1.00 42.38 443 GLU A C 1
ATOM 3503 O O . GLU A 1 443 ? -9.706 41.959 26.518 1.00 42.38 443 GLU A O 1
ATOM 3508 N N . TYR A 1 444 ? -10.361 43.146 28.353 1.00 53.38 444 TYR A N 1
ATOM 3509 C CA . TYR A 1 444 ? -11.083 42.259 29.310 1.00 53.38 444 TYR A CA 1
ATOM 3510 C C . TYR A 1 444 ? -10.516 40.900 29.878 1.00 53.38 444 TYR A C 1
ATOM 3512 O O . TYR A 1 444 ? -9.577 40.329 29.339 1.00 53.38 444 TYR A O 1
ATOM 3520 N N . PRO A 1 445 ? -11.023 40.424 31.063 1.00 53.41 445 PRO A N 1
ATOM 3521 C CA . PRO A 1 445 ? -10.301 39.635 32.082 1.00 53.41 445 PRO A CA 1
ATOM 3522 C C . PRO A 1 445 ? -10.699 38.151 32.304 1.00 53.41 445 PRO A C 1
ATOM 3524 O O . PRO A 1 445 ? -10.099 37.524 33.180 1.00 53.41 445 PRO A O 1
ATOM 3527 N N . GLU A 1 446 ? -11.681 37.569 31.603 1.00 53.75 446 GLU A N 1
ATOM 3528 C CA . GLU A 1 446 ? -12.117 36.176 31.878 1.00 53.75 446 GLU A CA 1
ATOM 3529 C C . GLU A 1 446 ? -11.001 35.150 31.603 1.00 53.75 446 GLU A C 1
ATOM 3531 O O . GLU A 1 446 ? -10.724 34.302 32.454 1.00 53.75 446 GLU A O 1
ATOM 3536 N N . ASP A 1 447 ? -10.242 35.329 30.519 1.00 54.94 447 ASP A N 1
ATOM 3537 C CA . ASP A 1 447 ? -9.143 34.432 30.137 1.00 54.94 447 ASP A CA 1
ATOM 3538 C C . ASP A 1 447 ? -7.969 34.457 31.132 1.00 54.94 447 ASP A C 1
ATOM 3540 O O . ASP A 1 447 ? -7.272 33.456 31.315 1.00 54.94 447 ASP A O 1
ATOM 3544 N N . LYS A 1 448 ? -7.765 35.568 31.863 1.00 60.16 448 LYS A N 1
ATOM 3545 C CA . LYS A 1 448 ? -6.764 35.619 32.948 1.00 60.16 448 LYS A CA 1
ATOM 3546 C C . LYS A 1 448 ? -7.115 34.634 34.053 1.00 60.16 448 LYS A C 1
ATOM 3548 O O . LYS A 1 448 ? -6.234 33.943 34.560 1.00 60.16 448 LYS A O 1
ATOM 3553 N N . LYS A 1 449 ? -8.392 34.562 34.433 1.00 61.53 449 LYS A N 1
ATOM 3554 C CA . LYS A 1 449 ? -8.860 33.660 35.491 1.00 61.53 449 LYS A CA 1
ATOM 3555 C C . LYS A 1 449 ? -8.682 32.202 35.068 1.00 61.53 449 LYS A C 1
ATOM 3557 O O . LYS A 1 449 ? -8.236 31.396 35.876 1.00 61.53 449 LYS A O 1
ATOM 3562 N N . THR A 1 450 ? -8.949 31.899 33.804 1.00 59.72 450 THR A N 1
ATOM 3563 C CA . THR A 1 450 ? -8.769 30.584 33.178 1.00 59.72 450 THR A CA 1
ATOM 3564 C C . THR A 1 450 ? -7.324 30.106 33.225 1.00 59.72 450 THR A C 1
ATOM 3566 O O . THR A 1 450 ? -7.052 29.009 33.717 1.00 59.72 450 THR A O 1
ATOM 3569 N N . VAL A 1 451 ? -6.378 30.942 32.785 1.00 62.22 451 VAL A N 1
ATOM 3570 C CA . VAL A 1 451 ? -4.951 30.583 32.809 1.00 62.22 451 VAL A CA 1
ATOM 3571 C C . VAL A 1 451 ? -4.434 30.445 34.245 1.00 62.22 451 VAL A C 1
ATOM 3573 O O . VAL A 1 451 ? -3.656 29.537 34.530 1.00 62.22 451 VAL A O 1
ATOM 3576 N N . VAL A 1 452 ? -4.916 31.275 35.177 1.00 64.62 452 VAL A N 1
ATOM 3577 C CA . VAL A 1 452 ? -4.583 31.163 36.610 1.00 64.62 452 VAL A CA 1
ATOM 3578 C C . VAL A 1 452 ? -5.105 29.865 37.222 1.00 64.62 452 VAL A C 1
ATOM 3580 O O . VAL A 1 452 ? -4.367 29.184 37.929 1.00 64.62 452 VAL A O 1
ATOM 3583 N N . VAL A 1 453 ? -6.364 29.506 36.961 1.00 63.62 453 VAL A N 1
ATOM 3584 C CA . VAL A 1 453 ? -6.974 28.273 37.482 1.00 63.62 453 VAL A CA 1
ATOM 3585 C C . VAL A 1 453 ? -6.248 27.045 36.940 1.00 63.62 453 VAL A C 1
ATOM 3587 O O . VAL A 1 453 ? -5.934 26.137 37.707 1.00 63.62 453 VAL A O 1
ATOM 3590 N N . LEU A 1 454 ? -5.912 27.034 35.647 1.00 62.69 454 LEU A N 1
ATOM 3591 C CA . LEU A 1 454 ? -5.092 25.974 35.064 1.00 62.69 454 LEU A CA 1
ATOM 3592 C C . LEU A 1 454 ? -3.736 25.861 35.724 1.00 62.69 454 LEU A C 1
ATOM 3594 O O . LEU A 1 454 ? -3.313 24.753 36.024 1.00 62.69 454 LEU A O 1
ATOM 3598 N N . TRP A 1 455 ? -3.064 26.987 35.943 1.00 63.34 455 TRP A N 1
ATOM 3599 C CA . TRP A 1 455 ? -1.758 26.991 36.577 1.00 63.34 455 TRP A CA 1
ATOM 3600 C C . TRP A 1 455 ? -1.809 26.421 37.988 1.00 63.34 455 TRP A C 1
ATOM 3602 O O . TRP A 1 455 ? -1.024 25.534 38.305 1.00 63.34 455 TRP A O 1
ATOM 3612 N N . ASN A 1 456 ? -2.761 26.872 38.804 1.00 64.50 456 ASN A N 1
ATOM 3613 C CA . ASN A 1 456 ? -2.920 26.373 40.167 1.00 64.50 456 ASN A CA 1
ATOM 3614 C C . ASN A 1 456 ? -3.184 24.865 40.164 1.00 64.50 456 ASN A C 1
ATOM 3616 O O . ASN A 1 456 ? -2.494 24.117 40.846 1.00 64.50 456 ASN A O 1
ATOM 3620 N N . ASN A 1 457 ? -4.091 24.400 39.305 1.00 63.34 457 ASN A N 1
ATOM 3621 C CA . ASN A 1 457 ? -4.380 22.975 39.174 1.00 63.34 457 ASN A CA 1
ATOM 3622 C C . ASN A 1 457 ? -3.181 22.174 38.628 1.00 63.34 457 ASN A C 1
ATOM 3624 O O . ASN A 1 457 ? -2.974 21.025 39.014 1.00 63.34 457 ASN A O 1
ATOM 3628 N N . LEU A 1 458 ? -2.378 22.756 37.733 1.00 61.34 458 LEU A N 1
ATOM 3629 C CA . LEU A 1 458 ? -1.179 22.125 37.184 1.00 61.34 458 LEU A CA 1
ATOM 3630 C C . LEU A 1 458 ? -0.099 21.978 38.263 1.00 61.34 458 LEU A C 1
ATOM 3632 O O . LEU A 1 458 ? 0.427 20.878 38.420 1.00 61.34 458 LEU A O 1
ATOM 3636 N N . LEU A 1 459 ? 0.160 23.048 39.025 1.00 59.88 459 LEU A N 1
ATOM 3637 C CA . LEU A 1 459 ? 1.078 23.079 40.169 1.00 59.88 459 LEU A CA 1
ATOM 3638 C C . LEU A 1 459 ? 0.671 22.101 41.273 1.00 59.88 459 LEU A C 1
ATOM 3640 O O . LEU A 1 459 ? 1.525 21.429 41.847 1.00 59.88 459 LEU A O 1
ATOM 3644 N N . GLU A 1 460 ? -0.627 22.007 41.557 1.00 61.03 460 GLU A N 1
ATOM 3645 C CA . GLU A 1 460 ? -1.164 21.058 42.533 1.00 61.03 460 GLU A CA 1
ATOM 3646 C C . GLU A 1 460 ? -1.048 19.605 42.039 1.00 61.03 460 GLU A C 1
ATOM 3648 O O . GLU A 1 460 ? -0.790 18.699 42.834 1.00 61.03 460 GLU A O 1
ATOM 3653 N N . SER A 1 461 ? -1.213 19.364 40.731 1.00 59.75 461 SER A N 1
ATOM 3654 C CA . SER A 1 461 ? -1.195 18.011 40.151 1.00 59.75 461 SER A CA 1
ATOM 3655 C C . SER A 1 461 ? 0.210 17.447 39.908 1.00 59.75 461 SER A C 1
ATOM 3657 O O . SER A 1 461 ? 0.414 16.235 40.005 1.00 59.75 461 SER A O 1
ATOM 3659 N N . GLU A 1 462 ? 1.189 18.296 39.596 1.00 55.22 462 GLU A N 1
ATOM 3660 C CA . GLU A 1 462 ? 2.572 17.908 39.336 1.00 55.22 462 GLU A CA 1
ATOM 3661 C C . GLU A 1 462 ? 3.528 18.943 39.928 1.00 55.22 462 GLU A C 1
ATOM 3663 O O . GLU A 1 462 ? 3.368 20.140 39.718 1.00 55.22 462 GLU A O 1
ATOM 3668 N N . LYS A 1 463 ? 4.582 18.483 40.619 1.00 57.31 463 LYS A N 1
ATOM 3669 C CA . LYS A 1 463 ? 5.665 19.373 41.063 1.00 57.31 463 LYS A CA 1
ATOM 3670 C C . LYS A 1 463 ? 6.170 20.168 39.849 1.00 57.31 463 LYS A C 1
ATOM 3672 O O . LYS A 1 463 ? 6.706 19.555 38.921 1.00 57.31 463 LYS A O 1
ATOM 3677 N N . SER A 1 464 ? 6.009 21.496 39.878 1.00 53.28 464 SER A N 1
ATOM 3678 C CA . SER A 1 464 ? 6.385 22.481 38.838 1.00 53.28 464 SER A CA 1
ATOM 3679 C C . SER A 1 464 ? 7.687 22.168 38.106 1.00 53.28 464 SER A C 1
ATOM 3681 O O . SER A 1 464 ? 7.812 22.366 36.898 1.00 53.28 464 SER A O 1
ATOM 3683 N N . ASP A 1 465 ? 8.638 21.630 38.861 1.00 55.12 465 ASP A N 1
ATOM 3684 C CA . ASP A 1 465 ? 10.009 21.318 38.482 1.00 55.12 465 ASP A CA 1
ATOM 3685 C C . ASP A 1 465 ? 10.100 20.283 37.340 1.00 55.12 465 ASP A C 1
ATOM 3687 O O . ASP A 1 465 ? 11.162 20.127 36.744 1.00 55.12 465 ASP A O 1
ATOM 3691 N N . LYS A 1 466 ? 9.008 19.569 37.017 1.00 56.91 466 LYS A N 1
ATOM 3692 C CA . LYS A 1 466 ? 8.970 18.568 35.936 1.00 56.91 466 LYS A CA 1
ATOM 3693 C C . LYS A 1 466 ? 8.450 19.085 34.596 1.00 56.91 466 LYS A C 1
ATOM 3695 O O . LYS A 1 466 ? 8.906 18.582 33.573 1.00 56.91 466 LYS A O 1
ATOM 3700 N N . ILE A 1 467 ? 7.503 20.025 34.584 1.00 58.53 467 ILE A N 1
ATOM 3701 C CA . ILE A 1 467 ? 6.831 20.496 33.354 1.00 58.53 467 ILE A CA 1
ATOM 3702 C C . ILE A 1 467 ? 7.524 21.741 32.802 1.00 58.53 467 ILE A C 1
ATOM 3704 O O . ILE A 1 467 ? 7.756 21.850 31.601 1.00 58.53 467 ILE A O 1
ATOM 3708 N N . PHE A 1 468 ? 7.899 22.663 33.689 1.00 62.50 468 PHE A N 1
ATOM 3709 C CA . PHE A 1 468 ? 8.463 23.954 33.312 1.00 62.50 468 PHE A CA 1
ATOM 3710 C C . PHE A 1 468 ? 9.726 23.874 32.428 1.00 62.50 468 PHE A C 1
ATOM 3712 O O . PHE A 1 468 ? 9.831 24.695 31.517 1.00 62.50 468 PHE A O 1
ATOM 3719 N N . PRO A 1 469 ? 10.656 22.906 32.597 1.00 66.38 469 PRO A N 1
ATOM 3720 C CA . PRO A 1 469 ? 11.837 22.787 31.734 1.00 66.38 469 PRO A CA 1
ATOM 3721 C C . PRO A 1 469 ? 11.534 22.550 30.249 1.00 66.38 469 PRO A C 1
ATOM 3723 O O . PRO A 1 469 ? 12.341 22.956 29.412 1.00 66.38 469 PRO A O 1
ATOM 3726 N N . ASP A 1 470 ? 10.372 21.988 29.916 1.00 62.84 470 ASP A N 1
ATOM 3727 C CA . ASP A 1 470 ? 10.063 21.518 28.559 1.00 62.84 470 ASP A CA 1
ATOM 3728 C C . ASP A 1 470 ? 9.200 22.497 27.748 1.00 62.84 470 ASP A C 1
ATOM 3730 O O . ASP A 1 470 ? 9.043 22.321 26.545 1.00 62.84 470 ASP A O 1
ATOM 3734 N N . LEU A 1 471 ? 8.685 23.561 28.375 1.00 62.53 471 LEU A N 1
ATOM 3735 C CA . LEU A 1 471 ? 7.976 24.637 27.673 1.00 62.53 471 LEU A CA 1
ATOM 3736 C C . LEU A 1 471 ? 8.905 25.366 26.684 1.00 62.53 471 LEU A C 1
ATOM 3738 O O . LEU A 1 471 ? 10.108 25.529 26.943 1.00 62.53 471 LEU A O 1
ATOM 3742 N N . ASP A 1 472 ? 8.359 25.882 25.582 1.00 69.56 472 ASP A N 1
ATOM 3743 C CA . ASP A 1 472 ? 9.138 26.737 24.686 1.00 69.56 472 ASP A CA 1
ATOM 3744 C C . ASP A 1 472 ? 9.531 28.060 25.379 1.00 69.56 472 ASP A C 1
ATOM 3746 O O . ASP A 1 472 ? 8.885 28.515 26.326 1.00 69.56 472 ASP A O 1
ATOM 3750 N N . ILE A 1 473 ? 10.639 28.679 24.955 1.00 64.38 473 ILE A N 1
ATOM 3751 C CA . ILE A 1 473 ? 11.192 29.882 25.609 1.00 64.38 473 ILE A CA 1
ATOM 3752 C C . ILE A 1 473 ? 10.171 31.029 25.644 1.00 64.38 473 ILE A C 1
ATOM 3754 O O . ILE A 1 473 ? 10.071 31.732 26.650 1.00 64.38 473 ILE A O 1
ATOM 3758 N N . LYS A 1 474 ? 9.387 31.212 24.579 1.00 66.00 474 LYS A N 1
ATOM 3759 C CA . LYS A 1 474 ? 8.409 32.296 24.477 1.00 66.00 474 LYS A CA 1
ATOM 3760 C C . LYS A 1 474 ? 7.226 32.041 25.403 1.00 66.00 474 LYS A C 1
ATOM 3762 O O . LYS A 1 474 ? 6.771 32.970 26.076 1.00 66.00 474 LYS A O 1
ATOM 3767 N N . SER A 1 475 ? 6.773 30.797 25.494 1.00 64.06 475 SER A N 1
ATOM 3768 C CA . SER A 1 475 ? 5.770 30.388 26.471 1.00 64.06 475 SER A CA 1
ATOM 3769 C C . SER A 1 475 ? 6.281 30.565 27.886 1.00 64.06 475 SER A C 1
ATOM 3771 O O . SER A 1 475 ? 5.595 31.209 28.664 1.00 64.06 475 SER A O 1
ATOM 3773 N N . LYS A 1 476 ? 7.511 30.147 28.206 1.00 66.12 476 LYS A N 1
ATOM 3774 C CA . LYS A 1 476 ? 8.143 30.389 29.516 1.00 66.12 476 LYS A CA 1
ATOM 3775 C C . LYS A 1 476 ? 8.193 31.875 29.873 1.00 66.12 476 LYS A C 1
ATOM 3777 O O . LYS A 1 476 ? 7.819 32.249 30.977 1.00 66.12 476 LYS A O 1
ATOM 3782 N N . ILE A 1 477 ? 8.605 32.741 28.948 1.00 64.12 477 ILE A N 1
ATOM 3783 C CA . ILE A 1 477 ? 8.640 34.200 29.162 1.00 64.12 477 ILE A CA 1
ATOM 3784 C C . ILE A 1 477 ? 7.234 34.751 29.419 1.00 64.12 477 ILE A C 1
ATOM 3786 O O . ILE A 1 477 ? 7.022 35.500 30.373 1.00 64.12 477 ILE A O 1
ATOM 3790 N N . THR A 1 478 ? 6.265 34.361 28.592 1.00 67.12 478 THR A N 1
ATOM 3791 C CA . THR A 1 478 ? 4.853 34.742 28.760 1.00 67.12 478 THR A CA 1
ATOM 3792 C C . THR A 1 478 ? 4.335 34.297 30.115 1.00 67.12 478 THR A C 1
ATOM 3794 O O . THR A 1 478 ? 3.727 35.078 30.841 1.00 67.12 478 THR A O 1
ATOM 3797 N N . PHE A 1 479 ? 4.650 33.060 30.474 1.00 66.31 479 PHE A N 1
ATOM 3798 C CA . PHE A 1 479 ? 4.273 32.419 31.714 1.00 66.31 479 PHE A CA 1
ATOM 3799 C C . PHE A 1 479 ? 4.762 33.213 32.929 1.00 66.31 479 PHE A C 1
ATOM 3801 O O . PHE A 1 479 ? 4.007 33.496 33.860 1.00 66.31 479 PHE A O 1
ATOM 3808 N N . LEU A 1 480 ? 6.020 33.647 32.889 1.00 64.69 480 LEU A N 1
ATOM 3809 C CA . LEU A 1 480 ? 6.623 34.462 33.937 1.00 64.69 480 LEU A CA 1
ATOM 3810 C C . LEU A 1 480 ? 6.005 35.853 34.015 1.00 64.69 480 LEU A C 1
ATOM 3812 O O . LEU A 1 480 ? 5.687 36.318 35.109 1.00 64.69 480 LEU A O 1
ATOM 3816 N N . ASN A 1 481 ? 5.754 36.488 32.872 1.00 62.19 481 ASN A N 1
ATOM 3817 C CA . ASN A 1 481 ? 5.086 37.787 32.824 1.00 62.19 481 ASN A CA 1
ATOM 3818 C C . ASN A 1 481 ? 3.646 37.713 33.363 1.00 62.19 481 ASN A C 1
ATOM 3820 O O . ASN A 1 481 ? 3.203 38.632 34.054 1.00 62.19 481 ASN A O 1
ATOM 3824 N N . MET A 1 482 ? 2.936 36.605 33.123 1.00 61.94 482 MET A N 1
ATOM 3825 C CA . MET A 1 482 ? 1.628 36.342 33.726 1.00 61.94 482 MET A CA 1
ATOM 3826 C C . MET A 1 482 ? 1.746 36.187 35.245 1.00 61.94 482 MET A C 1
ATOM 3828 O O . MET A 1 482 ? 1.078 36.917 35.975 1.00 61.94 482 MET A O 1
ATOM 3832 N N . GLY A 1 483 ? 2.637 35.322 35.739 1.00 59.44 483 GLY A N 1
ATOM 3833 C CA . GLY A 1 483 ? 2.856 35.134 37.181 1.00 59.44 483 GLY A CA 1
ATOM 3834 C C . GLY A 1 483 ? 3.198 36.434 37.924 1.00 59.44 483 GLY A C 1
ATOM 3835 O O . GLY A 1 483 ? 2.735 36.650 39.044 1.00 59.44 483 GLY A O 1
ATOM 3836 N N . ILE A 1 484 ? 3.932 37.340 37.272 1.00 55.47 484 ILE A N 1
ATOM 3837 C CA . ILE A 1 484 ? 4.259 38.679 37.788 1.00 55.47 484 ILE A CA 1
ATOM 3838 C C . ILE A 1 484 ? 3.043 39.610 37.776 1.00 55.47 484 ILE A C 1
ATOM 3840 O O . ILE A 1 484 ? 2.816 40.324 38.746 1.00 55.47 484 ILE A O 1
ATOM 3844 N N . SER A 1 485 ? 2.220 39.583 36.725 1.00 54.03 485 SER A N 1
ATOM 3845 C CA . SER A 1 485 ? 0.959 40.341 36.662 1.00 54.03 485 SER A CA 1
ATOM 3846 C C . SER A 1 485 ? -0.060 39.903 37.723 1.00 54.03 485 SER A C 1
ATOM 3848 O O . SER A 1 485 ? -0.947 40.683 38.065 1.00 54.03 485 SER A O 1
ATOM 3850 N N . ILE A 1 486 ? 0.014 38.658 38.192 1.00 53.12 486 ILE A N 1
ATOM 3851 C CA . ILE A 1 486 ? -0.946 38.043 39.123 1.00 53.12 486 ILE A CA 1
ATOM 3852 C C . ILE A 1 486 ? -0.444 38.152 40.591 1.00 53.12 486 ILE A C 1
ATOM 3854 O O . ILE A 1 486 ? -1.135 37.758 41.537 1.00 53.12 486 ILE A O 1
ATOM 3858 N N . SER A 1 487 ? 0.749 38.732 40.802 1.00 50.22 487 SER A N 1
ATOM 3859 C CA . SER A 1 487 ? 1.594 38.486 41.977 1.00 50.22 487 SER A CA 1
ATOM 3860 C C . SER A 1 487 ? 1.015 38.906 43.326 1.00 50.22 487 SER A C 1
ATOM 3862 O O . SER A 1 487 ? 1.243 38.204 44.302 1.00 50.22 487 SER A O 1
ATOM 3864 N N . ASP A 1 488 ? 0.237 39.980 43.433 1.00 53.94 488 ASP A N 1
ATOM 3865 C CA . ASP A 1 488 ? -0.093 40.518 44.768 1.00 53.94 488 ASP A CA 1
ATOM 3866 C C . ASP A 1 488 ? -1.118 39.673 45.541 1.00 53.94 488 ASP A C 1
ATOM 3868 O O . ASP A 1 488 ? -1.154 39.698 46.774 1.00 53.94 488 ASP A O 1
ATOM 3872 N N . LYS A 1 489 ? -1.951 38.903 44.830 1.00 52.12 489 LYS A N 1
ATOM 3873 C CA . LYS A 1 489 ? -2.909 37.973 45.444 1.00 52.12 489 LYS A CA 1
ATOM 3874 C C . LYS A 1 489 ? -2.364 36.547 45.466 1.00 52.12 489 LYS A C 1
ATOM 3876 O O . LYS A 1 489 ? -2.441 35.891 46.493 1.00 52.12 489 LYS A O 1
ATOM 3881 N N . PHE A 1 490 ? -1.736 36.106 44.375 1.00 55.84 490 PHE A N 1
ATOM 3882 C CA . PHE A 1 490 ? -1.161 34.764 44.270 1.00 55.84 490 PHE A CA 1
ATOM 3883 C C . PHE A 1 490 ? -0.009 34.539 45.251 1.00 55.84 490 PHE A C 1
ATOM 3885 O O . PHE A 1 490 ? 0.004 33.528 45.945 1.00 55.84 490 PHE A O 1
ATOM 3892 N N . LEU A 1 491 ? 0.916 35.498 45.399 1.00 57.31 491 LEU A N 1
ATOM 3893 C CA . LEU A 1 491 ? 2.046 35.351 46.323 1.00 57.31 491 LEU A CA 1
ATOM 3894 C C . LEU A 1 491 ? 1.618 35.249 47.794 1.00 57.31 491 LEU A C 1
ATOM 3896 O O . LEU A 1 491 ? 2.440 34.856 48.618 1.00 57.31 491 LEU A O 1
ATOM 3900 N N . LYS A 1 492 ? 0.371 35.570 48.148 1.00 60.00 492 LYS A N 1
ATOM 3901 C CA . LYS A 1 492 ? -0.137 35.381 49.514 1.00 60.00 492 LYS A CA 1
ATOM 3902 C C . LYS A 1 492 ? -0.559 33.938 49.793 1.00 60.00 492 LYS A C 1
ATOM 3904 O O . LYS A 1 492 ? -0.441 33.510 50.937 1.00 60.00 492 LYS A O 1
ATOM 3909 N N . ASP A 1 493 ? -0.943 33.193 48.757 1.00 54.16 493 ASP A N 1
ATOM 3910 C CA . ASP A 1 493 ? -1.526 31.853 48.882 1.00 54.16 493 ASP A CA 1
ATOM 3911 C C . ASP A 1 493 ? -0.508 30.713 48.635 1.00 54.16 493 ASP A C 1
ATOM 3913 O O . ASP A 1 493 ? -0.701 29.607 49.134 1.00 54.16 493 ASP A O 1
ATOM 3917 N N . VAL A 1 494 ? 0.604 30.966 47.926 1.00 55.66 494 VAL A N 1
ATOM 3918 C CA . VAL A 1 494 ? 1.705 29.989 47.721 1.00 55.66 494 VAL A CA 1
ATOM 3919 C C . VAL A 1 494 ? 2.672 29.955 48.910 1.00 55.66 494 VAL A C 1
ATOM 3921 O O . VAL A 1 494 ? 3.096 30.998 49.434 1.00 55.66 494 VAL A O 1
ATOM 3924 N N . ASN A 1 495 ? 3.099 28.754 49.303 1.00 70.25 495 ASN A N 1
ATOM 3925 C CA . ASN A 1 495 ? 4.037 28.574 50.408 1.00 70.25 495 ASN A CA 1
ATOM 3926 C C . ASN A 1 495 ? 5.482 28.947 50.008 1.00 70.25 495 ASN A C 1
ATOM 3928 O O . ASN A 1 495 ? 5.821 29.147 48.840 1.00 70.25 495 ASN A O 1
ATOM 3932 N N . ASN A 1 496 ? 6.368 29.057 51.002 1.00 64.88 496 ASN A N 1
ATOM 3933 C CA . ASN A 1 496 ? 7.750 29.498 50.779 1.00 64.88 496 ASN A CA 1
ATOM 3934 C C . ASN A 1 496 ? 8.565 28.549 49.880 1.00 64.88 496 ASN A C 1
ATOM 3936 O O . ASN A 1 496 ? 9.464 29.016 49.185 1.00 64.88 496 ASN A O 1
ATOM 3940 N N . GLN A 1 497 ? 8.253 27.251 49.852 1.00 66.56 497 GLN A N 1
ATOM 3941 C CA . GLN A 1 497 ? 8.963 26.279 49.018 1.00 66.56 497 GLN A CA 1
ATOM 3942 C C . GLN A 1 497 ? 8.589 26.422 47.537 1.00 66.56 497 GLN A C 1
ATOM 3944 O O . GLN A 1 497 ? 9.460 26.375 46.671 1.00 66.56 497 GLN A O 1
ATOM 3949 N N . GLU A 1 498 ? 7.312 26.650 47.237 1.00 59.47 498 GLU A N 1
ATOM 3950 C CA . GLU A 1 498 ? 6.817 26.865 45.868 1.00 59.47 498 GLU A CA 1
ATOM 3951 C C . GLU A 1 498 ? 7.371 28.167 45.285 1.00 59.47 498 GLU A C 1
ATOM 3953 O O . GLU A 1 498 ? 7.877 28.205 44.162 1.00 59.47 498 GLU A O 1
ATOM 3958 N N . LYS A 1 499 ? 7.379 29.218 46.109 1.00 65.94 499 LYS A N 1
ATOM 3959 C CA . LYS A 1 499 ? 8.054 30.493 45.844 1.00 65.94 499 LYS A CA 1
ATOM 3960 C C . LYS A 1 499 ? 9.533 30.307 45.492 1.00 65.94 499 LYS A C 1
ATOM 3962 O O . LYS A 1 499 ? 10.022 30.891 44.527 1.00 65.94 499 LYS A O 1
ATOM 3967 N N . THR A 1 500 ? 10.245 29.478 46.252 1.00 63.78 500 THR A N 1
ATOM 3968 C CA . THR A 1 500 ? 11.648 29.136 45.995 1.00 63.78 500 THR A CA 1
ATOM 3969 C C . THR A 1 500 ? 11.839 28.403 44.669 1.00 63.78 500 THR A C 1
ATOM 3971 O O . THR A 1 500 ? 12.731 28.766 43.900 1.00 63.78 500 THR A O 1
ATOM 3974 N N . ASN A 1 501 ? 11.018 27.393 44.388 1.00 60.81 501 ASN A N 1
ATOM 3975 C CA . ASN A 1 501 ? 11.124 26.609 43.159 1.00 60.81 501 ASN A CA 1
ATOM 3976 C C . ASN A 1 501 ? 10.857 27.471 41.916 1.00 60.81 501 ASN A C 1
ATOM 3978 O O . ASN A 1 501 ? 11.594 27.373 40.934 1.00 60.81 501 ASN A O 1
ATOM 3982 N N . LEU A 1 502 ? 9.875 28.376 41.992 1.00 64.38 502 LEU A N 1
ATOM 3983 C CA . LEU A 1 502 ? 9.582 29.344 40.934 1.00 64.38 502 LEU A CA 1
ATOM 3984 C C . LEU A 1 502 ? 10.797 30.235 40.633 1.00 64.38 502 LEU A C 1
ATOM 3986 O O . LEU A 1 502 ? 11.195 30.370 39.478 1.00 64.38 502 LEU A O 1
ATOM 3990 N N . LEU A 1 503 ? 11.425 30.802 41.668 1.00 68.19 503 LEU A N 1
ATOM 3991 C CA . LEU A 1 503 ? 12.611 31.649 41.507 1.00 68.19 503 LEU A CA 1
ATOM 3992 C C . LEU A 1 503 ? 13.797 30.881 40.909 1.00 68.19 503 LEU A C 1
ATOM 3994 O O . LEU A 1 503 ? 14.497 31.412 40.046 1.00 68.19 503 LEU A O 1
ATOM 3998 N N . LYS A 1 504 ? 13.997 29.625 41.322 1.00 66.62 504 LYS A N 1
ATOM 3999 C CA . LYS A 1 504 ? 15.049 28.760 40.776 1.00 66.62 504 LYS A CA 1
ATOM 4000 C C . LYS A 1 504 ? 14.843 28.488 39.281 1.00 66.62 504 LYS A C 1
ATOM 4002 O O . LYS A 1 504 ? 15.782 28.662 38.509 1.00 66.62 504 LYS A O 1
ATOM 4007 N N . GLY A 1 505 ? 13.621 28.146 38.866 1.00 64.56 505 GLY A N 1
ATOM 4008 C CA . GLY A 1 505 ? 13.300 27.904 37.454 1.00 64.56 505 GLY A CA 1
ATOM 4009 C C . GLY A 1 505 ? 13.509 29.135 36.563 1.00 64.56 505 GLY A C 1
ATOM 4010 O O . GLY A 1 505 ? 13.967 29.006 35.429 1.00 64.56 505 GLY A O 1
ATOM 4011 N N . ILE A 1 506 ? 13.239 30.342 37.078 1.00 66.00 506 ILE A N 1
ATOM 4012 C CA . ILE A 1 506 ? 13.519 31.595 36.353 1.00 66.00 506 ILE A CA 1
ATOM 4013 C C . ILE A 1 506 ? 15.025 31.830 36.209 1.00 66.00 506 ILE A C 1
ATOM 4015 O O . ILE A 1 506 ? 15.480 32.232 35.138 1.00 66.00 506 ILE A O 1
ATOM 4019 N N . GLY A 1 507 ? 15.798 31.566 37.267 1.00 68.62 507 GLY A N 1
ATOM 4020 C CA . GLY A 1 507 ? 17.258 31.666 37.233 1.00 68.62 507 GLY A CA 1
ATOM 4021 C C . GLY A 1 507 ? 17.872 30.755 36.168 1.00 68.62 507 GLY A C 1
ATOM 4022 O O . GLY A 1 507 ? 18.615 31.226 35.311 1.00 68.62 507 GLY A O 1
ATOM 4023 N N . GLU A 1 508 ? 17.476 29.480 36.147 1.00 70.06 508 GLU A N 1
ATOM 4024 C CA . GLU A 1 508 ? 17.939 28.501 35.149 1.00 70.06 508 GLU A CA 1
ATOM 4025 C C . GLU A 1 508 ? 17.585 28.912 33.709 1.00 70.06 508 GLU A C 1
ATOM 4027 O O . GLU A 1 508 ? 18.352 28.672 32.775 1.00 70.06 508 GLU A O 1
ATOM 4032 N N . LEU A 1 509 ? 16.444 29.581 33.521 1.00 61.41 509 LEU A N 1
ATOM 4033 C CA . LEU A 1 509 ? 16.034 30.128 32.231 1.00 61.41 509 LEU A CA 1
ATOM 4034 C C . LEU A 1 509 ? 16.914 31.278 31.763 1.00 61.41 509 LEU A C 1
ATOM 4036 O O . LEU A 1 509 ? 17.358 31.266 30.618 1.00 61.41 509 LEU A O 1
ATOM 4040 N N . ILE A 1 510 ? 17.185 32.250 32.637 1.00 69.25 510 ILE A N 1
ATOM 4041 C CA . ILE A 1 510 ? 18.067 33.386 32.330 1.00 69.25 510 ILE A CA 1
ATOM 4042 C C . ILE A 1 510 ? 19.450 32.884 31.875 1.00 69.25 510 ILE A C 1
ATOM 4044 O O . ILE A 1 510 ? 20.097 33.521 31.038 1.00 69.25 510 ILE A O 1
ATOM 4048 N N . ASP A 1 511 ? 19.881 31.719 32.354 1.00 63.22 511 ASP A N 1
ATOM 4049 C CA . ASP A 1 511 ? 21.176 31.116 32.037 1.00 63.22 511 ASP A CA 1
ATOM 4050 C C . ASP A 1 511 ? 21.200 30.287 30.740 1.00 63.22 511 ASP A C 1
ATOM 4052 O O . ASP A 1 511 ? 22.277 29.901 30.271 1.00 63.22 511 ASP A O 1
ATOM 4056 N N . ASN A 1 512 ? 20.054 30.048 30.095 1.00 69.19 512 ASN A N 1
ATOM 4057 C CA . ASN A 1 512 ? 20.001 29.256 28.870 1.00 69.19 512 ASN A CA 1
ATOM 4058 C C . ASN A 1 512 ? 20.630 30.011 27.682 1.00 69.19 512 ASN A C 1
ATOM 4060 O O . ASN A 1 512 ? 20.127 31.037 27.222 1.00 69.19 512 ASN A O 1
ATOM 4064 N N . LYS A 1 513 ? 21.723 29.455 27.140 1.00 72.69 513 LYS A N 1
ATOM 4065 C CA . LYS A 1 513 ? 22.495 30.015 26.010 1.00 72.69 513 LYS A CA 1
ATOM 4066 C C . LYS A 1 513 ? 21.703 30.145 24.704 1.00 72.69 513 LYS A C 1
ATOM 4068 O O . LYS A 1 513 ? 22.168 30.815 23.788 1.00 72.69 513 LYS A O 1
ATOM 4073 N N . SER A 1 514 ? 20.543 29.502 24.614 1.00 65.69 514 SER A N 1
ATOM 4074 C CA . SER A 1 514 ? 19.681 29.510 23.428 1.00 65.69 514 SER A CA 1
ATOM 4075 C C . SER A 1 514 ? 18.719 30.705 23.388 1.00 65.69 514 SER A C 1
ATOM 4077 O O . SER A 1 514 ? 18.030 30.883 22.387 1.00 65.69 514 SER A O 1
ATOM 4079 N N . ILE A 1 515 ? 18.647 31.512 24.456 1.00 66.06 515 ILE A N 1
ATOM 4080 C CA . ILE A 1 515 ? 17.769 32.690 24.553 1.00 66.06 515 ILE A CA 1
ATOM 4081 C C . ILE A 1 515 ? 18.460 33.915 23.954 1.00 66.06 515 ILE A C 1
ATOM 4083 O O . ILE A 1 515 ? 19.645 34.156 24.207 1.00 66.06 515 ILE A O 1
ATOM 4087 N N . LYS A 1 516 ? 17.722 34.724 23.185 1.00 74.94 516 LYS A N 1
ATOM 4088 C CA . LYS A 1 516 ? 18.277 35.950 22.599 1.00 74.94 516 LYS A CA 1
ATOM 4089 C C . LYS A 1 516 ? 18.590 36.990 23.687 1.00 74.94 516 LYS A C 1
ATOM 4091 O O . LYS A 1 516 ? 17.879 37.062 24.689 1.00 74.94 516 LYS A O 1
ATOM 4096 N N . PRO A 1 517 ? 19.605 37.856 23.502 1.00 77.56 517 PRO A N 1
ATOM 4097 C CA . PRO A 1 517 ? 19.971 38.867 24.501 1.00 77.56 517 PRO A CA 1
ATOM 4098 C C . PRO A 1 517 ? 18.806 39.768 24.947 1.00 77.56 517 PRO A C 1
ATOM 4100 O O . PRO A 1 517 ? 18.671 40.061 26.131 1.00 77.56 517 PRO A O 1
ATOM 4103 N N . GLU A 1 518 ? 17.936 40.157 24.015 1.00 75.00 518 GLU A N 1
ATOM 4104 C CA . GLU A 1 518 ? 16.743 40.978 24.267 1.00 75.00 518 GLU A CA 1
ATOM 4105 C C . GLU A 1 518 ? 15.703 40.286 25.168 1.00 75.00 518 GLU A C 1
ATOM 4107 O O . GLU A 1 518 ? 15.200 40.881 26.121 1.00 75.00 518 GLU A O 1
ATOM 4112 N N . GLU A 1 519 ? 15.448 38.997 24.937 1.00 72.75 519 GLU A N 1
ATOM 4113 C CA . GLU A 1 519 ? 14.558 38.164 25.754 1.00 72.75 519 GLU A CA 1
ATOM 4114 C C . GLU A 1 519 ? 15.141 37.942 27.159 1.00 72.75 519 GLU A C 1
ATOM 4116 O O . GLU A 1 519 ? 14.414 37.929 28.155 1.00 72.75 519 GLU A O 1
ATOM 4121 N N . LYS A 1 520 ? 16.472 37.830 27.257 1.00 74.12 520 LYS A N 1
ATOM 4122 C CA . LYS A 1 520 ? 17.191 37.683 28.527 1.00 74.12 520 LYS A CA 1
ATOM 4123 C C . LYS A 1 520 ? 17.087 38.937 29.399 1.00 74.12 520 LYS A C 1
ATOM 4125 O O . LYS A 1 520 ? 16.928 38.812 30.612 1.00 74.12 520 LYS A O 1
ATOM 4130 N N . GLU A 1 521 ? 17.130 40.132 28.815 1.00 74.50 521 GLU A N 1
ATOM 4131 C CA . GLU A 1 521 ? 16.916 41.382 29.562 1.00 74.50 521 GLU A CA 1
ATOM 4132 C C . GLU A 1 521 ? 15.465 41.533 30.037 1.00 74.50 521 GLU A C 1
ATOM 4134 O O . GLU A 1 521 ? 15.232 41.918 31.187 1.00 74.50 521 GLU A O 1
ATOM 4139 N N . GLN A 1 522 ? 14.488 41.139 29.214 1.00 72.12 522 GLN A N 1
ATOM 4140 C CA . GLN A 1 522 ? 13.085 41.108 29.635 1.00 72.12 522 GLN A CA 1
ATOM 4141 C C . GLN A 1 522 ? 12.877 40.138 30.811 1.00 72.12 522 GLN A C 1
ATOM 4143 O O . GLN A 1 522 ? 12.266 40.511 31.812 1.00 72.12 522 GLN A O 1
ATOM 4148 N N . LEU A 1 523 ? 13.457 38.933 30.746 1.00 69.12 523 LEU A N 1
ATOM 4149 C CA . LEU A 1 523 ? 13.421 37.952 31.838 1.00 69.12 523 LEU A CA 1
ATOM 4150 C C . LEU A 1 523 ? 14.071 38.470 33.124 1.00 69.12 523 LEU A C 1
ATOM 4152 O O . LEU A 1 523 ? 13.516 38.275 34.204 1.00 69.12 523 LEU A O 1
ATOM 4156 N N . LYS A 1 524 ? 15.216 39.156 33.028 1.00 74.62 524 LYS A N 1
ATOM 4157 C CA . LYS A 1 524 ? 15.882 39.770 34.188 1.00 74.62 524 LYS A CA 1
ATOM 4158 C C . LYS A 1 524 ? 15.009 40.834 34.847 1.00 74.62 524 LYS A C 1
ATOM 4160 O O . LYS A 1 524 ? 14.889 40.832 36.071 1.00 74.62 524 LYS A O 1
ATOM 4165 N N . SER A 1 525 ? 14.397 41.718 34.060 1.00 74.25 525 SER A N 1
ATOM 4166 C CA . SER A 1 525 ? 13.499 42.759 34.576 1.00 74.25 525 SER A CA 1
ATOM 4167 C C . SER A 1 525 ? 12.276 42.148 35.269 1.00 74.25 525 SER A C 1
ATOM 4169 O O . SER A 1 525 ? 11.940 42.509 36.400 1.00 74.25 525 SER A O 1
ATOM 4171 N N . SER A 1 526 ? 11.673 41.142 34.639 1.00 69.81 526 SER A N 1
ATOM 4172 C CA . SER A 1 526 ? 10.565 40.365 35.188 1.00 69.81 526 SER A CA 1
ATOM 4173 C C . SER A 1 526 ? 10.941 39.665 36.504 1.00 69.81 526 SER A C 1
ATOM 4175 O O . SER A 1 526 ? 10.238 39.801 37.508 1.00 69.81 526 SER A O 1
ATOM 4177 N N . TYR A 1 527 ? 12.097 39.002 36.555 1.00 74.25 527 TYR A N 1
ATOM 4178 C CA . TYR A 1 527 ? 12.614 38.363 37.767 1.00 74.25 527 TYR A CA 1
ATOM 4179 C C . TYR A 1 527 ? 12.840 39.362 38.910 1.00 74.25 527 TYR A C 1
ATOM 4181 O O . TYR A 1 527 ? 12.442 39.107 40.046 1.00 74.25 527 TYR A O 1
ATOM 4189 N N . GLN A 1 528 ? 13.430 40.525 38.617 1.00 74.12 528 GLN A N 1
ATOM 4190 C CA . GLN A 1 528 ? 13.659 41.581 39.608 1.00 74.12 528 GLN A CA 1
ATOM 4191 C C . GLN A 1 528 ? 12.348 42.092 40.216 1.00 74.12 528 GLN A C 1
ATOM 4193 O O . GLN A 1 528 ? 12.261 42.250 41.435 1.00 74.12 528 GLN A O 1
ATOM 4198 N N . ASN A 1 529 ? 11.322 42.306 39.389 1.00 70.94 529 ASN A N 1
ATOM 4199 C CA . ASN A 1 529 ? 10.003 42.728 39.857 1.00 70.94 529 ASN A CA 1
ATOM 4200 C C . ASN A 1 529 ? 9.332 41.655 40.722 1.00 70.94 529 ASN A C 1
ATOM 4202 O O . ASN A 1 529 ? 8.792 41.981 41.779 1.00 70.94 529 ASN A O 1
ATOM 4206 N N . LEU A 1 530 ? 9.428 40.378 40.334 1.00 70.00 530 LEU A N 1
ATOM 4207 C CA . LEU A 1 530 ? 8.897 39.271 41.129 1.00 70.00 530 LEU A CA 1
ATOM 4208 C C . LEU A 1 530 ? 9.555 39.203 42.511 1.00 70.00 530 LEU A C 1
ATOM 4210 O O . LEU A 1 530 ? 8.859 39.166 43.523 1.00 70.00 530 LEU A O 1
ATOM 4214 N N . VAL A 1 531 ? 10.890 39.243 42.564 1.00 72.44 531 VAL A N 1
ATOM 4215 C CA . VAL A 1 531 ? 11.653 39.231 43.822 1.00 72.44 531 VAL A CA 1
ATOM 4216 C C . VAL A 1 531 ? 11.275 40.428 44.692 1.00 72.44 531 VAL A C 1
ATOM 4218 O O . VAL A 1 531 ? 11.039 40.269 45.889 1.00 72.44 531 VAL A O 1
ATOM 4221 N N . LYS A 1 532 ? 11.161 41.621 44.099 1.00 73.69 532 LYS A N 1
ATOM 4222 C CA . LYS A 1 532 ? 10.756 42.837 44.813 1.00 73.69 532 LYS A CA 1
ATOM 4223 C C . LYS A 1 532 ? 9.362 42.696 45.433 1.00 73.69 532 LYS A C 1
ATOM 4225 O O . LYS A 1 532 ? 9.194 43.040 46.601 1.00 73.69 532 LYS A O 1
ATOM 4230 N N . ASN A 1 533 ? 8.394 42.162 44.689 1.00 68.88 533 ASN A N 1
ATOM 4231 C CA . ASN A 1 533 ? 7.031 41.944 45.182 1.00 68.88 533 ASN A CA 1
ATOM 4232 C C . ASN A 1 533 ? 6.987 40.857 46.263 1.00 68.88 533 ASN A C 1
ATOM 4234 O O . ASN A 1 533 ? 6.335 41.037 47.286 1.00 68.88 533 ASN A O 1
ATOM 4238 N N . MET A 1 534 ? 7.750 39.773 46.098 1.00 68.06 534 MET A N 1
ATOM 4239 C CA . MET A 1 534 ? 7.856 38.711 47.101 1.00 68.06 534 MET A CA 1
ATOM 4240 C C . MET A 1 534 ? 8.443 39.203 48.421 1.00 68.06 534 MET A C 1
ATOM 4242 O O . MET A 1 534 ? 7.998 38.770 49.474 1.00 68.06 534 MET A O 1
ATOM 4246 N N . LEU A 1 535 ? 9.429 40.099 48.390 1.00 69.50 535 LEU A N 1
ATOM 4247 C CA . LEU A 1 535 ? 10.055 40.616 49.609 1.00 69.50 535 LEU A CA 1
ATOM 4248 C C . LEU A 1 535 ? 9.184 41.642 50.346 1.00 69.50 535 LEU A C 1
ATOM 4250 O O . LEU A 1 535 ? 9.375 41.840 51.543 1.00 69.50 535 LEU A O 1
ATOM 4254 N N . LYS A 1 536 ? 8.230 42.280 49.657 1.00 70.25 536 LYS A N 1
ATOM 4255 C CA . LYS A 1 536 ? 7.395 43.354 50.213 1.00 70.25 536 LYS A CA 1
ATOM 4256 C C . LYS A 1 536 ? 6.440 42.877 51.317 1.00 70.25 536 LYS A C 1
ATOM 4258 O O . LYS A 1 536 ? 6.194 43.630 52.252 1.00 70.25 536 LYS A O 1
ATOM 4263 N N . ASP A 1 537 ? 5.970 41.633 51.235 1.00 58.94 537 ASP A N 1
ATOM 4264 C CA . ASP A 1 537 ? 4.901 41.091 52.093 1.00 58.94 537 ASP A CA 1
ATOM 4265 C C . ASP A 1 537 ? 5.398 40.065 53.134 1.00 58.94 537 ASP A C 1
ATOM 4267 O O . ASP A 1 537 ? 4.605 39.363 53.761 1.00 58.94 537 ASP A O 1
ATOM 4271 N N . ILE A 1 538 ? 6.715 39.934 53.316 1.00 60.97 538 ILE A N 1
ATOM 4272 C CA . ILE A 1 538 ? 7.314 38.898 54.169 1.00 60.97 538 ILE A CA 1
ATOM 4273 C C . ILE A 1 538 ? 7.909 39.533 55.417 1.00 60.97 538 ILE A C 1
ATOM 4275 O O . ILE A 1 538 ? 8.683 40.482 55.314 1.00 60.97 538 ILE A O 1
ATOM 4279 N N . GLU A 1 539 ? 7.590 38.981 56.592 1.00 61.78 539 GLU A N 1
ATOM 4280 C CA . GLU A 1 539 ? 8.176 39.449 57.849 1.00 61.78 539 GLU A CA 1
ATOM 4281 C C . GLU A 1 539 ? 9.717 39.394 57.815 1.00 61.78 539 GLU A C 1
ATOM 4283 O O . GLU A 1 539 ? 10.282 38.433 57.276 1.00 61.78 539 GLU A O 1
ATOM 4288 N N . PRO A 1 540 ? 10.421 40.366 58.430 1.00 65.12 540 PRO A N 1
ATOM 4289 C CA . PRO A 1 540 ? 11.879 40.512 58.325 1.00 65.12 540 PRO A CA 1
ATOM 4290 C C . PRO A 1 540 ? 12.683 39.230 58.598 1.00 65.12 540 PRO A C 1
ATOM 4292 O O . PRO A 1 540 ? 13.686 38.952 57.937 1.00 65.12 540 PRO A O 1
ATOM 4295 N N . ASN A 1 541 ? 12.217 38.388 59.524 1.00 57.09 541 ASN A N 1
ATOM 4296 C CA . ASN A 1 541 ? 12.886 37.131 59.872 1.00 57.09 541 ASN A CA 1
ATOM 4297 C C . ASN A 1 541 ? 12.801 36.069 58.758 1.00 57.09 541 ASN A C 1
ATOM 4299 O O . ASN A 1 541 ? 13.744 35.298 58.567 1.00 57.09 541 ASN A O 1
ATOM 4303 N N . ASN A 1 542 ? 11.725 36.073 57.969 1.00 59.28 542 ASN A N 1
ATOM 4304 C CA . ASN A 1 542 ? 11.527 35.166 56.835 1.00 59.28 542 ASN A CA 1
ATOM 4305 C C . ASN A 1 542 ? 12.180 35.692 55.546 1.00 59.28 542 ASN A C 1
ATOM 4307 O O . ASN A 1 542 ? 12.588 34.896 54.694 1.00 59.28 542 ASN A O 1
ATOM 4311 N N . GLN A 1 543 ? 12.371 37.014 55.426 1.00 63.91 543 GLN A N 1
ATOM 4312 C CA . GLN A 1 543 ? 13.117 37.617 54.314 1.00 63.91 543 GLN A CA 1
ATOM 4313 C C . GLN A 1 543 ? 14.544 37.064 54.247 1.00 63.91 543 GLN A C 1
ATOM 4315 O O . GLN A 1 543 ? 15.018 36.733 53.164 1.00 63.91 543 GLN A O 1
ATOM 4320 N N . LYS A 1 544 ? 15.208 36.869 55.398 1.00 62.31 544 LYS A N 1
ATOM 4321 C CA . LYS A 1 544 ? 16.572 36.314 55.481 1.00 62.31 544 LYS A CA 1
ATOM 4322 C C . LYS A 1 544 ? 16.675 34.901 54.896 1.00 62.31 544 LYS A C 1
ATOM 4324 O O . LYS A 1 544 ? 17.663 34.584 54.236 1.00 62.31 544 LYS A O 1
ATOM 4329 N N . GLN A 1 545 ? 15.672 34.052 55.116 1.00 59.62 545 GLN A N 1
ATOM 4330 C CA . GLN A 1 545 ? 15.681 32.667 54.637 1.00 59.62 545 GLN A CA 1
ATOM 4331 C C . GLN A 1 545 ? 15.400 32.582 53.132 1.00 59.62 545 GLN A C 1
ATOM 4333 O O . GLN A 1 545 ? 16.051 31.808 52.427 1.00 59.62 545 GLN A O 1
ATOM 4338 N N . ILE A 1 546 ? 14.520 33.441 52.616 1.00 60.22 546 ILE A N 1
ATOM 4339 C CA . ILE A 1 546 ? 14.255 33.562 51.175 1.00 60.22 546 ILE A CA 1
ATOM 4340 C C . ILE A 1 546 ? 15.444 34.187 50.452 1.00 60.22 546 ILE A C 1
ATOM 4342 O O . ILE A 1 546 ? 15.874 33.654 49.436 1.00 60.22 546 ILE A O 1
ATOM 4346 N N . LEU A 1 547 ? 16.058 35.230 51.013 1.00 63.31 547 LEU A N 1
ATOM 4347 C CA . LEU A 1 547 ? 17.296 35.820 50.501 1.00 63.31 547 LEU A CA 1
ATOM 4348 C C . LEU A 1 547 ? 18.442 34.810 50.466 1.00 63.31 547 LEU A C 1
ATOM 4350 O O . LEU A 1 547 ? 19.122 34.699 49.450 1.00 63.31 547 LEU A O 1
ATOM 4354 N N . LYS A 1 548 ? 18.627 34.022 51.532 1.00 62.06 548 LYS A N 1
ATOM 4355 C CA . LYS A 1 548 ? 19.609 32.927 51.552 1.00 62.06 548 LYS A CA 1
ATOM 4356 C C . LYS A 1 548 ? 19.331 31.913 50.441 1.00 62.06 548 LYS A C 1
ATOM 4358 O O . LYS A 1 548 ? 20.262 31.434 49.810 1.00 62.06 548 LYS A O 1
ATOM 4363 N N . THR A 1 549 ? 18.063 31.619 50.178 1.00 56.81 549 THR A N 1
ATOM 4364 C CA . THR A 1 549 ? 17.646 30.675 49.136 1.00 56.81 549 THR A CA 1
ATOM 4365 C C . THR A 1 549 ? 17.835 31.238 47.725 1.00 56.81 549 THR A C 1
ATOM 4367 O O . THR A 1 549 ? 18.319 30.521 46.856 1.00 56.81 549 THR A O 1
ATOM 4370 N N . ILE A 1 550 ? 17.556 32.528 47.509 1.00 60.16 550 ILE A N 1
ATOM 4371 C CA . ILE A 1 550 ? 17.855 33.250 46.262 1.00 60.16 550 ILE A CA 1
ATOM 4372 C C . ILE A 1 550 ? 19.364 33.245 46.004 1.00 60.16 550 ILE A C 1
ATOM 4374 O O . ILE A 1 550 ? 19.803 32.904 44.911 1.00 60.16 550 ILE A O 1
ATOM 4378 N N . LEU A 1 551 ? 20.166 33.565 47.021 1.00 60.34 551 LEU A N 1
ATOM 4379 C CA . LEU A 1 551 ? 21.627 33.557 46.929 1.00 60.34 551 LEU A CA 1
ATOM 4380 C C . LEU A 1 551 ? 22.185 32.150 46.682 1.00 60.34 551 LEU A C 1
ATOM 4382 O O . LEU A 1 551 ? 23.127 32.002 45.912 1.00 60.34 551 LEU A O 1
ATOM 4386 N N . LEU A 1 552 ? 21.595 31.115 47.288 1.00 54.31 552 LEU A N 1
ATOM 4387 C CA . LEU A 1 552 ? 21.971 29.722 47.038 1.00 54.31 552 LEU A CA 1
ATOM 4388 C C . LEU A 1 552 ? 21.591 29.271 45.625 1.00 54.31 552 LEU A C 1
ATOM 4390 O O . LEU A 1 552 ? 22.418 28.644 44.975 1.00 54.31 552 LEU A O 1
ATOM 4394 N N . ALA A 1 553 ? 20.403 29.626 45.127 1.00 50.25 553 ALA A N 1
ATOM 4395 C CA . ALA A 1 553 ? 19.982 29.320 43.759 1.00 50.25 553 ALA A CA 1
ATOM 4396 C C . ALA A 1 553 ? 20.888 29.999 42.718 1.00 50.25 553 ALA A C 1
ATOM 4398 O O . ALA A 1 553 ? 21.269 29.369 41.735 1.00 50.25 553 ALA A O 1
ATOM 4399 N N . LEU A 1 554 ? 21.301 31.244 42.979 1.00 52.25 554 LEU A N 1
ATOM 4400 C CA . LEU A 1 554 ? 22.278 31.968 42.159 1.00 52.25 554 LEU A CA 1
ATOM 4401 C C . LEU A 1 554 ? 23.709 31.411 42.308 1.00 52.25 554 LEU A C 1
ATOM 4403 O O . LEU A 1 554 ? 24.514 31.551 41.393 1.00 52.25 554 LEU A O 1
ATOM 4407 N N . GLY A 1 555 ? 24.038 30.790 43.445 1.00 44.59 555 GLY A N 1
ATOM 4408 C CA . GLY A 1 555 ? 25.372 30.270 43.767 1.00 44.59 555 GLY A CA 1
ATOM 4409 C C . GLY A 1 555 ? 25.630 28.807 43.380 1.00 44.59 555 GLY A C 1
ATOM 4410 O O . GLY A 1 555 ? 26.785 28.420 43.235 1.00 44.59 555 GLY A O 1
ATOM 4411 N N . SER A 1 556 ? 24.599 27.976 43.202 1.00 41.81 556 SER A N 1
ATOM 4412 C CA . SER A 1 556 ? 24.753 26.521 43.013 1.00 41.81 556 SER A CA 1
ATOM 4413 C C . SER A 1 556 ? 25.193 26.058 41.611 1.00 41.81 556 SER A C 1
ATOM 4415 O O . SER A 1 556 ? 25.446 24.868 41.428 1.00 41.81 556 SER A O 1
ATOM 4417 N N . ASN A 1 557 ? 25.359 26.959 40.637 1.00 41.03 557 ASN A N 1
ATOM 4418 C CA . ASN A 1 557 ? 25.961 26.640 39.336 1.00 41.03 557 ASN A CA 1
ATOM 4419 C C . ASN A 1 557 ? 27.469 26.960 39.354 1.00 41.03 557 ASN A C 1
ATOM 4421 O O . ASN A 1 557 ? 27.908 28.038 38.961 1.00 41.03 557 ASN A O 1
ATOM 4425 N N . ASN A 1 558 ? 28.275 25.988 39.794 1.00 39.44 558 ASN A N 1
ATOM 4426 C CA . ASN A 1 558 ? 29.730 26.083 40.028 1.00 39.44 558 ASN A CA 1
ATOM 4427 C C . ASN A 1 558 ? 30.620 26.463 38.818 1.00 39.44 558 ASN A C 1
ATOM 4429 O O . ASN A 1 558 ? 31.838 26.500 38.961 1.00 39.44 558 ASN A O 1
ATOM 4433 N N . ASN A 1 559 ? 30.058 26.777 37.647 1.00 43.16 559 ASN A N 1
ATOM 4434 C CA . ASN A 1 559 ? 30.824 27.198 36.465 1.00 43.16 559 ASN A CA 1
ATOM 4435 C C . ASN A 1 559 ? 30.691 28.695 36.130 1.00 43.16 559 ASN A C 1
ATOM 4437 O O . ASN A 1 559 ? 31.196 29.121 35.094 1.00 43.16 559 ASN A O 1
ATOM 4441 N N . PHE A 1 560 ? 30.032 29.495 36.977 1.00 41.97 560 PHE A N 1
ATOM 4442 C CA . PHE A 1 560 ? 29.650 30.873 36.636 1.00 41.97 560 PHE A CA 1
ATOM 4443 C C . PHE A 1 560 ? 30.452 32.006 37.292 1.00 41.97 560 PHE A C 1
ATOM 4445 O O . PHE A 1 560 ? 30.209 33.166 36.976 1.00 41.97 560 PHE A O 1
ATOM 4452 N N . PHE A 1 561 ? 31.423 31.737 38.170 1.00 42.19 561 PHE A N 1
ATOM 4453 C CA . PHE A 1 561 ? 32.091 32.821 38.905 1.00 42.19 561 PHE A CA 1
ATOM 4454 C C . PHE A 1 561 ? 33.581 32.928 38.595 1.00 42.19 561 PHE A C 1
ATOM 4456 O O . PHE A 1 561 ? 34.435 32.597 39.414 1.00 42.19 561 PHE A O 1
ATOM 4463 N N . GLN A 1 562 ? 33.893 33.496 37.429 1.00 43.56 562 GLN A N 1
ATOM 4464 C CA . GLN A 1 562 ? 35.021 34.424 37.374 1.00 43.56 562 GLN A CA 1
ATOM 4465 C C . GLN A 1 562 ? 34.502 35.821 37.730 1.00 43.56 562 GLN A C 1
ATOM 4467 O O . GLN A 1 562 ? 33.394 36.206 37.363 1.00 43.56 562 GLN A O 1
ATOM 4472 N N . LYS A 1 563 ? 35.301 36.566 38.497 1.00 45.81 563 LYS A N 1
ATOM 4473 C CA . LYS A 1 563 ? 34.964 37.851 39.142 1.00 45.81 563 LYS A CA 1
ATOM 4474 C C . LYS A 1 563 ? 34.477 38.948 38.168 1.00 45.81 563 LYS A C 1
ATOM 4476 O O . LYS A 1 563 ? 33.905 39.946 38.615 1.00 45.81 563 LYS A O 1
ATOM 4481 N N . ASP A 1 564 ? 34.657 38.718 36.869 1.00 44.81 564 ASP A N 1
ATOM 4482 C CA . ASP A 1 564 ? 34.458 39.669 35.778 1.00 44.81 564 ASP A CA 1
ATOM 4483 C C . ASP A 1 564 ? 33.154 39.445 34.981 1.00 44.81 564 ASP A C 1
ATOM 4485 O O . ASP A 1 564 ? 32.901 40.150 34.005 1.00 44.81 564 ASP A O 1
ATOM 4489 N N . ASP A 1 565 ? 32.286 38.506 35.388 1.00 48.91 565 ASP A N 1
ATOM 4490 C CA . ASP A 1 565 ? 30.995 38.296 34.716 1.00 48.91 565 ASP A CA 1
ATOM 4491 C C . ASP A 1 565 ? 29.988 39.422 35.045 1.00 48.91 565 ASP A C 1
ATOM 4493 O O . ASP A 1 565 ? 29.615 39.673 36.200 1.00 48.91 565 ASP A O 1
ATOM 4497 N N . ILE A 1 566 ? 29.515 40.100 33.994 1.00 47.25 566 ILE A N 1
ATOM 4498 C CA . ILE A 1 566 ? 28.556 41.219 34.019 1.00 47.25 566 ILE A CA 1
ATOM 4499 C C . ILE A 1 566 ? 27.257 40.834 34.750 1.00 47.25 566 ILE A C 1
ATOM 4501 O O . ILE A 1 566 ? 26.609 41.689 35.365 1.00 47.25 566 ILE A O 1
ATOM 4505 N N . SER A 1 567 ? 26.887 39.552 34.740 1.00 46.81 567 SER A N 1
ATOM 4506 C CA . SER A 1 567 ? 25.675 39.032 35.386 1.00 46.81 567 SER A CA 1
ATOM 4507 C C . SER A 1 567 ? 25.791 39.038 36.916 1.00 46.81 567 SER A C 1
ATOM 4509 O O . SER A 1 567 ? 24.861 39.473 37.602 1.00 46.81 567 SER A O 1
ATOM 4511 N N . TYR A 1 568 ? 26.962 38.670 37.452 1.00 49.94 568 TYR A N 1
ATOM 4512 C CA . TYR A 1 568 ? 27.265 38.748 38.885 1.00 49.94 568 TYR A CA 1
ATOM 4513 C C . TYR A 1 568 ? 27.290 40.201 39.359 1.00 49.94 568 TYR A C 1
ATOM 4515 O O . TYR A 1 568 ? 26.645 40.543 40.348 1.00 49.94 568 TYR A O 1
ATOM 4523 N N . GLN A 1 569 ? 27.957 41.085 38.611 1.00 51.22 569 GLN A N 1
ATOM 4524 C CA . GLN A 1 569 ? 28.020 42.510 38.950 1.00 51.22 569 GLN A CA 1
ATOM 4525 C C . GLN A 1 569 ? 26.636 43.174 38.911 1.00 51.22 569 GLN A C 1
ATOM 4527 O O . GLN A 1 569 ? 26.331 44.004 39.766 1.00 51.22 569 GLN A O 1
ATOM 4532 N N . SER A 1 570 ? 25.766 42.774 37.980 1.00 49.09 570 SER A N 1
ATOM 4533 C CA . SER A 1 570 ? 24.394 43.291 37.876 1.00 49.09 570 SER A CA 1
ATOM 4534 C C . SER A 1 570 ? 23.497 42.799 39.015 1.00 49.09 570 SER A C 1
ATOM 4536 O O . SER A 1 570 ? 22.776 43.602 39.611 1.00 49.09 570 SER A O 1
ATOM 4538 N N . GLY A 1 571 ? 23.585 41.514 39.380 1.00 50.91 571 GLY A N 1
ATOM 4539 C CA . GLY A 1 571 ? 22.889 40.956 40.545 1.00 50.91 571 GLY A CA 1
ATOM 4540 C C . GLY A 1 571 ? 23.357 41.593 41.855 1.00 50.91 571 GLY A C 1
ATOM 4541 O O . GLY A 1 571 ? 22.540 42.014 42.672 1.00 50.91 571 GLY A O 1
ATOM 4542 N N . LEU A 1 572 ? 24.671 41.779 42.012 1.00 54.84 572 LEU A N 1
ATOM 4543 C CA . LEU A 1 572 ? 25.264 42.456 43.163 1.00 54.84 572 LEU A CA 1
ATOM 4544 C C . LEU A 1 572 ? 24.876 43.942 43.219 1.00 54.84 572 LEU A C 1
ATOM 4546 O O . LEU A 1 572 ? 24.700 44.485 44.305 1.00 54.84 572 LEU A O 1
ATOM 4550 N N . LYS A 1 573 ? 24.728 44.612 42.069 1.00 54.47 573 LYS A N 1
ATOM 4551 C CA . LYS A 1 573 ? 24.313 46.021 41.981 1.00 54.47 573 LYS A CA 1
ATOM 4552 C C . LYS A 1 573 ? 22.833 46.204 42.321 1.00 54.47 573 LYS A C 1
ATOM 4554 O O . LYS A 1 573 ? 22.520 47.111 43.084 1.00 54.47 573 LYS A O 1
ATOM 4559 N N . ALA A 1 574 ? 21.949 45.332 41.834 1.00 49.97 574 ALA A N 1
ATOM 4560 C CA . ALA A 1 574 ? 20.533 45.320 42.218 1.00 49.97 574 ALA A CA 1
ATOM 4561 C C . ALA A 1 574 ? 20.350 44.985 43.710 1.00 49.97 574 ALA A C 1
ATOM 4563 O O . ALA A 1 574 ? 19.573 45.639 44.402 1.00 49.97 574 ALA A O 1
ATOM 4564 N N . PHE A 1 575 ? 21.132 44.032 44.227 1.00 55.91 575 PHE A N 1
ATOM 4565 C CA . PHE A 1 575 ? 21.168 43.693 45.650 1.00 55.91 575 PHE A CA 1
ATOM 4566 C C . PHE A 1 575 ? 21.670 44.864 46.506 1.00 55.91 575 PHE A C 1
ATOM 4568 O O . PHE A 1 575 ? 21.035 45.224 47.493 1.00 55.91 575 PHE A O 1
ATOM 4575 N N . LYS A 1 576 ? 22.762 45.524 46.098 1.00 53.94 576 LYS A N 1
ATOM 4576 C CA . LYS A 1 576 ? 23.270 46.732 46.764 1.00 53.94 576 LYS A CA 1
ATOM 4577 C C . LYS A 1 576 ? 22.248 47.867 46.746 1.00 53.94 576 LYS A C 1
ATOM 4579 O O . LYS A 1 576 ? 22.056 48.472 47.790 1.00 53.94 576 LYS A O 1
ATOM 4584 N N . ALA A 1 577 ? 21.579 48.107 45.616 1.00 52.16 577 ALA A N 1
ATOM 4585 C CA . ALA A 1 577 ? 20.556 49.145 45.480 1.00 52.16 577 ALA A CA 1
ATOM 4586 C C . ALA A 1 577 ? 19.369 48.919 46.433 1.00 52.16 577 ALA A C 1
ATOM 4588 O O . ALA A 1 577 ? 18.966 49.840 47.139 1.00 52.16 577 ALA A O 1
ATOM 4589 N N . TYR A 1 578 ? 18.876 47.678 46.523 1.00 49.59 578 TYR A N 1
ATOM 4590 C CA . TYR A 1 578 ? 17.816 47.293 47.461 1.00 49.59 578 TYR A CA 1
ATOM 4591 C C . TYR A 1 578 ? 18.224 47.501 48.930 1.00 49.59 578 TYR A C 1
ATOM 4593 O O . TYR A 1 578 ? 17.424 47.958 49.741 1.00 49.59 578 TYR A O 1
ATOM 4601 N N . LEU A 1 579 ? 19.483 47.209 49.271 1.00 49.19 579 LEU A N 1
ATOM 4602 C CA . LEU A 1 579 ? 20.003 47.373 50.631 1.00 49.19 579 LEU A CA 1
ATOM 4603 C C . LEU A 1 579 ? 20.302 48.832 51.010 1.00 49.19 579 LEU A C 1
ATOM 4605 O O . LEU A 1 579 ? 20.286 49.159 52.197 1.00 49.19 579 LEU A O 1
ATOM 4609 N N . THR A 1 580 ? 20.610 49.700 50.041 1.00 50.88 580 THR A N 1
ATOM 4610 C CA . THR A 1 580 ? 20.897 51.124 50.293 1.00 50.88 580 THR A CA 1
ATOM 4611 C C . THR A 1 580 ? 19.651 51.977 50.507 1.00 50.88 580 THR A C 1
ATOM 4613 O O . THR A 1 580 ? 19.754 52.979 51.211 1.00 50.88 580 THR A O 1
ATOM 4616 N N . ASP A 1 581 ? 18.498 51.574 49.970 1.00 48.72 581 ASP A N 1
ATOM 4617 C CA . ASP A 1 581 ? 17.235 52.325 50.081 1.00 48.72 581 ASP A CA 1
ATOM 4618 C C . ASP A 1 581 ? 16.451 52.053 51.374 1.00 48.72 581 ASP A C 1
ATOM 4620 O O . ASP A 1 581 ? 15.439 52.704 51.630 1.00 48.72 581 ASP A O 1
ATOM 4624 N N . ASN A 1 582 ? 16.896 51.115 52.215 1.00 49.44 582 ASN A N 1
ATOM 4625 C CA . ASN A 1 582 ? 16.181 50.757 53.436 1.00 49.44 582 ASN A CA 1
ATOM 4626 C C . ASN A 1 582 ? 17.117 50.764 54.659 1.00 49.44 582 ASN A C 1
ATOM 4628 O O . ASN A 1 582 ? 18.131 50.061 54.719 1.00 49.44 582 ASN A O 1
ATOM 4632 N N . SER A 1 583 ? 16.795 51.604 55.648 1.00 48.28 583 SER A N 1
ATOM 4633 C CA . SER A 1 583 ? 17.617 51.817 56.846 1.00 48.28 583 SER A CA 1
ATOM 4634 C C . SER A 1 583 ? 17.730 50.575 57.733 1.00 48.28 583 SER A C 1
ATOM 4636 O O . SER A 1 583 ? 18.733 50.432 58.433 1.00 48.28 583 SER A O 1
ATOM 4638 N N . GLU A 1 584 ? 16.770 49.647 57.673 1.00 48.97 584 GLU A N 1
ATOM 4639 C CA . GLU A 1 584 ? 16.795 48.407 58.464 1.00 48.97 584 GLU A CA 1
ATOM 4640 C C . GLU A 1 584 ? 17.755 47.342 57.899 1.00 48.97 584 GLU A C 1
ATOM 4642 O O . GLU A 1 584 ? 18.298 46.524 58.645 1.00 48.97 584 GLU A O 1
ATOM 4647 N N . THR A 1 585 ? 18.078 47.386 56.603 1.00 50.50 585 THR A N 1
ATOM 4648 C CA . THR A 1 585 ? 18.931 46.382 55.940 1.00 50.50 585 THR A CA 1
ATOM 4649 C C . THR A 1 585 ? 20.440 46.594 56.108 1.00 50.50 585 THR A C 1
ATOM 4651 O O . THR A 1 585 ? 21.217 45.664 55.872 1.00 50.50 585 THR A O 1
ATOM 4654 N N . LYS A 1 586 ? 20.892 47.761 56.596 1.00 48.38 586 LYS A N 1
ATOM 4655 C CA . LYS A 1 586 ? 22.324 48.030 56.868 1.00 48.38 586 LYS A CA 1
ATOM 4656 C C . LYS A 1 586 ? 22.943 47.051 57.875 1.00 48.38 586 LYS A C 1
ATOM 4658 O O . LYS A 1 586 ? 24.118 46.706 57.749 1.00 48.38 586 LYS A O 1
ATOM 4663 N N . ASN A 1 587 ? 22.156 46.557 58.831 1.00 46.00 587 ASN A N 1
ATOM 4664 C CA . ASN A 1 587 ? 22.623 45.594 59.831 1.00 46.00 587 ASN A CA 1
ATOM 4665 C C . ASN A 1 587 ? 22.827 44.184 59.258 1.00 46.00 587 ASN A C 1
ATOM 4667 O O . ASN A 1 587 ? 23.673 43.444 59.753 1.00 46.00 587 ASN A O 1
ATOM 4671 N N . ILE A 1 588 ? 22.116 43.825 58.185 1.00 44.69 588 ILE A N 1
ATOM 4672 C CA . ILE A 1 588 ? 22.255 42.519 57.527 1.00 44.69 588 ILE A CA 1
ATOM 4673 C C . ILE A 1 588 ? 23.573 42.446 56.745 1.00 44.69 588 ILE A C 1
ATOM 4675 O O . ILE A 1 588 ? 24.218 41.401 56.743 1.00 44.69 588 ILE A O 1
ATOM 4679 N N . PHE A 1 589 ? 24.031 43.558 56.157 1.00 41.75 589 PHE A N 1
ATOM 4680 C CA . PHE A 1 589 ? 25.311 43.598 55.439 1.00 41.75 589 PHE A CA 1
ATOM 4681 C C . PHE A 1 589 ? 26.508 43.398 56.375 1.00 41.75 589 PHE A C 1
ATOM 4683 O O . PHE A 1 589 ? 27.407 42.632 56.053 1.00 41.75 589 PHE A O 1
ATOM 4690 N N . LYS A 1 590 ? 26.465 43.999 57.573 1.00 41.59 590 LYS A N 1
ATOM 4691 C CA . LYS A 1 590 ? 27.491 43.845 58.622 1.00 41.59 590 LYS A CA 1
ATOM 4692 C C . LYS A 1 590 ? 27.566 42.423 59.203 1.00 41.59 590 LYS A C 1
ATOM 4694 O O . LYS A 1 590 ? 28.525 42.091 59.883 1.00 41.59 590 LYS A O 1
ATOM 4699 N N . LEU A 1 591 ? 26.530 41.617 58.974 1.00 38.75 591 LEU A N 1
ATOM 4700 C CA . LEU A 1 591 ? 26.419 40.223 59.410 1.00 38.75 591 LEU A CA 1
ATOM 4701 C C . LEU A 1 591 ? 26.796 39.218 58.306 1.00 38.75 591 LEU A C 1
ATOM 4703 O O . LEU A 1 591 ? 26.945 38.036 58.607 1.00 38.75 591 LEU A O 1
ATOM 4707 N N . LEU A 1 592 ? 26.881 39.661 57.046 1.00 36.91 592 LEU A N 1
ATOM 4708 C CA . LEU A 1 592 ? 27.221 38.830 55.883 1.00 36.91 592 LEU A CA 1
ATOM 4709 C C . LEU A 1 592 ? 28.651 39.065 55.370 1.00 36.91 592 LEU A C 1
ATOM 4711 O O . LEU A 1 592 ? 29.205 38.153 54.760 1.00 36.91 592 LEU A O 1
ATOM 4715 N N . SER A 1 593 ? 29.220 40.259 55.584 1.00 36.75 593 SER A N 1
ATOM 4716 C CA . SER A 1 593 ? 30.664 40.527 55.468 1.00 36.75 593 SER A CA 1
ATOM 4717 C C . SER A 1 593 ? 31.420 39.910 56.634 1.00 36.75 593 SER A C 1
ATOM 4719 O O . SER A 1 593 ? 32.484 39.309 56.382 1.00 36.75 593 SER A O 1
#

Foldseek 3Di:
DDQDPVNVVLLVVLLVVLVVDDFDVVCVDSVLLSVVLVVCLVAVLQQACQPFQLLLLSQLLSLCSLAPSNLLSVCLSQLRNQHWDQAPLRATFGWDQLCVQAAQFDADPVRHFDADPVRHGHHPNDSVGRPSSNGRSLRLQQQLVVPLRAHRNDPPCSRRHYDDPSSSQRSNSNHDNFHKDKDFLQQDALVVQLVVCVLLVAASNFWWWWWWQPVVVVDDGTGIWTWHDQDPVVQKTWISGSNSHIDIDGVVNSSQTTGMIMGRDPDDPPDPRCPPVNVVCVLVVCPDVVNLVVLLCQCLPPVRNLVVLSSHHLLSLLVLLLVQVPDVLRDLSSLSSNLSSLCCQLVPPNVVPLCSLVVSQVSNVVSVHHPLVSLVSSDDLDLSNLVSQVSNCVSPVVSCSNVVLLLDLVRNLSSLLSDDLVRLLVVLQVLLVVVVVCVVPPDDDSSLVSNVSNVVSNCVNDPCLPRLVPHDLSSNLSVLVSCLVVPLVVLVVDDLVSLLSVLLSLLVSLPDPPDDPVSSVSSVVSSLSNLVSNLVPDDPVVSVVSVVSNVCSNVVPVPPDDPPDPVVVVVVVSVVVVQVVDPVNVVVVVVVD

Secondary structure (DSSP, 8-state):
----HHHHHHHHHHHHHHHH----TT-S-HHHHHHHHHHHHH-GGG-B-TTSS-HHHHHHHHHHHHH-HHHHHHHHHHHHTT--EE-TT--EEPP--GGGG-SPBPBPTTSSBPB-TTSPBPB-S-----HHHHHHHHHHHHHHH-SS---TT-S-TTTS----HHHHHHHHHHHSSSPPEEEETTTS-HHHHHHHHHHT--BTTB-EEEEE--GGGTS-S-EEEEEEEEETTTTEEEEEETBTEEEEEEHHHHHHHEEEEEE--SS--------HHHHHHHHHSS-SHHHHHHHHHHHH-TTTHHHHHHTS-HHHHHHHHHHHHTSSSPPHHHHHHHHHHHHHHHHSGGGGSTTHHHHHHHHHHHTT--HHHHHHHH--SSHHHHHHHHHHHHH-GGG-HHHHHHHSHHHHHHHHHTS-HHHHHHHHHHHHHHHHHHHTS---SHHHHHHHHHHHHHHHHS-GGGTGGGS-HHHHHHHHHHHHHTHHHHHHHS-HHHHHHHHHHHHHHHT-TTS-HHHHHHHHHHHHHHHHHHHHTS-HHHHHHHHHHHHHHHH--TT---TT-HHHHHHHHHHHHHHHS-TTTHHHHHHH-

Radius of gyration: 33.06 Å; chains: 1; bounding box: 69×79×89 Å